Protein AF-A0A7J6RS71-F1 (afdb_monomer)

Secondary structure (DSSP, 8-state):
-----------------------------S--PPP-------TTHHHHHHHHHHHTT-HHHHHHHHHHHHHHHIIIIIIIS--HH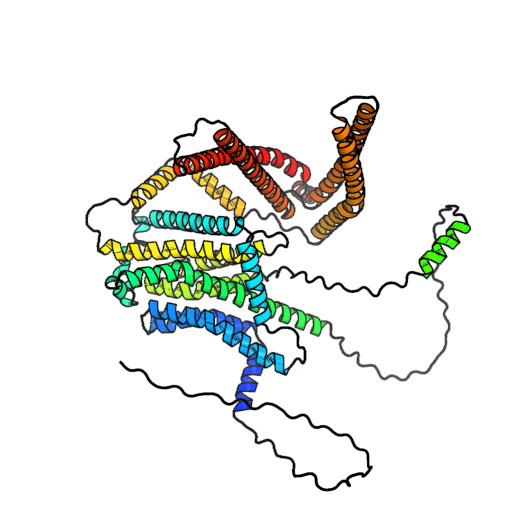HHHHHHHHHHHHHHHHHHHHHHHHHHTT-------HHHHHHHHHHHHHHHHHH-HHHHHHHHHHHHHHHHHHHHHHHHHSS-SGGGGGG-GGGGHHHHHHTT-GGGGGS-HHHHHHHHHIIIIIHHHHHHIIIIIIIHHHHHHHHHHHHHHHHHHHSSPP--------------------------------HHHHHHHHHHHTT-PPP----------------HHHHHHHHHHHHHHHHHHHHHHH--HHHHHHHHHHHHHHHHHHHHHHHHT-STT--S-HHHHHHHHHHHHHHHHHHHHHHHHHTTT--S----HHHHHHHHHHHHHHHTHHHHHHHHHHHHHHHH---BPPPHHHHHHHHHHHHHIIIIIHHHHHHHHHHHHHHHHHHHHTTT---HHHHHHHHHHHHHHHHHHHHHHHHHHHHHHHHHHH-TTBHHHHHHHHHHHHHHHHHHHHHHHHHHHHHHHHHHHTS--TT--HHHHHHHHHHHHHHHHHHHHHHHHHHHHHHHHHHHHHHTTTTHHHHHHHHH--

Foldseek 3Di:
DDDDDDDDDDDDDDDDDDDDDDDDDDDDDDDDDDPPPDPPPPVVVVVVVVVVVVPVVALLVVLLVLLLQLQVLCCVCQVPVLANPVSLVVSLVSLVVVLVVVQVVVCVVVVVVDPDPPDRPVRVVVVVVVVQVVLVVVFPPQVVLLQVLLVVLLVVLLLVLLVLDPPDPVSPLVHLLVLPVLCVSSNNVVVLVDDPVVLVVVLCCLLAVVLLSLLCRLQVRSLVSSQVSVVVVVVVVVCVVPPPPPPPPPPDDDDDDDDDDDDDDDDDDDDDDDDDDPVVVVVVVVVVVPCPPPPPPPPPVPPVDLSPGDPVSQLSSQLSQLSNQLSVQCSRSVDNVRSVVSSVVSSVLSSVLNVLCSVQPDPPRSYRSSSNSSSNSSSNSSSVSVSVVCSSCVVPPPDDDDDPSNVVSVVVVVCCVVPVVVVVVVVVVVVCLVVLLFDAFDVVLVVVLVVLLVCLCPPLVVVLVVLVVQLVVLVVQLVVCVVPCDPSNVVSVVSNVVSVVSNVVSVVVSLVSNLVSLLSQACRHSVVSVVLVVLLVVLLVQLLVQLVVVLVVVLVCVVVVPPCPPPDPVNSVVVSVVSSVVSSVVSNVRSVVSSVVCVVVSNPSNPPPDVCVVVVVVVVD

Radius of gyration: 36.3 Å; Cα contacts (8 Å, |Δi|>4): 430; chains: 1; bounding box: 78×105×109 Å

Sequence (621 aa):
MPSEEEGVVRSVTASLGTPAGLGVSSQPTQEDMPPAIVPIRSSGLSTYLCLGQLLSRRPTLELVLIGLTPALTVIAFGLLLRNMILAMFIMHAIMLLGPTVYLIGNTSIRAGLRNSSESTPFHWYRLYFSSEMANTSNGSGTVFLSLLSFLVTTLCGSLIYLMLQCSGRWWQILCIGSYESQLDIFGLGGLRHAPLLLDVLLALYFIIVNPLIEEFFWRIFLVKELSDSSQNSHMGRLQQEFSPVPTSEPQDKMAPTGGDAELDIEVGAARSDVFMDEETARSVSSMVASISPPSPAVSVSNSSRLVSYSETVNWVGSALYGSYHILVVWALLNSLPYAILAFILLVLVGRLLIFIIQSEQGPNATISGFCLATAVHSGLDTVVVFALAAALRIVEVKGDNTSVVSAAANAGFKFIKKHYIVSSMYIIGLIVAVFGTGFHVDPITAARYHKTLDHVDLVQGRQYRTVVQKLDRAERDYYNSWFSCNDECQANYRKVEDLRDQKAVVESKIYDLQLDARKTVGLWSSYAAQDMRKDFWDSWNAGKDMASHWTLWDTLFMAAGGDSRDQTLMSMILQTIFQYIMNLTVGLIAAIGAFLTTVPQVIASYGPGFIEGTLSRKSSR

pLDDT: mean 76.94, std 18.91, range [31.33, 98.0]

Structure (mmCIF, N/CA/C/O backbone):
data_AF-A0A7J6RS71-F1
#
_entry.id   AF-A0A7J6RS71-F1
#
loop_
_atom_site.group_PDB
_atom_site.id
_atom_site.type_symbol
_atom_site.label_atom_id
_atom_site.label_alt_id
_atom_site.label_comp_id
_atom_site.label_asym_id
_atom_site.label_entity_id
_atom_site.label_seq_id
_atom_site.pdbx_PDB_ins_code
_atom_site.Cartn_x
_atom_site.Cartn_y
_atom_site.Cartn_z
_atom_site.occupancy
_atom_site.B_iso_or_equiv
_atom_site.auth_seq_id
_atom_site.auth_comp_id
_atom_site.auth_asym_id
_atom_site.auth_atom_id
_atom_site.pdbx_PDB_model_num
ATOM 1 N N . MET A 1 1 ? 30.079 -37.381 49.852 1.00 32.06 1 MET A N 1
ATOM 2 C CA . MET A 1 1 ? 29.641 -38.670 50.424 1.00 32.06 1 MET A CA 1
ATOM 3 C C . MET A 1 1 ? 28.139 -38.781 50.243 1.00 32.06 1 MET A C 1
ATOM 5 O O . MET A 1 1 ? 27.473 -37.830 50.639 1.00 32.06 1 MET A O 1
ATOM 9 N N . PRO A 1 2 ? 27.627 -39.930 49.781 1.00 55.56 2 PRO A N 1
ATOM 10 C CA . PRO A 1 2 ? 27.685 -40.519 48.424 1.00 55.56 2 PRO A CA 1
ATOM 11 C C . PRO A 1 2 ? 26.369 -40.208 47.644 1.00 55.56 2 PRO A C 1
ATOM 13 O O . PRO A 1 2 ? 25.421 -39.747 48.270 1.00 55.56 2 PRO A O 1
ATOM 16 N N . SER A 1 3 ? 26.220 -40.205 46.308 1.00 45.12 3 SER A N 1
ATOM 17 C CA . SER A 1 3 ? 26.609 -41.086 45.175 1.00 45.12 3 SER A CA 1
ATOM 18 C C . SER A 1 3 ? 25.909 -42.454 45.122 1.00 45.12 3 SER A C 1
ATOM 20 O O . SER A 1 3 ? 25.683 -43.033 46.174 1.00 45.12 3 SER A O 1
ATOM 22 N N . GLU A 1 4 ? 25.677 -42.927 43.881 1.00 44.28 4 GLU A N 1
ATOM 23 C CA . GLU A 1 4 ? 25.091 -44.207 43.391 1.00 44.28 4 GLU A CA 1
ATOM 24 C C . GLU A 1 4 ? 23.634 -44.088 42.873 1.00 44.28 4 GLU A C 1
ATOM 26 O O . GLU A 1 4 ? 22.813 -43.419 43.487 1.00 44.28 4 GLU A O 1
ATOM 31 N N . GLU A 1 5 ? 23.233 -44.632 41.714 1.00 43.84 5 GLU A N 1
ATOM 32 C CA . GLU A 1 5 ? 23.854 -45.662 40.865 1.00 43.84 5 GLU A CA 1
ATOM 33 C C . GLU A 1 5 ? 23.314 -45.639 39.413 1.00 43.84 5 GLU A C 1
ATOM 35 O O . GLU A 1 5 ? 22.245 -45.100 39.121 1.00 43.84 5 GLU A O 1
ATOM 40 N N . GLU A 1 6 ? 24.105 -46.230 38.518 1.00 41.94 6 GLU A N 1
ATOM 41 C CA . GLU A 1 6 ? 23.957 -46.359 37.066 1.00 41.94 6 GLU A CA 1
ATOM 42 C C . GLU A 1 6 ? 22.969 -47.463 36.630 1.00 41.94 6 GLU A C 1
ATOM 44 O O . GLU A 1 6 ? 22.662 -48.391 37.373 1.00 41.94 6 GLU A O 1
ATOM 49 N N . GLY A 1 7 ? 22.542 -47.425 35.361 1.00 34.88 7 GLY A N 1
ATOM 50 C CA . GLY A 1 7 ? 21.816 -48.518 34.706 1.00 34.88 7 GLY A CA 1
ATOM 51 C C . GLY A 1 7 ? 21.999 -48.509 33.186 1.00 34.88 7 GLY A C 1
ATOM 52 O O . GLY A 1 7 ? 21.451 -47.668 32.481 1.00 34.88 7 GLY A O 1
ATOM 53 N N . VAL A 1 8 ? 22.804 -49.455 32.708 1.00 38.31 8 VAL A N 1
ATOM 54 C CA . VAL A 1 8 ? 23.451 -49.577 31.391 1.00 38.31 8 VAL A CA 1
ATOM 55 C C . VAL A 1 8 ? 22.618 -50.359 30.348 1.00 38.31 8 VAL A C 1
ATOM 57 O O . VAL A 1 8 ? 22.051 -51.401 30.648 1.00 38.31 8 VAL A O 1
ATOM 60 N N . VAL A 1 9 ? 22.615 -49.836 29.110 1.00 39.47 9 VAL A N 1
ATOM 61 C CA . VAL A 1 9 ? 22.721 -50.453 27.755 1.00 39.47 9 VAL A CA 1
ATOM 62 C C . VAL A 1 9 ? 22.172 -51.872 27.487 1.00 39.47 9 VAL A C 1
ATOM 64 O O . VAL A 1 9 ? 22.633 -52.851 28.066 1.00 39.47 9 VAL A O 1
ATOM 67 N N . ARG A 1 10 ? 21.397 -52.013 26.390 1.00 35.56 10 ARG A N 1
ATOM 68 C CA . ARG A 1 10 ? 21.596 -53.097 25.396 1.00 35.56 10 ARG A CA 1
ATOM 69 C C . ARG A 1 10 ? 21.062 -52.752 24.000 1.00 35.56 10 ARG A C 1
ATOM 71 O O . ARG A 1 10 ? 19.875 -52.514 23.809 1.00 35.56 10 ARG A O 1
ATOM 78 N N . SER A 1 11 ? 21.978 -52.764 23.034 1.00 37.00 11 SER A N 1
ATOM 79 C CA . SER A 1 11 ? 21.751 -52.816 21.591 1.00 37.00 11 SER A CA 1
ATOM 80 C C . SER A 1 11 ? 21.598 -54.270 21.129 1.00 37.00 11 SER A C 1
ATOM 82 O O . SER A 1 11 ? 22.235 -55.164 21.686 1.00 37.00 11 SER A O 1
ATOM 84 N N . VAL A 1 12 ? 20.808 -54.503 20.076 1.00 37.50 12 VAL A N 1
ATOM 85 C CA . VAL A 1 12 ? 20.911 -55.706 19.234 1.00 37.50 12 VAL A CA 1
ATOM 86 C C . VAL A 1 12 ? 20.735 -55.297 17.775 1.00 37.50 12 VAL A C 1
ATOM 88 O O . VAL A 1 12 ? 19.737 -54.694 17.388 1.00 37.50 12 VAL A O 1
ATOM 91 N N . THR A 1 13 ? 21.749 -55.622 16.984 1.00 37.91 13 THR A N 1
ATOM 92 C CA . THR A 1 13 ? 21.841 -55.505 15.531 1.00 37.91 13 THR A CA 1
ATOM 93 C C . THR A 1 13 ? 21.531 -56.841 14.849 1.00 37.91 13 THR A C 1
ATOM 95 O O . THR A 1 13 ? 21.898 -57.895 15.355 1.00 37.91 13 THR A O 1
ATOM 98 N N . ALA A 1 14 ? 20.982 -56.720 13.634 1.00 36.28 14 ALA A N 1
ATOM 99 C CA . ALA A 1 14 ? 21.147 -57.585 12.456 1.00 36.28 14 ALA A CA 1
ATOM 100 C C . ALA A 1 14 ? 20.532 -59.003 12.433 1.00 36.28 14 ALA A C 1
ATOM 102 O O . ALA A 1 14 ? 20.885 -59.864 13.224 1.00 36.28 14 ALA A O 1
ATOM 103 N N . SER A 1 15 ? 19.792 -59.305 11.354 1.00 31.33 15 SER A N 1
ATOM 104 C CA . SER A 1 15 ? 20.325 -60.196 10.306 1.00 31.33 15 SER A CA 1
ATOM 105 C C . SER A 1 15 ? 19.527 -60.125 8.996 1.00 31.33 15 SER A C 1
ATOM 107 O O . SER A 1 15 ? 18.303 -60.239 8.987 1.00 31.33 15 SER A O 1
ATOM 109 N N . LEU A 1 16 ? 20.272 -59.993 7.897 1.00 40.72 16 LEU A N 1
ATOM 110 C CA . LEU A 1 16 ? 19.902 -60.302 6.514 1.00 40.72 16 LEU A CA 1
ATOM 111 C C . LEU A 1 16 ? 19.439 -61.760 6.348 1.00 40.72 16 LEU A C 1
ATOM 113 O O . LEU A 1 16 ? 19.956 -62.647 7.023 1.00 40.72 16 LEU A O 1
ATOM 117 N N . GLY A 1 17 ? 18.608 -62.017 5.333 1.00 33.38 17 GLY A N 1
ATOM 118 C CA . GLY A 1 17 ? 18.419 -63.367 4.800 1.00 33.38 17 GLY A CA 1
ATOM 119 C C . GLY A 1 17 ? 17.378 -63.472 3.684 1.00 33.38 17 GLY A C 1
ATOM 120 O O . GLY A 1 17 ? 16.238 -63.833 3.940 1.00 33.38 17 GLY A O 1
ATOM 121 N N . THR A 1 18 ? 17.779 -63.204 2.441 1.00 39.78 18 THR A N 1
ATOM 122 C CA . THR A 1 18 ? 17.177 -63.805 1.231 1.00 39.78 18 THR A CA 1
ATOM 123 C C . THR A 1 18 ? 17.703 -65.231 1.047 1.00 39.78 18 THR A C 1
ATOM 125 O O . THR A 1 18 ? 18.867 -65.485 1.367 1.00 39.78 18 THR A O 1
ATOM 128 N N . PRO A 1 19 ? 16.914 -66.138 0.444 1.00 54.28 19 PRO A N 1
ATOM 129 C CA . PRO A 1 19 ? 17.299 -66.592 -0.894 1.00 54.28 19 PRO A CA 1
ATOM 130 C C . PRO A 1 19 ? 16.130 -66.834 -1.865 1.00 54.28 19 PRO A C 1
ATOM 132 O O . PRO A 1 19 ? 14.964 -66.947 -1.499 1.00 54.28 19 PRO A O 1
ATOM 135 N N . ALA A 1 20 ? 16.519 -66.897 -3.137 1.00 41.91 20 ALA A N 1
ATOM 136 C CA . ALA A 1 20 ? 15.733 -67.189 -4.327 1.00 41.91 20 ALA A CA 1
ATOM 137 C C . ALA A 1 20 ? 15.247 -68.650 -4.418 1.00 41.91 20 ALA A C 1
ATOM 139 O O . ALA A 1 20 ? 15.852 -69.541 -3.826 1.00 41.91 20 ALA A O 1
ATOM 140 N N . GLY A 1 21 ? 14.247 -68.909 -5.275 1.00 33.56 21 GLY A N 1
ATOM 141 C CA . GLY A 1 21 ? 13.987 -70.261 -5.786 1.00 33.56 21 GLY A CA 1
ATOM 142 C C . GLY A 1 21 ? 12.610 -70.502 -6.412 1.00 33.56 21 GLY A C 1
ATOM 143 O O . GLY A 1 21 ? 11.684 -70.875 -5.712 1.00 33.56 21 GLY A O 1
ATOM 144 N N . LEU A 1 22 ? 12.533 -70.313 -7.735 1.00 35.66 22 LEU A N 1
ATOM 145 C CA . LEU A 1 22 ? 11.817 -71.117 -8.747 1.00 35.66 22 LEU A CA 1
ATOM 146 C C . LEU A 1 22 ? 10.441 -71.750 -8.426 1.00 35.66 22 LEU A C 1
ATOM 148 O O . LEU A 1 22 ? 10.356 -72.752 -7.733 1.00 35.66 22 LEU A O 1
ATOM 152 N N . GLY A 1 23 ? 9.424 -71.251 -9.143 1.00 37.12 23 GLY A N 1
ATOM 153 C CA . GLY A 1 23 ? 8.555 -72.022 -10.049 1.00 37.12 23 GLY A CA 1
ATOM 154 C C . GLY A 1 23 ? 7.621 -73.092 -9.471 1.00 37.12 23 GLY A C 1
ATOM 155 O O . GLY A 1 23 ? 8.077 -74.085 -8.932 1.00 37.12 23 GLY A O 1
ATOM 156 N N . VAL A 1 24 ? 6.317 -72.955 -9.740 1.00 38.31 24 VAL A N 1
ATOM 157 C CA . VAL A 1 24 ? 5.481 -73.971 -10.414 1.00 38.31 24 VAL A CA 1
ATOM 158 C C . VAL A 1 24 ? 4.059 -73.424 -10.593 1.00 38.31 24 VAL A C 1
ATOM 160 O O . VAL A 1 24 ? 3.445 -72.865 -9.690 1.00 38.31 24 VAL A O 1
ATOM 163 N N . SER A 1 25 ? 3.579 -73.593 -11.821 1.00 46.34 25 SER A N 1
ATOM 164 C CA . SER A 1 25 ? 2.208 -73.423 -12.289 1.00 46.34 25 SER A CA 1
ATOM 165 C C . SER A 1 25 ? 1.212 -74.252 -11.472 1.00 46.34 25 SER A C 1
ATOM 167 O O . SER A 1 25 ? 1.369 -75.465 -11.361 1.00 46.34 25 SER A O 1
ATOM 169 N N . SER A 1 26 ? 0.157 -73.620 -10.959 1.00 38.28 26 SER A N 1
ATOM 170 C CA . SER A 1 26 ? -1.140 -74.274 -10.753 1.00 38.28 26 SER A CA 1
ATOM 171 C C . SER A 1 26 ? -2.247 -73.218 -10.672 1.00 38.28 26 SER A C 1
ATOM 173 O O . SER A 1 26 ? -2.182 -72.279 -9.882 1.00 38.28 26 SER A O 1
ATOM 175 N N . GLN A 1 27 ? -3.242 -73.347 -11.551 1.00 44.88 27 GLN A N 1
ATOM 176 C CA . GLN A 1 27 ? -4.521 -72.648 -11.444 1.00 44.88 27 GLN A CA 1
ATOM 177 C C . GLN A 1 27 ? -5.208 -73.055 -10.133 1.00 44.88 27 GLN A C 1
ATOM 179 O O . GLN A 1 27 ? -5.339 -74.257 -9.895 1.00 44.88 27 GLN A O 1
ATOM 184 N N . PRO A 1 28 ? -5.732 -72.115 -9.331 1.00 42.34 28 PRO A N 1
ATOM 185 C CA . PRO A 1 28 ? -6.777 -72.432 -8.385 1.00 42.34 28 PRO A CA 1
ATOM 186 C C . PRO A 1 28 ? -8.132 -72.306 -9.080 1.00 42.34 28 PRO A C 1
ATOM 188 O O . PRO A 1 28 ? -8.512 -71.270 -9.628 1.00 42.34 28 PRO A O 1
ATOM 191 N N . THR A 1 29 ? -8.819 -73.435 -9.060 1.00 39.44 29 THR A N 1
ATOM 192 C CA . THR A 1 29 ? -10.237 -73.636 -9.304 1.00 39.44 29 THR A CA 1
ATOM 193 C C . THR A 1 29 ? -11.107 -72.569 -8.645 1.00 39.44 29 THR A C 1
ATOM 195 O O . THR A 1 29 ? -10.935 -72.198 -7.487 1.00 39.44 29 THR A O 1
ATOM 198 N N . GLN A 1 30 ? -12.062 -72.116 -9.445 1.00 45.03 30 GLN A N 1
ATOM 199 C CA . GLN A 1 30 ? -13.208 -71.294 -9.114 1.00 45.03 30 GLN A CA 1
ATOM 200 C C . GLN A 1 30 ? -14.154 -72.075 -8.197 1.00 45.03 30 GLN A C 1
ATOM 202 O O . GLN A 1 30 ? -14.960 -72.844 -8.695 1.00 45.03 30 GLN A O 1
ATOM 207 N N . GLU A 1 31 ? -14.059 -71.883 -6.885 1.00 47.41 31 GLU A N 1
ATOM 208 C CA . GLU A 1 31 ? -15.124 -72.195 -5.926 1.00 47.41 31 GLU A CA 1
ATOM 209 C C . GLU A 1 31 ? -14.844 -71.443 -4.611 1.00 47.41 31 GLU A C 1
ATOM 211 O O . GLU A 1 31 ? -13.693 -71.267 -4.222 1.00 47.41 31 GLU A O 1
ATOM 216 N N . ASP A 1 32 ? -15.913 -70.946 -3.987 1.00 44.97 32 ASP A N 1
ATOM 217 C CA . ASP A 1 32 ? -15.974 -70.229 -2.702 1.00 44.97 32 ASP A CA 1
ATOM 218 C C . ASP A 1 32 ? -15.604 -68.730 -2.673 1.00 44.97 32 ASP A C 1
ATOM 220 O O . ASP A 1 32 ? -14.629 -68.283 -2.065 1.00 44.97 32 ASP A O 1
ATOM 224 N N . MET A 1 33 ? -16.499 -67.903 -3.237 1.00 42.06 33 MET A N 1
ATOM 225 C CA . MET A 1 33 ? -16.668 -66.517 -2.776 1.00 42.06 33 MET A CA 1
ATOM 226 C C . MET A 1 33 ? -17.396 -66.501 -1.416 1.00 42.06 33 MET A C 1
ATOM 228 O O . MET A 1 33 ? -18.515 -67.015 -1.332 1.00 42.06 33 MET A O 1
ATOM 232 N N . PRO A 1 34 ? -16.841 -65.871 -0.362 1.00 50.81 34 PRO A N 1
ATOM 233 C CA . PRO A 1 34 ? -17.582 -65.617 0.869 1.00 50.81 34 PRO A CA 1
ATOM 234 C C . PRO A 1 34 ? -18.727 -64.618 0.614 1.00 50.81 34 PRO A C 1
ATOM 236 O O . PRO A 1 34 ? -18.614 -63.758 -0.266 1.00 50.81 34 PRO A O 1
ATOM 239 N N . PRO A 1 35 ? -19.837 -64.703 1.373 1.00 49.75 35 PRO A N 1
ATOM 240 C CA . PRO A 1 35 ? -20.985 -63.828 1.186 1.00 49.75 35 PRO A CA 1
ATOM 241 C C . PRO A 1 35 ? -20.565 -62.366 1.333 1.00 49.75 35 PRO A C 1
ATOM 243 O O . PRO A 1 35 ? -19.886 -61.990 2.290 1.00 49.75 35 PRO A O 1
ATOM 246 N N . ALA A 1 36 ? -20.990 -61.557 0.361 1.00 42.19 36 ALA A N 1
ATOM 247 C CA . ALA A 1 36 ? -20.820 -60.117 0.348 1.00 42.19 36 ALA A CA 1
ATOM 248 C C . ALA A 1 36 ? -21.135 -59.537 1.733 1.00 42.19 36 ALA A C 1
ATOM 250 O O . ALA A 1 36 ? -22.260 -59.644 2.228 1.00 42.19 36 ALA A O 1
ATOM 251 N N . ILE A 1 37 ? -20.126 -58.922 2.353 1.00 42.19 37 ILE A N 1
ATOM 252 C CA . ILE A 1 37 ? -20.303 -58.112 3.552 1.00 42.19 37 ILE A CA 1
ATOM 253 C C . ILE A 1 37 ? -21.236 -56.973 3.149 1.00 42.19 37 ILE A C 1
ATOM 255 O O . ILE A 1 37 ? -20.840 -56.037 2.455 1.00 42.19 37 ILE A O 1
ATOM 259 N N . VAL A 1 38 ? -22.501 -57.094 3.546 1.00 43.88 38 VAL A N 1
ATOM 260 C CA . VAL A 1 38 ? -23.498 -56.036 3.430 1.00 43.88 38 VAL A CA 1
ATOM 261 C C . VAL A 1 38 ? -22.930 -54.827 4.176 1.00 43.88 38 VAL A C 1
ATOM 263 O O . VAL A 1 38 ? -22.699 -54.933 5.385 1.00 43.88 38 VAL A O 1
ATOM 266 N N . PRO A 1 39 ? -22.662 -53.692 3.504 1.00 47.53 39 PRO A N 1
ATOM 267 C CA . PRO A 1 39 ? -22.167 -52.516 4.192 1.00 47.53 39 PRO A CA 1
ATOM 268 C C . PRO A 1 39 ? -23.231 -52.093 5.200 1.00 47.53 39 PRO A C 1
ATOM 270 O O . PRO A 1 39 ? -24.357 -51.741 4.837 1.00 47.53 39 PRO A O 1
ATOM 273 N N . ILE A 1 40 ? -22.874 -52.170 6.483 1.00 44.66 40 ILE A N 1
ATOM 274 C CA . ILE A 1 40 ? -23.690 -51.669 7.583 1.00 44.66 40 ILE A CA 1
ATOM 275 C C . ILE A 1 40 ? -23.927 -50.189 7.295 1.00 44.66 40 ILE A C 1
ATOM 277 O O . ILE A 1 40 ? -23.020 -49.359 7.350 1.00 44.66 40 ILE A O 1
ATOM 281 N N . ARG A 1 41 ? -25.165 -49.883 6.910 1.00 45.47 41 ARG A N 1
ATOM 282 C CA . ARG A 1 41 ? -25.645 -48.554 6.553 1.00 45.47 41 ARG A CA 1
ATOM 283 C C . ARG A 1 41 ? -25.588 -47.684 7.808 1.00 45.47 41 ARG A C 1
ATOM 285 O O . ARG A 1 41 ? -26.525 -47.680 8.601 1.00 45.47 41 ARG A O 1
ATOM 292 N N . SER A 1 42 ? -24.485 -46.964 8.007 1.00 52.94 42 SER A N 1
ATOM 293 C CA . SER A 1 42 ? -24.356 -45.945 9.050 1.00 52.94 42 SER A CA 1
ATOM 294 C C . SER A 1 42 ? -25.219 -44.735 8.671 1.00 52.94 42 SER A C 1
ATOM 296 O O . SER A 1 42 ? -24.773 -43.736 8.110 1.00 52.94 42 SER A O 1
ATOM 298 N N . SER A 1 43 ? -26.515 -44.839 8.959 1.00 52.12 43 SER A N 1
ATOM 299 C CA . SER A 1 43 ? -27.542 -43.831 8.663 1.00 52.12 43 SER A CA 1
ATOM 300 C C . SER A 1 43 ? -27.288 -42.464 9.317 1.00 52.12 43 SER A C 1
ATOM 302 O O . SER A 1 43 ? -27.900 -41.482 8.909 1.00 52.12 43 SER A O 1
ATOM 304 N N . GLY A 1 44 ? -26.349 -42.365 10.265 1.00 52.09 44 GLY A N 1
ATOM 305 C CA . GLY A 1 44 ? -25.905 -41.092 10.837 1.00 52.09 44 GLY A CA 1
ATOM 306 C C . GLY A 1 44 ? -24.913 -40.313 9.964 1.00 52.09 44 GLY A C 1
ATOM 307 O O . GLY A 1 44 ? -24.983 -39.089 9.920 1.00 52.09 44 GLY A O 1
ATOM 308 N N . LEU A 1 45 ? -24.015 -40.984 9.227 1.00 53.28 45 LEU A N 1
ATOM 309 C CA . LEU A 1 45 ? -22.945 -40.299 8.480 1.00 53.28 45 LEU A CA 1
ATOM 310 C C . LEU A 1 45 ? -23.455 -39.666 7.173 1.00 53.28 45 LEU A C 1
ATOM 312 O O . LEU A 1 45 ? -22.949 -38.637 6.728 1.00 53.28 45 LEU A O 1
ATOM 316 N N . SER A 1 46 ? -24.500 -40.252 6.580 1.00 51.56 46 SER A N 1
ATOM 317 C CA . SER A 1 46 ? -25.072 -39.795 5.307 1.00 51.56 46 SER A CA 1
ATOM 318 C C . SER A 1 46 ? -25.734 -38.417 5.404 1.00 51.56 46 SER A C 1
ATOM 320 O O . SER A 1 46 ? -25.740 -37.682 4.419 1.00 51.56 46 SER A O 1
ATOM 322 N N . THR A 1 47 ? -26.275 -38.039 6.566 1.00 55.19 47 THR A N 1
ATOM 323 C CA . THR A 1 47 ? -26.945 -36.741 6.747 1.00 55.19 47 THR A CA 1
ATOM 324 C C . THR A 1 47 ? -25.931 -35.602 6.878 1.00 55.19 47 THR A C 1
ATOM 326 O O . THR A 1 47 ? -26.122 -34.548 6.275 1.00 55.19 47 THR A O 1
ATOM 329 N N . TYR A 1 48 ? -24.807 -35.832 7.569 1.00 54.84 48 TYR A N 1
ATOM 330 C CA . TYR A 1 48 ? -23.697 -34.871 7.634 1.00 54.84 48 TYR A CA 1
ATOM 331 C C . TYR A 1 48 ? -22.973 -34.734 6.292 1.00 54.84 48 TYR A C 1
ATOM 333 O O . TYR A 1 48 ? -22.614 -33.623 5.908 1.00 54.84 48 TYR A O 1
ATOM 341 N N . LEU A 1 49 ? -22.829 -35.827 5.534 1.00 55.31 49 LEU A N 1
ATOM 342 C CA . LEU A 1 49 ? -22.294 -35.777 4.171 1.00 55.31 49 LEU A CA 1
ATOM 343 C C . LEU A 1 49 ? -23.234 -35.038 3.207 1.00 55.31 49 LEU A C 1
ATOM 345 O O . LEU A 1 49 ? -22.759 -34.285 2.364 1.00 55.31 49 LEU A O 1
ATOM 349 N N . CYS A 1 50 ? -24.554 -35.182 3.356 1.00 49.12 50 CYS A N 1
ATOM 350 C CA . CYS A 1 50 ? -25.529 -34.471 2.524 1.00 49.12 50 CYS A CA 1
ATOM 351 C C . CYS A 1 50 ? -25.581 -32.967 2.849 1.00 49.12 50 CYS A C 1
ATOM 353 O O . CYS A 1 50 ? -25.594 -32.140 1.938 1.00 49.12 50 CYS A O 1
ATOM 355 N N . LEU A 1 51 ? -25.517 -32.592 4.135 1.00 50.84 51 LEU A N 1
ATOM 356 C CA . LEU A 1 51 ? -25.399 -31.188 4.544 1.00 50.84 51 LEU A CA 1
ATOM 357 C C . LEU A 1 51 ? -24.057 -30.589 4.091 1.00 50.84 51 LEU A C 1
ATOM 359 O O . LEU A 1 51 ? -24.034 -29.477 3.571 1.00 50.84 51 LEU A O 1
ATOM 363 N N . GLY A 1 52 ? -22.965 -31.355 4.189 1.00 57.09 52 GLY A N 1
ATOM 364 C CA . GLY A 1 52 ? -21.654 -30.982 3.655 1.00 57.09 52 GLY A CA 1
ATOM 365 C C . GLY A 1 52 ? -21.658 -30.792 2.135 1.00 57.09 52 GLY A C 1
ATOM 366 O O . GLY A 1 52 ? -21.072 -29.837 1.642 1.00 57.09 52 GLY A O 1
ATOM 367 N N . GLN A 1 53 ? -22.378 -31.625 1.377 1.00 55.44 53 GLN A N 1
ATOM 368 C CA . GLN A 1 53 ? -22.520 -31.478 -0.080 1.00 55.44 53 GLN A CA 1
ATOM 369 C C . GLN A 1 53 ? -23.427 -30.304 -0.490 1.00 55.44 53 GLN A C 1
ATOM 371 O O . GLN A 1 53 ? -23.178 -29.667 -1.516 1.00 55.44 53 GLN A O 1
ATOM 376 N N . LEU A 1 54 ? -24.461 -29.989 0.297 1.00 53.53 54 LEU A N 1
ATOM 377 C CA . LEU A 1 54 ? -25.328 -28.825 0.073 1.00 53.53 54 LEU A CA 1
ATOM 378 C C . LEU A 1 54 ? -24.618 -27.504 0.396 1.00 53.53 54 LEU A C 1
ATOM 380 O O . LEU A 1 54 ? -24.755 -26.548 -0.368 1.00 53.53 54 LEU A O 1
ATOM 384 N N . LEU A 1 55 ? -23.828 -27.463 1.472 1.00 51.00 55 LEU A N 1
ATOM 385 C CA . LEU A 1 55 ? -22.993 -26.310 1.830 1.00 51.00 55 LEU A CA 1
ATOM 386 C C . LEU A 1 55 ? -21.812 -26.144 0.852 1.00 51.00 55 LEU A C 1
ATOM 388 O O . LEU A 1 55 ? -21.583 -25.041 0.349 1.00 51.00 55 LEU A O 1
ATOM 392 N N . SER A 1 56 ? -21.219 -27.257 0.398 1.00 57.53 56 SER A N 1
ATOM 393 C CA . SER A 1 56 ? -20.158 -27.284 -0.621 1.00 57.53 56 SER A CA 1
ATOM 394 C C . SER A 1 56 ? -20.554 -26.660 -1.965 1.00 57.53 56 SER A C 1
ATOM 396 O O . SER A 1 56 ? -19.670 -26.330 -2.757 1.00 57.53 56 SER A O 1
ATOM 398 N N . ARG A 1 57 ? -21.849 -26.473 -2.264 1.00 63.91 57 ARG A N 1
ATOM 399 C CA . ARG A 1 57 ? -22.279 -25.798 -3.502 1.00 63.91 57 ARG A CA 1
ATOM 400 C C . ARG A 1 57 ? -22.075 -24.281 -3.475 1.00 63.91 57 ARG A C 1
ATOM 402 O O . ARG A 1 57 ? -22.226 -23.656 -4.524 1.00 63.91 57 ARG A O 1
ATOM 409 N N . ARG A 1 58 ? -21.769 -23.664 -2.325 1.00 77.06 58 ARG A N 1
ATOM 410 C CA . ARG A 1 58 ? -21.595 -22.203 -2.206 1.00 77.06 58 ARG A CA 1
ATOM 411 C C . ARG A 1 58 ? -20.426 -21.829 -1.281 1.00 77.06 58 ARG A C 1
ATOM 413 O O . ARG A 1 58 ? -20.667 -21.238 -0.229 1.00 77.06 58 ARG A O 1
ATOM 420 N N . PRO A 1 59 ? -19.167 -22.067 -1.696 1.00 81.44 59 PRO A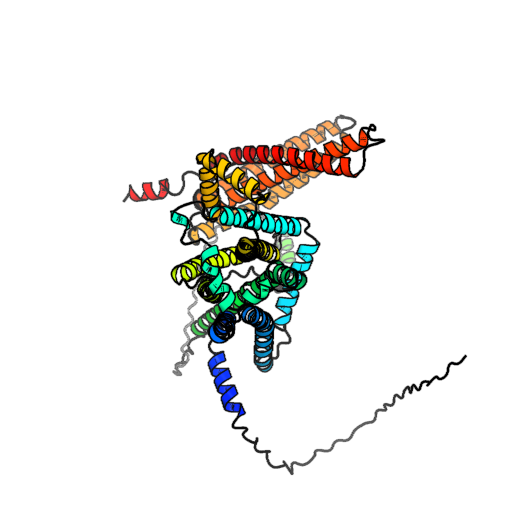 N 1
ATOM 421 C CA . PRO A 1 59 ? -17.977 -21.725 -0.902 1.00 81.44 59 PRO A CA 1
ATOM 422 C C . PRO A 1 59 ? -17.932 -20.248 -0.471 1.00 81.44 59 PRO A C 1
ATOM 424 O O . PRO A 1 59 ? -17.393 -19.909 0.576 1.00 81.44 59 PRO A O 1
ATOM 427 N N . THR A 1 60 ? -18.544 -19.342 -1.239 1.00 88.19 60 THR A N 1
ATOM 428 C CA . THR A 1 60 ? -18.658 -17.922 -0.872 1.00 88.19 60 THR A CA 1
ATOM 429 C C . THR A 1 60 ? -19.493 -17.696 0.393 1.00 88.19 60 THR A C 1
ATOM 431 O O . THR A 1 60 ? -19.143 -16.841 1.198 1.00 88.19 60 THR A O 1
ATOM 434 N N . LEU A 1 61 ? -20.583 -18.448 0.593 1.00 90.25 61 LEU A N 1
ATOM 435 C CA . LEU A 1 61 ? -21.444 -18.286 1.770 1.00 90.25 61 LEU A CA 1
ATOM 436 C C . LEU A 1 61 ? -20.716 -18.740 3.039 1.00 90.25 61 LEU A C 1
ATOM 438 O O . LEU A 1 61 ? -20.778 -18.050 4.049 1.00 90.25 61 LEU A O 1
ATOM 442 N N . GLU A 1 62 ? -20.005 -19.867 2.971 1.00 91.06 62 GLU A N 1
ATOM 443 C CA . GLU A 1 62 ? -19.204 -20.381 4.088 1.00 91.06 62 GLU A CA 1
ATOM 444 C C . GLU A 1 62 ? -18.149 -19.364 4.529 1.00 91.06 62 GLU A C 1
ATOM 446 O O . GLU A 1 62 ? -18.040 -19.062 5.714 1.00 91.06 62 GLU A O 1
ATOM 451 N N . LEU A 1 63 ? -17.433 -18.765 3.575 1.00 93.81 63 LEU A N 1
ATOM 452 C CA . LEU A 1 63 ? -16.439 -17.732 3.860 1.00 93.81 63 LEU A CA 1
ATOM 453 C C . LEU A 1 63 ? -17.064 -16.461 4.442 1.00 93.81 63 LEU A C 1
ATOM 455 O O . LEU A 1 63 ? -16.521 -15.901 5.389 1.00 93.81 63 LEU A O 1
ATOM 459 N N . VAL A 1 64 ? -18.226 -16.025 3.945 1.00 94.25 64 VAL A N 1
ATOM 460 C CA . VAL A 1 64 ? -18.959 -14.895 4.543 1.00 94.25 64 VAL A CA 1
ATOM 461 C C . VAL A 1 64 ? -19.372 -15.214 5.981 1.00 94.25 64 VAL A C 1
ATOM 463 O O . VAL A 1 64 ? -19.225 -14.363 6.853 1.00 94.25 64 VAL A O 1
ATOM 466 N N . LEU A 1 65 ? -19.830 -16.438 6.261 1.00 94.12 65 LEU A N 1
ATOM 467 C CA . LEU A 1 65 ? -20.160 -16.867 7.621 1.00 94.12 65 LEU A CA 1
ATOM 468 C C . LEU A 1 65 ? -18.920 -16.889 8.520 1.00 94.12 65 LEU A C 1
ATOM 470 O O . LEU A 1 65 ? -18.992 -16.383 9.637 1.00 94.12 65 LEU A O 1
ATOM 474 N N . ILE A 1 66 ? -17.781 -17.391 8.027 1.00 95.06 66 ILE A N 1
ATOM 475 C CA . ILE A 1 66 ? -16.493 -17.332 8.735 1.00 95.06 66 ILE A CA 1
ATOM 476 C C . ILE A 1 66 ? -16.121 -15.877 9.041 1.00 95.06 66 ILE A C 1
ATOM 478 O O . ILE A 1 66 ? -15.784 -15.561 10.179 1.00 95.06 66 ILE A O 1
ATOM 482 N N . GLY A 1 67 ? -16.259 -14.975 8.069 1.00 94.88 67 GLY A N 1
ATOM 483 C CA . GLY A 1 67 ? -16.040 -13.541 8.246 1.00 94.88 67 GLY A CA 1
ATOM 484 C C . GLY A 1 67 ? -17.028 -12.864 9.204 1.00 94.88 67 GLY A C 1
ATOM 485 O O . GLY A 1 67 ? -16.700 -11.831 9.764 1.00 94.88 67 GLY A O 1
ATOM 486 N N . LEU A 1 68 ? -18.211 -13.432 9.453 1.00 96.50 68 LEU A N 1
ATOM 487 C CA . LEU A 1 68 ? -19.152 -12.929 10.465 1.00 96.50 68 LEU A CA 1
ATOM 488 C C . LEU A 1 68 ? -18.869 -13.466 11.878 1.00 96.50 68 LEU A C 1
ATOM 490 O O . LEU A 1 68 ? -19.409 -12.931 12.849 1.00 96.50 68 LEU A O 1
ATOM 494 N N . THR A 1 69 ? -18.023 -14.493 12.030 1.00 96.19 69 THR A N 1
ATOM 495 C CA . THR A 1 69 ? -17.724 -15.082 13.348 1.00 96.19 69 THR A CA 1
ATOM 496 C C . THR A 1 69 ? -17.174 -14.083 14.372 1.00 96.19 69 THR A C 1
ATOM 498 O O . THR A 1 69 ? -17.599 -14.180 15.530 1.00 96.19 69 THR A O 1
ATOM 501 N N . PRO A 1 70 ? -16.341 -13.078 14.019 1.00 96.56 70 PRO A N 1
ATOM 502 C CA . PRO A 1 70 ? -15.894 -12.089 14.993 1.00 96.56 70 PRO A CA 1
ATOM 503 C C . PRO A 1 70 ? -17.052 -11.266 15.565 1.00 96.56 70 PRO A C 1
ATOM 505 O O . PRO A 1 70 ? -17.173 -11.123 16.781 1.00 96.56 70 PRO A O 1
ATOM 508 N N . ALA A 1 71 ? -17.979 -10.821 14.711 1.00 96.50 71 ALA A N 1
ATOM 509 C CA . ALA A 1 71 ? -19.159 -10.072 15.136 1.00 96.50 71 ALA A CA 1
ATOM 510 C C . ALA A 1 71 ? -20.067 -10.917 16.037 1.00 96.50 71 ALA A C 1
ATOM 512 O O . ALA A 1 71 ? -20.472 -10.462 17.105 1.00 96.50 71 ALA A O 1
ATOM 513 N N . LEU A 1 72 ? -20.326 -12.175 15.664 1.00 95.88 72 LEU A N 1
ATOM 514 C CA . LEU A 1 72 ? -21.109 -13.100 16.491 1.00 95.88 72 LEU A CA 1
ATOM 515 C C . LEU A 1 72 ? -20.456 -13.349 17.858 1.00 95.88 72 LEU A C 1
ATOM 517 O O . LEU A 1 72 ? -21.155 -13.434 18.867 1.00 95.88 72 LEU A O 1
ATOM 521 N N . THR A 1 73 ? -19.125 -13.408 17.907 1.00 95.75 73 THR A N 1
ATOM 522 C CA . THR A 1 73 ? -18.366 -13.560 19.156 1.00 95.75 73 THR A CA 1
ATOM 523 C C . THR A 1 73 ? -18.507 -12.321 20.040 1.00 95.75 73 THR A C 1
ATOM 525 O O . THR A 1 73 ? -18.763 -12.446 21.237 1.00 95.75 73 THR A O 1
ATOM 528 N N . VAL A 1 74 ? -18.431 -11.118 19.464 1.00 95.81 74 VAL A N 1
ATOM 529 C CA . VAL A 1 74 ? -18.672 -9.868 20.201 1.00 95.81 74 VAL A CA 1
ATOM 530 C C . VAL A 1 74 ? -20.111 -9.791 20.721 1.00 95.81 74 VAL A C 1
ATOM 532 O O . VAL A 1 74 ? -20.316 -9.380 21.861 1.00 95.81 74 VAL A O 1
ATOM 535 N N . ILE A 1 75 ? -21.110 -10.251 19.959 1.00 94.88 75 ILE A N 1
ATOM 536 C CA . ILE A 1 75 ? -22.490 -10.357 20.465 1.00 94.88 75 ILE A CA 1
ATOM 537 C C . ILE A 1 75 ? -22.538 -11.312 21.663 1.00 94.88 75 ILE A C 1
ATOM 539 O O . ILE A 1 75 ? -23.024 -10.941 22.729 1.00 94.88 75 ILE A O 1
ATOM 543 N N . ALA A 1 76 ? -22.007 -12.526 21.510 1.00 94.50 76 ALA A N 1
ATOM 544 C CA . ALA A 1 76 ? -22.110 -13.567 22.526 1.00 94.50 76 ALA A CA 1
ATOM 545 C C . ALA A 1 76 ? -21.380 -13.206 23.831 1.00 94.50 76 ALA A C 1
ATOM 547 O O . ALA A 1 76 ? -21.953 -13.309 24.909 1.00 94.50 76 ALA A O 1
ATOM 548 N N . PHE A 1 77 ? -20.130 -12.758 23.758 1.00 94.38 77 PHE A N 1
ATOM 549 C CA . PHE A 1 77 ? -19.307 -12.521 24.949 1.00 94.38 77 PHE A CA 1
ATOM 550 C C . PHE A 1 77 ? -19.313 -11.049 25.380 1.00 94.38 77 PHE A C 1
ATOM 552 O O . PHE A 1 77 ? -19.337 -10.744 26.572 1.00 94.38 77 PHE A O 1
ATOM 559 N N . GLY A 1 78 ? -19.342 -10.123 24.423 1.00 91.44 78 GLY A N 1
ATOM 560 C CA . GLY A 1 78 ? -19.325 -8.690 24.702 1.00 91.44 78 GLY A CA 1
ATOM 561 C C . GLY A 1 78 ? -20.684 -8.189 25.176 1.00 91.44 78 GLY A C 1
ATOM 562 O O . GLY A 1 78 ? -20.757 -7.516 26.199 1.00 91.44 78 GLY A O 1
ATOM 563 N N . LEU A 1 79 ? -21.768 -8.547 24.479 1.00 91.75 79 LEU A N 1
ATOM 564 C CA . LEU A 1 79 ? -23.109 -8.049 24.807 1.00 91.75 79 LEU A CA 1
ATOM 565 C C . LEU A 1 79 ? -23.848 -8.935 25.816 1.00 91.75 79 LEU A C 1
ATOM 567 O O . LEU A 1 79 ? -24.429 -8.402 26.762 1.00 91.75 79 LEU A O 1
ATOM 571 N N . LEU A 1 80 ? -23.830 -10.268 25.653 1.00 92.38 80 LEU A N 1
ATOM 572 C CA . LEU A 1 80 ? -24.572 -11.153 26.568 1.00 92.38 80 LEU A CA 1
ATOM 573 C C . LEU A 1 80 ? -23.838 -11.361 27.897 1.00 92.38 80 LEU A C 1
ATOM 575 O O . LEU A 1 80 ? -24.460 -11.251 28.951 1.00 92.38 80 LEU A O 1
ATOM 579 N N . LEU A 1 81 ? -22.526 -11.628 27.865 1.00 92.50 81 LEU A N 1
ATOM 580 C CA . LEU A 1 81 ? -21.727 -11.821 29.087 1.00 92.50 81 LEU A CA 1
ATOM 581 C C . LEU A 1 81 ? -21.142 -10.522 29.649 1.00 92.50 81 LEU A C 1
ATOM 583 O O . LEU A 1 81 ? -20.535 -10.550 30.718 1.00 92.50 81 LEU A O 1
ATOM 587 N N . ARG A 1 82 ? -21.333 -9.395 28.948 1.00 93.81 82 ARG A N 1
ATOM 588 C CA . ARG A 1 82 ? -20.861 -8.066 29.361 1.00 93.81 82 ARG A CA 1
ATOM 589 C C . ARG A 1 82 ? -19.364 -8.026 29.678 1.00 93.81 82 ARG A C 1
ATOM 591 O O . ARG A 1 82 ? -18.938 -7.335 30.597 1.00 93.81 82 ARG A O 1
ATOM 598 N N . ASN A 1 83 ? -18.562 -8.781 28.929 1.00 91.81 83 ASN A N 1
ATOM 599 C CA . ASN A 1 83 ? -17.117 -8.830 29.115 1.00 91.81 83 ASN A CA 1
ATOM 600 C C . ASN A 1 83 ? -16.410 -8.621 27.776 1.00 91.81 83 ASN A C 1
ATOM 602 O O . ASN A 1 83 ? -16.164 -9.567 27.023 1.00 91.81 83 ASN A O 1
ATOM 606 N N . MET A 1 84 ? -16.091 -7.359 27.479 1.00 91.81 84 MET A N 1
ATOM 607 C CA . MET A 1 84 ? -15.485 -6.989 26.202 1.00 91.81 84 MET A CA 1
ATOM 608 C C . MET A 1 84 ? -14.065 -7.549 26.052 1.00 91.81 84 MET A C 1
ATOM 610 O O . MET A 1 84 ? -13.706 -8.002 24.970 1.00 91.81 84 MET A O 1
ATOM 614 N N . ILE A 1 85 ? -13.276 -7.601 27.132 1.00 90.38 85 ILE A N 1
ATOM 615 C CA . ILE A 1 85 ? -11.907 -8.148 27.102 1.00 90.38 85 ILE A CA 1
ATOM 616 C C . ILE A 1 85 ? -11.939 -9.632 26.719 1.00 90.38 85 ILE A C 1
ATOM 618 O O . ILE A 1 85 ? -11.216 -10.063 25.820 1.00 90.38 85 ILE A O 1
ATOM 622 N N . LEU A 1 86 ? -12.818 -10.409 27.362 1.00 90.62 86 LEU A N 1
ATOM 623 C CA . LEU A 1 86 ? -13.005 -11.824 27.047 1.00 90.62 86 LEU A CA 1
ATOM 624 C C . LEU A 1 86 ? -13.495 -12.013 25.609 1.00 90.62 86 LEU A C 1
ATOM 626 O O . LEU A 1 86 ? -12.992 -12.887 24.903 1.00 90.62 86 LEU A O 1
ATOM 630 N N . ALA A 1 87 ? -14.444 -11.183 25.166 1.00 93.75 87 ALA A N 1
ATOM 631 C CA . ALA A 1 87 ? -14.946 -11.215 23.799 1.00 93.75 87 ALA A CA 1
ATOM 632 C C . ALA A 1 87 ? -13.823 -11.010 22.780 1.00 93.75 87 ALA A C 1
ATOM 634 O O . ALA A 1 87 ? -13.714 -11.790 21.838 1.00 93.75 87 ALA A O 1
ATOM 635 N N . MET A 1 88 ? -12.954 -10.021 23.002 1.00 91.94 88 MET A N 1
ATOM 636 C CA . MET A 1 88 ? -11.816 -9.751 22.127 1.00 91.94 88 MET A CA 1
ATOM 637 C C . MET A 1 88 ? -10.794 -10.888 22.129 1.00 91.94 88 MET A C 1
ATOM 639 O O . MET A 1 88 ? -10.304 -11.260 21.065 1.00 91.94 88 MET A O 1
ATOM 643 N N . PHE A 1 89 ? -10.492 -11.482 23.284 1.00 91.50 89 PHE A N 1
ATOM 644 C CA . PHE A 1 89 ? -9.572 -12.619 23.355 1.00 91.50 89 PHE A CA 1
ATOM 645 C C . PHE A 1 89 ? -10.103 -13.840 22.585 1.00 91.50 89 PHE A C 1
ATOM 647 O O . PHE A 1 89 ? -9.398 -14.409 21.749 1.00 91.50 89 PHE A O 1
ATOM 654 N N . ILE A 1 90 ? -11.365 -14.220 22.818 1.00 93.88 90 ILE A N 1
ATOM 655 C CA . ILE A 1 90 ? -11.994 -15.369 22.147 1.00 93.88 90 ILE A CA 1
ATOM 656 C C . ILE A 1 90 ? -12.131 -15.113 20.646 1.00 93.88 90 ILE A C 1
ATOM 658 O O . ILE A 1 90 ? -11.869 -16.008 19.844 1.00 93.88 90 ILE A O 1
ATOM 662 N N . MET A 1 91 ? -12.494 -13.892 20.256 1.00 95.69 91 MET A N 1
ATOM 663 C CA . MET A 1 91 ? -12.600 -13.489 18.858 1.00 95.69 91 MET A CA 1
ATOM 664 C C . MET A 1 91 ? -11.277 -13.707 18.116 1.00 95.69 91 MET A C 1
ATOM 666 O O . MET A 1 91 ? -11.269 -14.360 17.077 1.00 95.69 91 MET A O 1
ATOM 670 N N . HIS A 1 92 ? -10.152 -13.248 18.666 1.00 94.94 92 HIS A N 1
ATOM 671 C CA . HIS A 1 92 ? -8.843 -13.448 18.039 1.00 94.94 92 HIS A CA 1
ATOM 672 C C . HIS A 1 92 ? -8.405 -14.908 18.003 1.00 94.94 92 HIS A C 1
ATOM 674 O O . HIS A 1 92 ? -7.841 -15.356 17.004 1.00 94.94 92 HIS A O 1
ATOM 680 N N . ALA A 1 93 ? -8.711 -15.679 19.049 1.00 92.44 93 ALA A N 1
ATOM 681 C CA . ALA A 1 93 ? -8.485 -17.118 19.030 1.00 92.44 93 ALA A CA 1
ATOM 682 C C . ALA A 1 93 ? -9.269 -17.785 17.884 1.00 92.44 93 ALA A C 1
ATOM 684 O O . ALA A 1 93 ? -8.712 -18.602 17.153 1.00 92.44 93 ALA A O 1
ATOM 685 N N . ILE A 1 94 ? -10.529 -17.391 17.665 1.00 93.88 94 ILE A N 1
ATOM 686 C CA . ILE A 1 94 ? -11.347 -17.862 16.537 1.00 93.88 94 ILE A CA 1
ATOM 687 C C . ILE A 1 94 ? -10.773 -17.386 15.197 1.00 93.88 94 ILE A C 1
ATOM 689 O O . ILE A 1 94 ? -10.736 -18.169 14.253 1.00 93.88 94 ILE A O 1
ATOM 693 N N . MET A 1 95 ? -10.271 -16.156 15.096 1.00 94.00 95 MET A N 1
ATOM 694 C CA . MET A 1 95 ? -9.645 -15.643 13.870 1.00 94.00 95 MET A CA 1
ATOM 695 C C . MET A 1 95 ? -8.340 -16.369 13.514 1.00 94.00 95 MET A C 1
ATOM 697 O O . MET A 1 95 ? -7.995 -16.455 12.341 1.00 94.00 95 MET A O 1
ATOM 701 N N . LEU A 1 96 ? -7.629 -16.943 14.485 1.00 89.25 96 LEU A N 1
ATOM 702 C CA . LEU A 1 96 ? -6.444 -17.771 14.228 1.00 89.25 96 LEU A CA 1
ATOM 703 C C . LEU A 1 96 ? -6.801 -19.238 13.938 1.00 89.25 96 LEU A C 1
ATOM 705 O O . LEU A 1 96 ? -6.273 -19.855 13.007 1.00 89.25 96 LEU A O 1
ATOM 709 N N . LEU A 1 97 ? -7.713 -19.812 14.724 1.00 89.88 97 LEU A N 1
ATOM 710 C CA . LEU A 1 97 ? -8.090 -21.223 14.617 1.00 89.88 97 LEU A CA 1
ATOM 711 C C . LEU A 1 97 ? -9.052 -21.487 13.453 1.00 89.88 97 LEU A C 1
ATOM 713 O O . LEU A 1 97 ? -8.941 -22.517 12.792 1.00 89.88 97 LEU A O 1
ATOM 717 N N . GLY A 1 98 ? -9.965 -20.560 13.169 1.00 91.62 98 GLY A N 1
ATOM 718 C CA . GLY A 1 98 ? -10.987 -20.659 12.127 1.00 91.62 98 GLY A CA 1
ATOM 719 C C . GLY A 1 98 ? -10.409 -20.919 10.734 1.00 91.62 98 GLY A C 1
ATOM 720 O O . GLY A 1 98 ? -10.778 -21.926 10.128 1.00 91.62 98 GLY A O 1
ATOM 721 N N . PRO A 1 99 ? -9.459 -20.100 10.241 1.00 90.44 99 PRO A N 1
ATOM 722 C CA . PRO A 1 99 ? -8.749 -20.362 8.991 1.00 90.44 99 PRO A CA 1
ATOM 723 C C . PRO A 1 99 ? -8.091 -21.739 8.962 1.00 90.44 99 PRO A C 1
ATOM 725 O O . PRO A 1 99 ? -8.217 -22.465 7.982 1.00 90.44 99 PRO A O 1
ATOM 728 N N . THR A 1 100 ? -7.441 -22.136 10.057 1.00 85.06 100 THR A N 1
ATOM 729 C CA . THR A 1 100 ? -6.758 -23.432 10.156 1.00 85.06 100 THR A CA 1
ATOM 730 C C . THR A 1 100 ? -7.748 -24.591 10.014 1.00 85.06 100 THR A C 1
ATOM 732 O O . THR A 1 100 ? -7.528 -25.496 9.210 1.00 85.06 100 THR A O 1
ATOM 735 N N . VAL A 1 101 ? -8.871 -24.539 10.736 1.00 89.75 101 VAL A N 1
ATOM 736 C CA . VAL A 1 101 ? -9.942 -25.544 10.656 1.00 89.75 101 VAL A CA 1
ATOM 737 C C . VAL A 1 101 ? -10.571 -25.569 9.261 1.00 89.75 101 VAL A C 1
ATOM 739 O O . VAL A 1 101 ? -10.755 -26.650 8.702 1.00 89.75 101 VAL A O 1
ATOM 742 N N . TYR A 1 102 ? -10.848 -24.402 8.668 1.00 91.69 102 TYR A N 1
ATOM 743 C CA . TYR A 1 102 ? -11.387 -24.295 7.310 1.00 91.69 102 TYR A CA 1
ATOM 744 C C . TYR A 1 102 ? -10.443 -24.917 6.273 1.00 91.69 102 TYR A C 1
ATOM 746 O O . TYR A 1 102 ? -10.874 -25.730 5.455 1.00 91.69 102 TYR A O 1
ATOM 754 N N . LEU A 1 103 ? -9.145 -24.601 6.332 1.00 88.06 103 LEU A N 1
ATOM 755 C CA . LEU A 1 103 ? -8.151 -25.137 5.403 1.00 88.06 103 LEU A CA 1
ATOM 756 C C . LEU A 1 103 ? -8.002 -26.656 5.557 1.00 88.06 103 LEU A C 1
ATOM 758 O O . LEU A 1 103 ? -8.004 -27.360 4.549 1.00 88.06 103 LEU A O 1
ATOM 762 N N . ILE A 1 104 ? -7.954 -27.184 6.787 1.00 84.56 104 ILE A N 1
ATOM 763 C CA . ILE A 1 104 ? -7.900 -28.637 7.040 1.00 84.56 104 ILE A CA 1
ATOM 764 C C . ILE A 1 104 ? -9.165 -29.332 6.513 1.00 84.56 104 ILE A C 1
ATOM 766 O O . ILE A 1 104 ? -9.073 -30.345 5.809 1.00 84.56 104 ILE A O 1
ATOM 770 N N . GLY A 1 105 ? -10.346 -28.779 6.794 1.00 87.38 105 GLY A N 1
ATOM 771 C CA . GLY A 1 105 ? -11.617 -29.322 6.312 1.00 87.38 105 GLY A CA 1
ATOM 772 C C . GLY A 1 105 ? -11.681 -29.361 4.785 1.00 87.38 105 GLY A C 1
ATOM 773 O O . GLY A 1 105 ? -11.938 -30.412 4.195 1.00 87.38 105 GLY A O 1
ATOM 774 N N . ASN A 1 106 ? -11.342 -28.247 4.133 1.00 83.62 106 ASN A N 1
ATOM 775 C CA . ASN A 1 106 ? -11.346 -28.132 2.676 1.00 83.62 106 ASN A CA 1
ATOM 776 C C . ASN A 1 106 ? -10.291 -29.049 2.023 1.00 83.62 106 ASN A C 1
ATOM 778 O O . ASN A 1 106 ? -10.567 -29.667 0.994 1.00 83.62 106 ASN A O 1
ATOM 782 N N . THR A 1 107 ? -9.108 -29.225 2.636 1.00 80.31 107 THR A N 1
ATOM 783 C CA . THR A 1 107 ? -8.121 -30.208 2.147 1.00 80.31 107 THR A CA 1
ATOM 784 C C . THR A 1 107 ? -8.616 -31.631 2.201 1.00 80.31 107 THR A C 1
ATOM 786 O O . THR A 1 107 ? -8.440 -32.356 1.230 1.00 80.31 107 THR A O 1
ATOM 789 N N . SER A 1 108 ? -9.231 -32.028 3.312 1.00 80.00 108 SER A N 1
ATOM 790 C CA . SER A 1 108 ? -9.655 -33.411 3.519 1.00 80.00 108 SER A CA 1
ATOM 791 C C . SER A 1 108 ? -10.717 -33.807 2.492 1.00 80.00 108 SER A C 1
ATOM 793 O O . SER A 1 108 ? -10.675 -34.904 1.941 1.00 80.00 108 SER A O 1
ATOM 795 N N . ILE A 1 109 ? -11.616 -32.875 2.162 1.00 78.19 109 ILE A N 1
ATOM 796 C CA . ILE A 1 109 ? -12.653 -33.073 1.144 1.00 78.19 109 ILE A CA 1
ATOM 797 C C . ILE A 1 109 ? -12.044 -33.118 -0.266 1.00 78.19 109 ILE A C 1
ATOM 799 O O . ILE A 1 109 ? -12.385 -33.997 -1.057 1.00 78.19 109 ILE A O 1
ATOM 803 N N . ARG A 1 110 ? -11.122 -32.202 -0.599 1.00 71.62 110 ARG A N 1
ATOM 804 C CA . ARG A 1 110 ? -10.513 -32.139 -1.942 1.00 71.62 110 ARG A CA 1
ATOM 805 C C . ARG A 1 110 ? -9.522 -33.268 -2.215 1.00 71.62 110 ARG A C 1
ATOM 807 O O . ARG A 1 110 ? -9.483 -33.762 -3.339 1.00 71.62 110 ARG A O 1
ATOM 814 N N . ALA A 1 111 ? -8.757 -33.695 -1.213 1.00 69.12 111 ALA A N 1
ATOM 815 C CA . ALA A 1 111 ? -7.802 -34.794 -1.334 1.00 69.12 111 ALA A CA 1
ATOM 816 C C . ALA A 1 111 ? -8.497 -36.122 -1.672 1.00 69.12 111 ALA A C 1
ATOM 818 O O . ALA A 1 111 ? -7.946 -36.925 -2.414 1.00 69.12 111 ALA A O 1
ATOM 819 N N . GLY A 1 112 ? -9.738 -36.323 -1.211 1.00 70.19 112 GLY A N 1
ATOM 820 C CA . GLY A 1 112 ? -10.545 -37.484 -1.599 1.00 70.19 112 GLY A CA 1
ATOM 821 C C . GLY A 1 112 ? -11.017 -37.472 -3.060 1.00 70.19 112 GLY A C 1
ATOM 822 O O . GLY A 1 112 ? -11.404 -38.515 -3.577 1.00 70.19 112 GLY A O 1
ATOM 823 N N . LEU A 1 113 ? -10.992 -36.316 -3.736 1.00 67.81 113 LEU A N 1
ATOM 824 C CA . LEU A 1 113 ? -11.517 -36.140 -5.098 1.00 67.81 113 LEU A CA 1
ATOM 825 C C . LEU A 1 113 ? -10.429 -35.990 -6.170 1.00 67.81 113 LEU A C 1
ATOM 827 O O . LEU A 1 113 ? -10.720 -36.144 -7.355 1.00 67.81 113 LEU A O 1
ATOM 831 N N . ARG A 1 114 ? -9.186 -35.677 -5.792 1.00 61.25 114 ARG A N 1
ATOM 832 C CA . ARG A 1 114 ? -8.095 -35.415 -6.740 1.00 61.25 114 ARG A CA 1
ATOM 833 C C . ARG A 1 114 ? -6.849 -36.202 -6.343 1.00 61.25 114 ARG A C 1
ATOM 835 O O . ARG A 1 114 ? -6.165 -35.833 -5.398 1.00 61.25 114 ARG A O 1
ATOM 842 N N . ASN A 1 115 ? -6.489 -37.213 -7.137 1.00 65.25 115 ASN A N 1
ATOM 843 C CA . ASN A 1 115 ? -5.213 -37.948 -7.046 1.00 65.25 115 ASN A CA 1
ATOM 844 C C . ASN A 1 115 ? -3.968 -37.086 -7.377 1.00 65.25 115 ASN A C 1
ATOM 846 O O . ASN A 1 115 ? -2.897 -37.619 -7.659 1.00 65.25 115 ASN A O 1
ATOM 850 N N . SER A 1 116 ? -4.080 -35.755 -7.391 1.00 55.44 116 SER A N 1
ATOM 851 C CA . SER A 1 116 ? -2.963 -34.864 -7.692 1.00 55.44 116 SER A CA 1
ATOM 852 C C . SER A 1 116 ? -2.230 -34.487 -6.406 1.00 55.44 116 SER A C 1
ATOM 854 O O . SER A 1 116 ? -2.756 -33.740 -5.585 1.00 55.44 116 SER A O 1
ATOM 856 N N . SER A 1 117 ? -0.986 -34.950 -6.292 1.00 57.81 117 SER A N 1
ATOM 857 C CA . SER A 1 117 ? 0.022 -34.616 -5.270 1.00 57.81 117 SER A CA 1
ATOM 858 C C . SER A 1 117 ? 0.389 -33.116 -5.181 1.00 57.81 117 SER A C 1
ATOM 860 O O . SER A 1 117 ? 1.329 -32.744 -4.474 1.00 57.81 117 SER A O 1
ATOM 862 N N . GLU A 1 118 ? -0.291 -32.233 -5.906 1.00 54.59 118 GLU A N 1
ATOM 863 C CA . GLU A 1 118 ? 0.104 -30.835 -6.027 1.00 54.59 118 GLU A CA 1
ATOM 864 C C . GLU A 1 118 ? -0.528 -29.962 -4.941 1.00 54.59 118 GLU A C 1
ATOM 866 O O . GLU A 1 118 ? -1.684 -29.553 -5.010 1.00 54.59 118 GLU A O 1
ATOM 871 N N . SER A 1 119 ? 0.319 -29.630 -3.965 1.00 59.66 119 SER A N 1
ATOM 872 C CA . SER A 1 119 ? 0.218 -28.528 -3.003 1.00 59.66 119 SER A CA 1
ATOM 873 C C . SER A 1 119 ? -0.983 -28.541 -2.050 1.00 59.66 119 SER A C 1
ATOM 875 O O . SER A 1 119 ? -2.122 -28.231 -2.394 1.00 59.66 119 SER A O 1
ATOM 877 N N . THR A 1 120 ? -0.701 -28.804 -0.774 1.00 73.75 120 THR A N 1
ATOM 878 C CA . THR A 1 120 ? -1.636 -28.481 0.304 1.00 73.75 120 THR A CA 1
ATOM 879 C C . THR A 1 120 ? -1.877 -26.956 0.321 1.00 73.75 120 THR A C 1
ATOM 881 O O . THR A 1 120 ? -0.934 -26.196 0.131 1.00 73.75 120 THR A O 1
ATOM 884 N N . PRO A 1 121 ? -3.095 -26.454 0.582 1.00 75.88 121 PRO A N 1
ATOM 885 C CA . PRO A 1 121 ? -3.415 -25.030 0.740 1.00 75.88 121 PRO A CA 1
ATOM 886 C C . PRO A 1 121 ? -2.478 -24.302 1.711 1.00 75.88 121 PRO A C 1
ATOM 888 O O . PRO A 1 121 ? -2.103 -23.157 1.475 1.00 75.88 121 PRO A O 1
ATOM 891 N N . PHE A 1 122 ? -2.011 -24.995 2.755 1.00 82.12 122 PHE A N 1
ATOM 892 C CA . PHE A 1 122 ? -0.993 -24.499 3.686 1.00 82.12 122 PHE A CA 1
ATOM 893 C C . PHE A 1 122 ? 0.329 -24.121 3.012 1.00 82.12 122 PHE A C 1
ATOM 895 O O . PHE A 1 122 ? 1.022 -23.220 3.481 1.00 82.12 122 PHE A O 1
ATOM 902 N N . HIS A 1 123 ? 0.680 -24.781 1.908 1.00 82.81 123 HIS A N 1
ATOM 903 C CA . HIS A 1 123 ? 1.886 -24.491 1.148 1.00 82.81 123 HIS A CA 1
ATOM 904 C C . HIS A 1 123 ? 1.881 -23.058 0.612 1.00 82.81 123 HIS A C 1
ATOM 906 O O . HIS A 1 123 ? 2.897 -22.377 0.712 1.00 82.81 123 HIS A O 1
ATOM 912 N N . TRP A 1 124 ? 0.736 -22.567 0.119 1.00 86.56 124 TRP A N 1
ATOM 913 C CA . TRP A 1 124 ? 0.633 -21.193 -0.374 1.00 86.56 124 TRP A CA 1
ATOM 914 C C . TRP A 1 124 ? 0.888 -20.178 0.744 1.00 86.56 124 TRP A C 1
ATOM 916 O O . TRP A 1 124 ? 1.739 -19.310 0.583 1.00 86.56 124 TRP A O 1
ATOM 926 N N . TYR A 1 125 ? 0.231 -20.324 1.902 1.00 86.38 125 TYR A N 1
ATOM 927 C CA . TYR A 1 125 ? 0.423 -19.405 3.033 1.00 86.38 125 TYR A CA 1
ATOM 928 C C . TYR A 1 125 ? 1.855 -19.452 3.571 1.00 86.38 125 TYR A C 1
ATOM 930 O O . TYR A 1 125 ? 2.436 -18.414 3.872 1.00 86.38 125 TYR A O 1
ATOM 938 N N . ARG A 1 126 ? 2.458 -20.646 3.640 1.00 85.31 126 ARG A N 1
ATOM 939 C CA . ARG A 1 126 ? 3.859 -20.805 4.044 1.00 85.31 126 ARG A CA 1
ATOM 940 C C . ARG A 1 126 ? 4.809 -20.093 3.082 1.00 85.31 126 ARG A C 1
ATOM 942 O O . ARG A 1 126 ? 5.712 -19.402 3.543 1.00 85.31 126 ARG A O 1
ATOM 949 N N . LEU A 1 127 ? 4.621 -20.260 1.771 1.00 83.69 127 LEU A N 1
ATOM 950 C CA . LEU A 1 127 ? 5.429 -19.570 0.765 1.00 83.69 127 LEU A CA 1
ATOM 951 C C . LEU A 1 127 ? 5.219 -18.057 0.814 1.00 83.69 127 LEU A C 1
ATOM 953 O O . LEU A 1 127 ? 6.198 -17.323 0.759 1.00 83.69 127 LEU A O 1
ATOM 957 N N . TYR A 1 128 ? 3.973 -17.606 0.975 1.00 85.00 128 TYR A N 1
ATOM 958 C CA . TYR A 1 128 ? 3.635 -16.193 1.120 1.00 85.00 128 TYR A CA 1
ATOM 959 C C . TYR A 1 128 ? 4.387 -15.568 2.301 1.00 85.00 128 TYR A C 1
ATOM 961 O O . TYR A 1 128 ? 5.167 -14.639 2.112 1.00 85.00 128 TYR A O 1
ATOM 969 N N . PHE A 1 129 ? 4.266 -16.144 3.501 1.00 83.75 129 PHE A N 1
ATOM 970 C CA . PHE A 1 129 ? 4.983 -15.648 4.677 1.00 83.75 129 PHE A CA 1
ATOM 971 C C . PHE A 1 129 ? 6.501 -15.750 4.544 1.00 83.75 129 PHE A C 1
ATOM 973 O O . PHE A 1 129 ? 7.212 -14.839 4.955 1.00 83.75 129 PHE A O 1
ATOM 980 N N . SER A 1 130 ? 7.016 -16.835 3.961 1.00 83.94 130 SER A N 1
ATOM 981 C CA . SER A 1 130 ? 8.455 -16.974 3.737 1.00 83.94 130 SER A CA 1
ATOM 982 C C . SER A 1 130 ? 8.983 -15.903 2.783 1.00 83.94 130 SER A C 1
ATOM 984 O O . SER A 1 130 ? 10.071 -15.380 3.011 1.00 83.94 130 SER A O 1
ATOM 986 N N . SER A 1 131 ? 8.223 -15.576 1.735 1.00 83.31 131 SER A N 1
ATOM 987 C CA . SER A 1 131 ? 8.562 -14.515 0.788 1.00 83.31 131 SER A CA 1
ATOM 988 C C . SER A 1 131 ? 8.529 -13.148 1.464 1.00 83.31 131 SER A C 1
ATOM 990 O O . SER A 1 131 ? 9.461 -12.367 1.297 1.00 83.31 131 SER A O 1
ATOM 992 N N . GLU A 1 132 ? 7.504 -12.865 2.270 1.00 82.75 132 GLU A N 1
ATOM 993 C CA . GLU A 1 132 ? 7.398 -11.575 2.957 1.00 82.75 132 GLU A CA 1
ATOM 994 C C . GLU A 1 132 ? 8.482 -11.375 4.017 1.00 82.75 132 GLU A C 1
ATOM 996 O O . GLU A 1 132 ? 9.070 -10.296 4.117 1.00 82.75 132 GLU A O 1
ATOM 1001 N N . MET A 1 133 ? 8.823 -12.426 4.765 1.00 79.00 133 MET A N 1
ATOM 1002 C CA . MET A 1 133 ? 9.918 -12.370 5.735 1.00 79.00 133 MET A CA 1
ATOM 1003 C C . MET A 1 133 ? 11.274 -12.179 5.046 1.00 79.00 133 MET A C 1
ATOM 1005 O O . MET A 1 133 ? 12.091 -11.402 5.538 1.00 79.00 133 MET A O 1
ATOM 1009 N N . ALA A 1 134 ? 11.500 -12.820 3.894 1.00 81.25 134 ALA A N 1
ATOM 1010 C CA . ALA A 1 134 ? 12.723 -12.643 3.109 1.00 81.25 134 ALA A CA 1
ATOM 1011 C C . ALA A 1 134 ? 12.836 -11.230 2.504 1.00 81.25 134 ALA A C 1
ATOM 1013 O O . ALA A 1 134 ? 13.910 -10.627 2.523 1.00 81.25 134 ALA A O 1
ATOM 1014 N N . ASN A 1 135 ? 11.728 -10.666 2.013 1.00 78.56 135 ASN A N 1
ATOM 1015 C CA . ASN A 1 135 ? 11.694 -9.287 1.516 1.00 78.56 135 ASN A CA 1
ATOM 1016 C C . ASN A 1 135 ? 11.940 -8.276 2.643 1.00 78.56 135 ASN A C 1
ATOM 1018 O O . ASN A 1 135 ? 12.665 -7.297 2.465 1.00 78.56 135 ASN A O 1
ATOM 1022 N N . THR A 1 136 ? 11.392 -8.537 3.830 1.00 78.19 136 THR A N 1
ATOM 1023 C CA . THR A 1 136 ? 11.570 -7.671 5.001 1.00 78.19 136 THR A CA 1
ATOM 1024 C C . THR A 1 136 ? 13.003 -7.711 5.529 1.00 78.19 136 THR A C 1
ATOM 1026 O O . THR A 1 136 ? 13.550 -6.664 5.866 1.00 78.19 136 THR A O 1
ATOM 1029 N N . SER A 1 137 ? 13.647 -8.885 5.568 1.00 74.44 137 SER A N 1
ATOM 1030 C CA . SER A 1 137 ? 15.028 -9.005 6.059 1.00 74.44 137 SER A CA 1
ATOM 1031 C C . SER A 1 137 ? 16.050 -8.320 5.154 1.00 74.44 137 SER A C 1
ATOM 1033 O O . SER A 1 137 ? 17.079 -7.853 5.637 1.00 74.44 137 SER A O 1
ATOM 1035 N N . ASN A 1 138 ? 15.772 -8.254 3.850 1.00 72.00 138 ASN A N 1
ATOM 1036 C CA . ASN A 1 138 ? 16.698 -7.701 2.862 1.00 72.00 138 ASN A CA 1
ATOM 1037 C C . ASN A 1 138 ? 16.475 -6.199 2.609 1.00 72.00 138 ASN A C 1
ATOM 1039 O O . ASN A 1 138 ? 17.380 -5.518 2.129 1.00 72.00 138 ASN A O 1
ATOM 1043 N N . GLY A 1 139 ? 15.294 -5.669 2.940 1.00 70.94 139 GLY A N 1
ATOM 1044 C CA . GLY A 1 139 ? 14.930 -4.273 2.718 1.00 70.94 139 GLY A CA 1
ATOM 1045 C C . GLY A 1 139 ? 14.949 -3.444 4.000 1.00 70.94 139 GLY A C 1
ATOM 1046 O O . GLY A 1 139 ? 13.918 -3.298 4.655 1.00 70.94 139 GLY A O 1
ATOM 1047 N N . SER A 1 140 ? 16.073 -2.787 4.309 1.00 76.75 140 SER A N 1
ATOM 1048 C CA . SER A 1 140 ? 16.103 -1.719 5.330 1.00 76.75 140 SER A CA 1
ATOM 1049 C C . SER A 1 140 ? 15.043 -0.636 5.058 1.00 76.75 140 SER A C 1
ATOM 1051 O O . SER A 1 140 ? 14.470 -0.073 5.992 1.00 76.75 140 SER A O 1
ATOM 1053 N N . GLY A 1 141 ? 14.708 -0.412 3.780 1.00 80.44 141 GLY A N 1
ATOM 1054 C CA . GLY A 1 141 ? 13.622 0.465 3.339 1.00 80.44 141 GLY A CA 1
ATOM 1055 C C . GLY A 1 141 ? 12.228 0.030 3.807 1.00 80.44 141 GLY A C 1
ATOM 1056 O O . GLY A 1 141 ? 11.453 0.881 4.235 1.00 80.44 141 GLY A O 1
ATOM 1057 N N . THR A 1 142 ? 11.912 -1.268 3.802 1.00 78.50 142 THR A N 1
ATOM 1058 C CA . THR A 1 142 ? 10.602 -1.801 4.232 1.00 78.50 142 THR A CA 1
ATOM 1059 C C . THR A 1 142 ? 10.360 -1.556 5.712 1.00 78.50 142 THR A C 1
ATOM 1061 O O . THR A 1 142 ? 9.293 -1.080 6.106 1.00 78.50 142 THR A O 1
ATOM 1064 N N . VAL A 1 143 ? 11.372 -1.843 6.535 1.00 81.62 143 VAL A N 1
ATOM 1065 C CA . VAL A 1 143 ? 11.319 -1.600 7.981 1.00 81.62 143 VAL A CA 1
ATOM 1066 C C . VAL A 1 143 ? 11.181 -0.104 8.251 1.00 81.62 143 VAL A C 1
ATOM 1068 O O . VAL A 1 143 ? 10.311 0.301 9.019 1.00 81.62 143 VAL A O 1
ATOM 1071 N N . PHE A 1 144 ? 11.979 0.727 7.573 1.00 81.38 144 PHE A N 1
ATOM 1072 C CA . PHE A 1 144 ? 11.912 2.180 7.717 1.00 81.38 144 PHE A CA 1
ATOM 1073 C C . PHE A 1 144 ? 10.538 2.746 7.336 1.00 81.38 144 PHE A C 1
ATOM 1075 O O . PHE A 1 144 ? 9.974 3.531 8.093 1.00 81.38 144 PHE A O 1
ATOM 1082 N N . LEU A 1 145 ? 9.969 2.333 6.201 1.00 83.69 145 LEU A N 1
ATOM 1083 C CA . LEU A 1 145 ? 8.663 2.817 5.746 1.00 83.69 145 LEU A CA 1
ATOM 1084 C C . LEU A 1 145 ? 7.519 2.323 6.628 1.00 83.69 145 LEU A C 1
ATOM 1086 O O . LEU A 1 145 ? 6.606 3.094 6.910 1.00 83.69 145 LEU A O 1
ATOM 1090 N N . SER A 1 146 ? 7.591 1.087 7.126 1.00 85.81 146 SER A N 1
ATOM 1091 C CA . SER A 1 146 ? 6.623 0.572 8.100 1.00 85.81 146 SER A CA 1
ATOM 1092 C C . SER A 1 146 ? 6.676 1.392 9.395 1.00 85.81 146 SER A C 1
ATOM 1094 O O . SER A 1 146 ? 5.647 1.877 9.859 1.00 85.81 146 SER A O 1
ATOM 1096 N N . LEU A 1 147 ? 7.873 1.653 9.934 1.00 83.94 147 LEU A N 1
ATOM 1097 C CA . LEU A 1 147 ? 8.049 2.509 11.114 1.00 83.94 147 LEU A CA 1
ATOM 1098 C C . LEU A 1 147 ? 7.561 3.942 10.873 1.00 83.94 147 LEU A C 1
ATOM 1100 O O . LEU A 1 147 ? 6.858 4.501 11.713 1.00 83.94 147 LEU A O 1
ATOM 1104 N N . LEU A 1 148 ? 7.891 4.534 9.724 1.00 85.44 148 LEU A N 1
ATOM 1105 C CA . LEU A 1 148 ? 7.426 5.868 9.350 1.00 85.44 148 LEU A CA 1
ATOM 1106 C C . LEU A 1 148 ? 5.898 5.912 9.263 1.00 85.44 148 LEU A C 1
ATOM 1108 O O . LEU A 1 148 ? 5.282 6.840 9.777 1.00 85.44 148 LEU A O 1
ATOM 1112 N N . SER A 1 149 ? 5.285 4.896 8.661 1.00 86.00 149 SER A N 1
ATOM 1113 C CA . SER A 1 149 ? 3.836 4.786 8.528 1.00 86.00 149 SER A CA 1
ATOM 1114 C C . SER A 1 149 ? 3.135 4.641 9.882 1.00 86.00 149 SER A C 1
ATOM 1116 O O . SER A 1 149 ? 2.153 5.338 10.152 1.00 86.00 149 SER A O 1
ATOM 1118 N N . PHE A 1 150 ? 3.691 3.820 10.781 1.00 90.69 150 PHE A N 1
ATOM 1119 C CA . PHE A 1 150 ? 3.243 3.718 12.170 1.00 90.69 150 PHE A CA 1
ATOM 1120 C C . PHE A 1 150 ? 3.306 5.076 12.882 1.00 90.69 150 PHE A C 1
ATOM 1122 O O . PHE A 1 150 ? 2.323 5.506 13.492 1.00 90.69 150 PHE A O 1
ATOM 1129 N N . LEU A 1 151 ? 4.435 5.787 12.767 1.00 86.19 151 LEU A N 1
ATOM 1130 C CA . LEU A 1 151 ? 4.630 7.099 13.389 1.00 86.19 151 LEU A CA 1
ATOM 1131 C C . LEU A 1 151 ? 3.660 8.142 12.833 1.00 86.19 151 LEU A C 1
ATOM 1133 O O . LEU A 1 151 ? 3.011 8.836 13.610 1.00 86.19 151 LEU A O 1
ATOM 1137 N N . VAL A 1 152 ? 3.526 8.239 11.508 1.00 85.31 152 VAL A N 1
ATOM 1138 C CA . VAL A 1 152 ? 2.604 9.176 10.848 1.00 85.31 152 VAL A CA 1
ATOM 1139 C C . VAL A 1 152 ? 1.171 8.897 11.278 1.00 85.31 152 VAL A C 1
ATOM 1141 O O . VAL A 1 152 ? 0.471 9.819 11.687 1.00 85.31 152 VAL A O 1
ATOM 1144 N N . THR A 1 153 ? 0.743 7.636 11.258 1.00 85.00 153 THR A N 1
ATOM 1145 C CA . THR A 1 153 ? -0.630 7.269 11.619 1.00 85.00 153 THR A CA 1
ATOM 1146 C C . THR A 1 153 ? -0.913 7.548 13.095 1.00 85.00 153 THR A C 1
ATOM 1148 O O . THR A 1 153 ? -1.941 8.144 13.424 1.00 85.00 153 THR A O 1
ATOM 1151 N N . THR A 1 154 ? 0.040 7.232 13.978 1.00 86.19 154 THR A N 1
ATOM 1152 C CA . THR A 1 154 ? -0.049 7.547 15.411 1.00 86.19 154 THR A CA 1
ATOM 1153 C C . THR A 1 154 ? -0.107 9.055 15.650 1.00 86.19 154 THR A C 1
ATOM 1155 O O . THR A 1 154 ? -0.936 9.524 16.430 1.00 86.19 154 THR A O 1
ATOM 1158 N N . LEU A 1 155 ? 0.739 9.841 14.975 1.00 80.69 155 LEU A N 1
ATOM 1159 C CA . LEU A 1 155 ? 0.765 11.300 15.091 1.00 80.69 155 LEU A CA 1
ATOM 1160 C C . LEU A 1 155 ? -0.532 11.923 14.572 1.00 80.69 155 LEU A C 1
ATOM 1162 O O . LEU A 1 155 ? -1.135 12.733 15.272 1.00 80.69 155 LEU A O 1
ATOM 1166 N N . CYS A 1 156 ? -0.995 11.528 13.385 1.00 81.12 156 CYS A N 1
ATOM 1167 C CA . CYS A 1 156 ? -2.246 12.008 12.805 1.00 81.12 156 CYS A CA 1
ATOM 1168 C C . CYS A 1 156 ? -3.443 11.669 13.694 1.00 81.12 156 CYS A C 1
ATOM 1170 O O . CYS A 1 156 ? -4.238 12.555 14.001 1.00 81.12 156 CYS A O 1
ATOM 1172 N N . GLY A 1 157 ? -3.561 10.423 14.155 1.00 82.62 157 GLY A N 1
ATOM 1173 C CA . GLY A 1 157 ? -4.657 10.037 15.036 1.00 82.62 157 GLY A CA 1
ATOM 1174 C C . GLY A 1 157 ? -4.567 10.703 16.410 1.00 82.62 157 GLY A C 1
ATOM 1175 O O . GLY A 1 157 ? -5.591 11.127 16.936 1.00 82.62 157 GLY A O 1
ATOM 1176 N N . SER A 1 158 ? -3.365 10.908 16.957 1.00 80.38 158 SER A N 1
ATOM 1177 C CA . SER A 1 158 ? -3.176 11.661 18.205 1.00 80.38 158 SER A CA 1
ATOM 1178 C C . SER A 1 158 ? -3.580 13.123 18.038 1.00 80.38 158 SER A C 1
ATOM 1180 O O . SER A 1 158 ? -4.259 13.670 18.902 1.00 80.38 158 SER A O 1
ATOM 1182 N N . LEU A 1 159 ? -3.218 13.758 16.917 1.00 77.12 159 LEU A N 1
ATOM 1183 C CA . LEU A 1 159 ? -3.663 15.111 16.584 1.00 77.12 159 LEU A CA 1
ATOM 1184 C C . LEU A 1 159 ? -5.186 15.165 16.464 1.00 77.12 159 LEU A C 1
ATOM 1186 O O . LEU A 1 159 ? -5.787 16.043 17.068 1.00 77.12 159 LEU A O 1
ATOM 1190 N N . ILE A 1 160 ? -5.818 14.214 15.768 1.00 78.25 160 ILE A N 1
ATOM 1191 C CA . ILE A 1 160 ? -7.283 14.116 15.691 1.00 78.25 160 ILE A CA 1
ATOM 1192 C C . ILE A 1 160 ? -7.875 13.964 17.093 1.00 78.25 160 ILE A C 1
ATOM 1194 O O . ILE A 1 160 ? -8.747 14.739 17.460 1.00 78.25 160 ILE A O 1
ATOM 1198 N N . TYR A 1 161 ? -7.379 13.038 17.913 1.00 80.44 161 TYR A N 1
ATOM 1199 C CA . TYR A 1 161 ? -7.839 12.847 19.289 1.00 80.44 161 TYR A CA 1
ATOM 1200 C C . TYR A 1 161 ? -7.737 14.136 20.117 1.00 80.44 161 TYR A C 1
ATOM 1202 O O . TYR A 1 161 ? -8.690 14.529 20.787 1.00 80.44 161 TYR A O 1
ATOM 1210 N N . LEU A 1 162 ? -6.613 14.847 20.018 1.00 75.62 162 LEU A N 1
ATOM 1211 C CA . LEU A 1 162 ? -6.423 16.148 20.654 1.00 75.62 162 LEU A CA 1
ATOM 1212 C C . LEU A 1 162 ? -7.377 17.205 20.090 1.00 75.62 162 LEU A C 1
ATOM 1214 O O . LEU A 1 162 ? -7.836 18.067 20.837 1.00 75.62 162 LEU A O 1
ATOM 1218 N N . MET A 1 163 ? -7.718 17.121 18.800 1.00 69.44 163 MET A N 1
ATOM 1219 C CA . MET A 1 163 ? -8.735 17.973 18.194 1.00 69.44 163 MET A CA 1
ATOM 1220 C C . MET A 1 163 ? -10.139 17.715 18.728 1.00 69.44 163 MET A C 1
ATOM 1222 O O . MET A 1 163 ? -10.931 18.650 18.859 1.00 69.44 163 MET A O 1
ATOM 1226 N N . LEU A 1 164 ? -10.414 16.458 19.063 1.00 68.69 164 LEU A N 1
ATOM 1227 C CA . LEU A 1 164 ? -11.671 15.993 19.629 1.00 68.69 164 LEU A CA 1
ATOM 1228 C C . LEU A 1 164 ? -11.771 16.232 21.143 1.00 68.69 164 LEU A C 1
ATOM 1230 O O . LEU A 1 164 ? -12.878 16.192 21.682 1.00 68.69 164 LEU A O 1
ATOM 1234 N N . GLN A 1 165 ? -10.662 16.517 21.840 1.00 69.12 165 GLN A N 1
ATOM 1235 C CA . GLN A 1 165 ? -10.720 16.883 23.256 1.00 69.12 165 GLN A CA 1
ATOM 1236 C C . GLN A 1 165 ? -11.554 18.158 23.452 1.00 69.12 165 GLN A C 1
ATOM 1238 O O . GLN A 1 165 ? -11.368 19.162 22.764 1.00 69.12 165 GLN A O 1
ATOM 1243 N N . CYS A 1 166 ? -12.488 18.075 24.408 1.00 61.00 166 CYS A N 1
ATOM 1244 C CA . CYS A 1 166 ? -13.714 18.863 24.591 1.00 61.00 166 CYS A CA 1
ATOM 1245 C C . CYS A 1 166 ? -13.536 20.388 24.778 1.00 61.00 166 CYS A C 1
ATOM 1247 O O . CYS A 1 166 ? -14.004 20.959 25.760 1.00 61.00 166 CYS A O 1
ATOM 1249 N N . SER A 1 167 ? -12.894 21.083 23.840 1.00 56.34 167 SER A N 1
ATOM 1250 C CA . SER A 1 167 ? -12.653 22.531 23.918 1.00 56.34 167 SER A CA 1
ATOM 1251 C C . SER A 1 167 ? -13.737 23.380 23.237 1.00 56.34 167 SER A C 1
ATOM 1253 O O . SER A 1 167 ? -13.677 24.608 23.282 1.00 56.34 167 SER A O 1
ATOM 1255 N N . GLY A 1 168 ? -14.765 22.764 22.635 1.00 61.09 168 GLY A N 1
ATOM 1256 C CA . GLY A 1 168 ? -15.847 23.475 21.946 1.00 61.09 168 GLY A CA 1
ATOM 1257 C C . GLY A 1 168 ? -17.251 22.999 22.321 1.00 61.09 168 GLY A C 1
ATOM 1258 O O . GLY A 1 168 ? -17.480 21.811 22.526 1.00 61.09 168 GLY A O 1
ATOM 1259 N N . ARG A 1 169 ? -18.219 23.930 22.329 1.00 61.06 169 ARG A N 1
ATOM 1260 C CA . ARG A 1 169 ? -19.659 23.672 22.572 1.00 61.06 169 ARG A CA 1
ATOM 1261 C C . ARG A 1 169 ? -20.242 22.569 21.675 1.00 61.06 169 ARG A C 1
ATOM 1263 O O . ARG A 1 169 ? -21.110 21.830 22.114 1.00 61.06 169 ARG A O 1
ATOM 1270 N N . TRP A 1 170 ? -19.732 22.437 20.450 1.00 58.03 170 TRP A N 1
ATOM 1271 C CA . TRP A 1 170 ? -20.150 21.420 19.477 1.00 58.03 170 TRP A CA 1
ATOM 1272 C C . TRP A 1 170 ? -19.564 20.022 19.744 1.00 58.03 170 TRP A C 1
ATOM 1274 O O . TRP A 1 170 ? -20.104 19.034 19.262 1.00 58.03 170 TRP A O 1
ATOM 1284 N N . TRP A 1 171 ? -18.496 19.925 20.543 1.00 59.72 171 TRP A N 1
ATOM 1285 C CA . TRP A 1 171 ? -17.783 18.674 20.831 1.00 59.72 171 TRP A CA 1
ATOM 1286 C C . TRP A 1 171 ? -18.201 18.021 22.154 1.00 59.72 171 TRP A C 1
ATOM 1288 O O . TRP A 1 171 ? -17.690 16.961 22.499 1.00 59.72 171 TRP A O 1
ATOM 1298 N N . GLN A 1 172 ? -19.162 18.602 22.884 1.00 63.25 172 GLN A N 1
ATOM 1299 C CA . GLN A 1 172 ? -19.669 18.024 24.138 1.00 63.25 172 GLN A CA 1
ATOM 1300 C C . GLN A 1 172 ? -20.258 16.617 23.948 1.00 63.25 172 GLN A C 1
ATOM 1302 O O . GLN A 1 172 ? -20.171 15.795 24.852 1.00 63.25 172 GLN A O 1
ATOM 1307 N N . ILE A 1 173 ? -20.785 16.314 22.759 1.00 59.34 173 ILE A N 1
ATOM 1308 C CA . ILE A 1 173 ? -21.375 15.005 22.436 1.00 59.34 173 ILE A CA 1
ATOM 1309 C C . ILE A 1 173 ? -20.292 13.911 22.302 1.00 59.34 173 ILE A C 1
ATOM 1311 O O . ILE A 1 173 ? -20.521 12.750 22.633 1.00 59.34 173 ILE A O 1
ATOM 1315 N N . LEU A 1 174 ? -19.075 14.290 21.896 1.00 60.22 174 LEU A N 1
ATOM 1316 C CA . LEU A 1 174 ? -17.915 13.395 21.783 1.00 60.22 174 LEU A CA 1
ATOM 1317 C C . LEU A 1 174 ? -17.059 13.372 23.054 1.00 60.22 174 LEU A C 1
ATOM 1319 O O . LEU A 1 174 ? -15.956 12.824 23.056 1.00 60.22 174 LEU A O 1
ATOM 1323 N N . CYS A 1 175 ? -17.553 13.960 24.146 1.00 68.12 175 CYS A N 1
ATOM 1324 C CA . CYS A 1 175 ? -16.783 14.041 25.369 1.00 68.12 175 CYS A CA 1
ATOM 1325 C C . CYS A 1 175 ? -16.743 12.681 26.069 1.00 68.12 175 CYS A C 1
ATOM 1327 O O . CYS A 1 175 ? -17.681 12.265 26.748 1.00 68.12 175 CYS A O 1
ATOM 1329 N N . ILE A 1 176 ? -15.609 12.006 25.892 1.00 62.75 176 ILE A N 1
ATOM 1330 C CA . ILE A 1 176 ? -15.309 10.666 26.398 1.00 62.75 176 ILE A CA 1
ATOM 1331 C C . ILE A 1 176 ? -15.592 10.505 27.905 1.00 62.75 176 ILE A C 1
ATOM 1333 O O . ILE A 1 176 ? -16.022 9.441 28.341 1.00 62.75 176 ILE A O 1
ATOM 1337 N N . GLY A 1 177 ? -15.434 11.571 28.698 1.00 64.88 177 GLY A N 1
ATOM 1338 C CA . GLY A 1 177 ? -15.695 11.543 30.142 1.00 64.88 177 GLY A CA 1
ATOM 1339 C C . GLY A 1 177 ? -17.145 11.216 30.528 1.00 64.88 177 GLY A C 1
ATOM 1340 O O . GLY A 1 177 ? -17.387 10.797 31.652 1.00 64.88 177 GLY A O 1
ATOM 1341 N N . SER A 1 178 ? -18.115 11.349 29.614 1.00 69.00 178 SER A N 1
ATOM 1342 C CA . SER A 1 178 ? -19.516 10.991 29.886 1.00 69.00 178 SER A CA 1
ATOM 1343 C C . SER A 1 178 ? -19.786 9.478 29.862 1.00 69.00 178 SER A C 1
ATOM 1345 O O . SER A 1 178 ? -20.882 9.059 30.239 1.00 69.00 178 SER A O 1
ATOM 1347 N N . TYR A 1 179 ? -18.831 8.660 29.407 1.00 73.94 179 TYR A N 1
ATOM 1348 C CA . TYR A 1 179 ? -19.045 7.231 29.139 1.00 73.94 179 TYR A CA 1
ATOM 1349 C C . TYR A 1 179 ? -18.419 6.302 30.192 1.00 73.94 179 TYR A C 1
ATOM 1351 O O . TYR A 1 179 ? -18.415 5.088 30.007 1.00 73.94 179 TYR A O 1
ATOM 1359 N N . GLU A 1 180 ? -17.943 6.843 31.320 1.00 75.38 180 GLU A N 1
ATOM 1360 C CA . GLU A 1 180 ? -17.322 6.069 32.411 1.00 75.38 180 GLU A CA 1
ATOM 1361 C C . GLU A 1 180 ? -18.209 4.904 32.875 1.00 75.38 180 GLU A C 1
ATOM 1363 O O . GLU A 1 180 ? -17.768 3.759 32.916 1.00 75.38 180 GLU A O 1
ATOM 1368 N N . SER A 1 181 ? -19.497 5.175 33.111 1.00 83.38 181 SER A N 1
ATOM 1369 C CA . SER A 1 181 ? -20.452 4.147 33.549 1.00 83.38 181 SER A CA 1
ATOM 1370 C C . SER A 1 181 ? -20.607 2.987 32.558 1.00 83.38 181 SER A C 1
ATOM 1372 O O . SER A 1 181 ? -20.880 1.865 32.975 1.00 83.38 181 SER A O 1
ATOM 1374 N N . GLN A 1 182 ? -20.421 3.224 31.256 1.00 85.75 182 GLN A N 1
ATOM 1375 C CA . GLN A 1 182 ? -20.534 2.174 30.240 1.00 85.75 182 GLN A CA 1
ATOM 1376 C C . GLN A 1 182 ? -19.299 1.267 30.237 1.00 85.75 182 GLN A C 1
ATOM 1378 O O . GLN A 1 182 ? -19.438 0.052 30.117 1.00 85.75 182 GLN A O 1
ATOM 1383 N N . LEU A 1 183 ? -18.100 1.822 30.439 1.00 84.69 183 LEU A N 1
ATOM 1384 C CA . LEU A 1 183 ? -16.864 1.033 30.512 1.00 84.69 183 LEU A CA 1
ATOM 1385 C C . LEU A 1 183 ? -16.907 0.022 31.668 1.00 84.69 183 LEU A C 1
ATOM 1387 O O . LEU A 1 183 ? -16.522 -1.138 31.493 1.00 84.69 183 LEU A O 1
ATOM 1391 N N . ASP A 1 184 ? -17.457 0.420 32.815 1.00 86.00 184 ASP A N 1
ATOM 1392 C CA . ASP A 1 184 ? -17.659 -0.481 33.953 1.00 86.00 184 ASP A CA 1
ATOM 1393 C C . ASP A 1 184 ? -18.667 -1.593 33.633 1.00 86.00 184 ASP A C 1
ATOM 1395 O O . ASP A 1 184 ? -18.412 -2.764 33.925 1.00 86.00 184 ASP A O 1
ATOM 1399 N N . ILE A 1 185 ? -19.781 -1.253 32.971 1.00 89.50 185 ILE A N 1
ATOM 1400 C CA . ILE A 1 185 ? -20.835 -2.213 32.607 1.00 89.50 185 ILE A CA 1
ATOM 1401 C C . ILE A 1 185 ? -20.309 -3.323 31.691 1.00 89.50 185 ILE A C 1
ATOM 1403 O O . ILE A 1 185 ? -20.758 -4.459 31.825 1.00 89.50 185 ILE A O 1
ATOM 1407 N N . PHE A 1 186 ? -19.375 -3.020 30.786 1.00 88.88 186 PHE A N 1
ATOM 1408 C CA . PHE A 1 186 ? -18.829 -3.979 29.814 1.00 88.88 186 PHE A CA 1
ATOM 1409 C C . PHE A 1 186 ? -17.522 -4.656 30.261 1.00 88.88 186 PHE A C 1
ATOM 1411 O O . PHE A 1 186 ? -16.796 -5.232 29.440 1.00 88.88 186 PHE A O 1
ATOM 1418 N N . GLY A 1 187 ? -17.223 -4.613 31.563 1.00 83.94 187 GLY A N 1
ATOM 1419 C CA . GLY A 1 187 ? -16.115 -5.354 32.164 1.00 83.94 187 GLY A CA 1
ATOM 1420 C C . GLY A 1 187 ? -14.739 -4.710 31.980 1.00 83.94 187 GLY A C 1
ATOM 1421 O O . GLY A 1 187 ? -13.737 -5.337 32.315 1.00 83.94 187 GLY A O 1
ATOM 1422 N N . LEU A 1 188 ? -14.668 -3.468 31.485 1.00 86.25 188 LEU A N 1
ATOM 1423 C CA . LEU A 1 188 ? -13.417 -2.700 31.415 1.00 86.25 188 LEU A CA 1
ATOM 1424 C C . LEU A 1 188 ? -13.107 -1.983 32.734 1.00 86.25 188 LEU A C 1
ATOM 1426 O O . LEU A 1 188 ? -11.947 -1.673 32.986 1.00 86.25 188 LEU A O 1
ATOM 1430 N N . GLY A 1 189 ? -14.097 -1.792 33.611 1.00 83.06 189 GLY A N 1
ATOM 1431 C CA . GLY A 1 189 ? -13.900 -1.190 34.937 1.00 83.06 189 GLY A CA 1
ATOM 1432 C C . GLY A 1 189 ? -12.878 -1.915 35.814 1.00 83.06 189 GLY A C 1
ATOM 1433 O O . GLY A 1 189 ? -12.143 -1.290 36.575 1.00 83.06 189 GLY A O 1
ATOM 1434 N N . GLY A 1 190 ? -12.748 -3.236 35.643 1.00 82.38 190 GLY A N 1
ATOM 1435 C CA . GLY A 1 190 ? -11.729 -4.035 36.329 1.00 82.38 190 GLY A CA 1
ATOM 1436 C C . GLY A 1 190 ? -10.290 -3.615 36.003 1.00 82.38 190 GLY A C 1
ATOM 1437 O O . GLY A 1 190 ? -9.407 -3.817 36.836 1.00 82.38 190 GLY A O 1
ATOM 1438 N N . LEU A 1 191 ? -10.052 -2.975 34.848 1.00 84.12 191 LEU A N 1
ATOM 1439 C CA . LEU A 1 191 ? -8.729 -2.466 34.466 1.00 84.12 191 LEU A CA 1
ATOM 1440 C C . LEU A 1 191 ? -8.268 -1.310 35.355 1.00 84.12 191 LEU A C 1
ATOM 1442 O O . LEU A 1 191 ? -7.074 -1.137 35.545 1.00 84.12 191 LEU A O 1
ATOM 1446 N N . ARG A 1 192 ? -9.183 -0.564 35.991 1.00 83.12 192 ARG A N 1
ATOM 1447 C CA . ARG A 1 192 ? -8.802 0.505 36.932 1.00 83.12 192 ARG A CA 1
ATOM 1448 C C . ARG A 1 192 ? -7.985 -0.024 38.116 1.00 83.12 192 ARG A C 1
ATOM 1450 O O . ARG A 1 192 ? -7.176 0.703 38.681 1.00 83.12 192 ARG A O 1
ATOM 1457 N N . HIS A 1 193 ? -8.208 -1.280 38.496 1.00 86.38 193 HIS A N 1
ATOM 1458 C CA . HIS A 1 193 ? -7.501 -1.944 39.591 1.00 86.38 193 HIS A CA 1
ATOM 1459 C C . HIS A 1 193 ? -6.566 -3.051 39.102 1.00 86.38 193 HIS A C 1
ATOM 1461 O O . HIS A 1 193 ? -6.031 -3.809 39.914 1.00 86.38 193 HIS A O 1
ATOM 1467 N N . ALA A 1 194 ? -6.377 -3.169 37.786 1.00 85.00 194 ALA A N 1
ATOM 1468 C CA . ALA A 1 194 ? -5.442 -4.125 37.239 1.00 85.00 194 ALA A CA 1
ATOM 1469 C C . ALA A 1 194 ? -4.008 -3.747 37.643 1.00 85.00 194 ALA A C 1
ATOM 1471 O O . ALA A 1 194 ? -3.664 -2.568 37.755 1.00 85.00 194 ALA A O 1
ATOM 1472 N N . PRO A 1 195 ? -3.132 -4.738 37.872 1.00 89.25 195 PRO A N 1
ATOM 1473 C CA . PRO A 1 195 ? -1.718 -4.454 38.035 1.00 89.25 195 PRO A CA 1
ATOM 1474 C C . PRO A 1 195 ? -1.183 -3.815 36.748 1.00 89.25 195 PRO A C 1
ATOM 1476 O O . PRO A 1 195 ? -1.504 -4.278 35.657 1.00 89.25 195 PRO A O 1
ATOM 1479 N N . LEU A 1 196 ? -0.297 -2.820 36.875 1.00 84.56 196 LEU A N 1
ATOM 1480 C CA . LEU A 1 196 ? 0.332 -2.106 35.749 1.00 84.56 196 LEU A CA 1
ATOM 1481 C C . LEU A 1 196 ? 0.858 -3.047 34.651 1.00 84.56 196 LEU A C 1
ATOM 1483 O O . LEU A 1 196 ? 0.798 -2.728 33.468 1.00 84.56 196 LEU A O 1
ATOM 1487 N N . LEU A 1 197 ? 1.366 -4.220 35.042 1.00 84.75 197 LEU A N 1
ATOM 1488 C CA . LEU A 1 197 ? 1.833 -5.238 34.105 1.00 84.75 197 LEU A CA 1
ATOM 1489 C C . LEU A 1 197 ? 0.722 -5.715 33.158 1.00 84.75 197 LEU A C 1
ATOM 1491 O O . LEU A 1 197 ? 0.976 -5.858 31.967 1.00 84.75 197 LEU A O 1
ATOM 1495 N N . LEU A 1 198 ? -0.492 -5.949 33.661 1.00 86.81 198 LEU A N 1
ATOM 1496 C CA . LEU A 1 198 ? -1.622 -6.384 32.841 1.00 86.81 198 LEU A CA 1
ATOM 1497 C C . LEU A 1 198 ? -2.039 -5.289 31.853 1.00 86.81 198 LEU A C 1
ATOM 1499 O O . LEU A 1 198 ? -2.264 -5.599 30.688 1.00 86.81 198 LEU A O 1
ATOM 1503 N N . ASP A 1 199 ? -2.057 -4.024 32.280 1.00 84.25 199 ASP A N 1
ATOM 1504 C CA . ASP A 1 199 ? -2.355 -2.887 31.398 1.00 84.25 199 ASP A CA 1
ATOM 1505 C C . ASP A 1 199 ? -1.325 -2.752 30.274 1.00 84.25 199 ASP A C 1
ATOM 1507 O O . ASP A 1 199 ? -1.687 -2.565 29.113 1.00 84.25 199 ASP A O 1
ATOM 1511 N N . VAL A 1 200 ? -0.035 -2.884 30.601 1.00 83.50 200 VAL A N 1
ATOM 1512 C CA . VAL A 1 200 ? 1.048 -2.848 29.609 1.00 83.50 200 VAL A CA 1
ATOM 1513 C C . VAL A 1 200 ? 0.932 -4.023 28.642 1.00 83.50 200 VAL A C 1
ATOM 1515 O O . VAL A 1 200 ? 1.063 -3.827 27.437 1.00 83.50 200 VAL A O 1
ATOM 1518 N N . LEU A 1 201 ? 0.653 -5.232 29.135 1.00 86.12 201 LEU A N 1
ATOM 1519 C CA . LEU A 1 201 ? 0.461 -6.406 28.281 1.00 86.12 201 LEU A CA 1
ATOM 1520 C C . LEU A 1 201 ? -0.755 -6.251 27.366 1.00 86.12 201 LEU A C 1
ATOM 1522 O O . LEU A 1 201 ? -0.671 -6.596 26.190 1.00 86.12 201 LEU A O 1
ATOM 1526 N N . LEU A 1 202 ? -1.857 -5.698 27.875 1.00 88.38 202 LEU A N 1
ATOM 1527 C CA . LEU A 1 202 ? -3.053 -5.435 27.086 1.00 88.38 202 LEU A CA 1
ATOM 1528 C C . LEU A 1 202 ? -2.776 -4.365 26.021 1.00 88.38 202 LEU A C 1
ATOM 1530 O O . LEU A 1 202 ? -3.114 -4.560 24.858 1.00 88.38 202 LEU A O 1
ATOM 1534 N N . ALA A 1 203 ? -2.087 -3.279 26.377 1.00 88.75 203 ALA A N 1
ATOM 1535 C CA . ALA A 1 203 ? -1.678 -2.252 25.423 1.00 88.75 203 ALA A CA 1
ATOM 1536 C C . ALA A 1 203 ? -0.757 -2.816 24.329 1.00 88.75 203 ALA A C 1
ATOM 1538 O O . ALA A 1 203 ? -0.987 -2.573 23.148 1.00 88.75 203 ALA A O 1
ATOM 1539 N N . LEU A 1 204 ? 0.250 -3.617 24.694 1.00 87.31 204 LEU A N 1
ATOM 1540 C CA . LEU A 1 204 ? 1.137 -4.275 23.729 1.00 87.31 204 LEU A CA 1
ATOM 1541 C C . LEU A 1 204 ? 0.378 -5.252 22.829 1.00 87.31 204 LEU A C 1
ATOM 1543 O O . LEU A 1 204 ? 0.637 -5.305 21.627 1.00 87.31 204 LEU A O 1
ATOM 1547 N N . TYR A 1 205 ? -0.575 -5.996 23.391 1.00 92.88 205 TYR A N 1
ATOM 1548 C CA . TYR A 1 205 ? -1.449 -6.871 22.623 1.00 92.88 205 TYR A CA 1
ATOM 1549 C C . TYR A 1 205 ? -2.211 -6.079 21.556 1.00 92.88 205 TYR A C 1
ATOM 1551 O O . TYR A 1 205 ? -2.130 -6.422 20.381 1.00 92.88 205 TYR A O 1
ATOM 1559 N N . PHE A 1 206 ? -2.880 -4.991 21.942 1.00 91.75 206 PHE A N 1
ATOM 1560 C CA . PHE A 1 206 ? -3.647 -4.156 21.017 1.00 91.75 206 PHE A CA 1
ATOM 1561 C C . PHE A 1 206 ? -2.786 -3.441 19.976 1.00 91.75 206 PHE A C 1
ATOM 1563 O O . PHE A 1 206 ? -3.219 -3.262 18.852 1.00 91.75 206 PHE A O 1
ATOM 1570 N N . ILE A 1 207 ? -1.563 -3.041 20.317 1.00 91.56 207 ILE A N 1
ATOM 1571 C CA . ILE A 1 207 ? -0.710 -2.294 19.384 1.00 91.56 207 ILE A CA 1
ATOM 1572 C C . ILE A 1 207 ? 0.006 -3.227 18.402 1.00 91.56 207 ILE A C 1
ATOM 1574 O O . ILE A 1 207 ? 0.241 -2.849 17.255 1.00 91.56 207 ILE A O 1
ATOM 1578 N N . ILE A 1 208 ? 0.383 -4.431 18.834 1.00 90.44 208 ILE A N 1
ATOM 1579 C CA . ILE A 1 208 ? 1.273 -5.310 18.062 1.00 90.44 208 ILE A CA 1
ATOM 1580 C C . ILE A 1 208 ? 0.537 -6.558 17.581 1.00 90.44 208 ILE A C 1
ATOM 1582 O O . ILE A 1 208 ? 0.529 -6.863 16.390 1.00 90.44 208 ILE A O 1
ATOM 1586 N N . VAL A 1 209 ? -0.060 -7.305 18.508 1.00 92.56 209 VAL A N 1
ATOM 1587 C CA . VAL A 1 209 ? -0.617 -8.634 18.221 1.00 92.56 209 VAL A CA 1
ATOM 1588 C C . VAL A 1 209 ? -1.949 -8.523 17.482 1.00 92.56 209 VAL A C 1
ATOM 1590 O O . VAL A 1 209 ? -2.166 -9.251 16.517 1.00 92.56 209 VAL A O 1
ATOM 1593 N N . ASN A 1 210 ? -2.810 -7.593 17.898 1.00 94.25 210 ASN A N 1
ATOM 1594 C CA . ASN A 1 210 ? -4.135 -7.359 17.328 1.00 94.25 210 ASN A CA 1
ATOM 1595 C C . ASN A 1 210 ? -4.058 -7.034 15.821 1.00 94.25 210 ASN A C 1
ATOM 1597 O O . ASN A 1 210 ? -4.523 -7.863 15.037 1.00 94.25 210 ASN A O 1
ATOM 1601 N N . PRO A 1 211 ? -3.346 -5.977 15.375 1.00 95.06 211 PRO A N 1
ATOM 1602 C CA . PRO A 1 211 ? -3.140 -5.695 13.955 1.00 95.06 211 PRO A CA 1
ATOM 1603 C C . PRO A 1 211 ? -2.604 -6.880 13.157 1.00 95.06 211 PRO A C 1
ATOM 1605 O O . PRO A 1 211 ? -3.060 -7.133 12.048 1.00 95.06 211 PRO A O 1
ATOM 1608 N N . LEU A 1 212 ? -1.656 -7.646 13.704 1.00 92.81 212 LEU A N 1
ATOM 1609 C CA . LEU A 1 212 ? -1.077 -8.785 12.994 1.00 92.81 212 LEU A CA 1
ATOM 1610 C C . LEU A 1 212 ? -2.117 -9.887 12.741 1.00 92.81 212 LEU A C 1
ATOM 1612 O O . LEU A 1 212 ? -2.201 -10.409 11.627 1.00 92.81 212 LEU A O 1
ATOM 1616 N N . ILE A 1 213 ? -2.917 -10.228 13.757 1.00 94.38 213 ILE A N 1
ATOM 1617 C CA . ILE A 1 213 ? -3.989 -11.227 13.635 1.00 94.38 213 ILE A CA 1
ATOM 1618 C C . ILE A 1 213 ? -5.076 -10.723 12.684 1.00 94.38 213 ILE A C 1
ATOM 1620 O O . ILE A 1 213 ? -5.529 -11.471 11.814 1.00 94.38 213 ILE A O 1
ATOM 1624 N N . GLU A 1 214 ? -5.488 -9.466 12.835 1.00 95.56 214 GLU A N 1
ATOM 1625 C CA . GLU A 1 214 ? -6.548 -8.871 12.031 1.00 95.56 214 GLU A CA 1
ATOM 1626 C C . GLU A 1 214 ? -6.139 -8.745 10.555 1.00 95.56 214 GLU A C 1
ATOM 1628 O O . GLU A 1 214 ? -6.892 -9.172 9.674 1.00 95.56 214 GLU A O 1
ATOM 1633 N N . GLU A 1 215 ? -4.932 -8.258 10.252 1.00 94.62 215 GLU A N 1
ATOM 1634 C CA . GLU A 1 215 ? -4.448 -8.177 8.871 1.00 94.62 215 GLU A CA 1
ATOM 1635 C C . GLU A 1 215 ? -4.331 -9.570 8.232 1.00 94.62 215 GLU A C 1
ATOM 1637 O O . GLU A 1 215 ? -4.745 -9.766 7.082 1.00 94.62 215 GLU A O 1
ATOM 1642 N N . PHE A 1 216 ? -3.840 -10.564 8.982 1.00 93.19 216 PHE A N 1
ATOM 1643 C CA . PHE A 1 216 ? -3.773 -11.941 8.502 1.00 93.19 216 PHE A CA 1
ATOM 1644 C C . PHE A 1 216 ? -5.159 -12.507 8.182 1.00 93.19 216 PHE A C 1
ATOM 1646 O O . PHE A 1 216 ? -5.398 -12.976 7.065 1.00 93.19 216 PHE A O 1
ATOM 1653 N N . PHE A 1 217 ? -6.088 -12.450 9.135 1.00 96.12 217 PHE A N 1
ATOM 1654 C CA . PHE A 1 217 ? -7.410 -13.040 8.967 1.00 96.12 217 PHE A CA 1
ATOM 1655 C C . PHE A 1 217 ? -8.200 -12.356 7.849 1.00 96.12 217 PHE A C 1
ATOM 1657 O O . PHE A 1 217 ? -8.721 -13.019 6.952 1.00 96.12 217 PHE A O 1
ATOM 1664 N N . TRP A 1 218 ? -8.286 -11.026 7.877 1.00 94.88 218 TRP A N 1
ATOM 1665 C CA . TRP A 1 218 ? -9.175 -10.299 6.979 1.00 94.88 218 TRP A CA 1
ATOM 1666 C C . TRP A 1 218 ? -8.608 -10.173 5.560 1.00 94.88 218 TRP A C 1
ATOM 1668 O O . TRP A 1 218 ? -9.372 -10.264 4.601 1.00 94.88 218 TRP A O 1
ATOM 1678 N N . ARG A 1 219 ? -7.294 -9.967 5.395 1.00 92.00 219 ARG A N 1
ATOM 1679 C CA . ARG A 1 219 ? -6.712 -9.551 4.103 1.00 92.00 219 ARG A CA 1
ATOM 1680 C C . ARG A 1 219 ? -5.900 -10.646 3.438 1.00 92.00 219 ARG A C 1
ATOM 1682 O O . ARG A 1 219 ? -5.990 -10.789 2.223 1.00 92.00 219 ARG A O 1
ATOM 1689 N N . ILE A 1 220 ? -5.172 -11.451 4.212 1.00 90.06 220 ILE A N 1
ATOM 1690 C CA . ILE A 1 220 ? -4.440 -12.598 3.659 1.00 90.06 220 ILE A CA 1
ATOM 1691 C C . ILE A 1 220 ? -5.373 -13.796 3.491 1.00 90.06 220 ILE A C 1
ATOM 1693 O O . ILE A 1 220 ? -5.370 -14.427 2.439 1.00 90.06 220 ILE A O 1
ATOM 1697 N N . PHE A 1 221 ? -6.168 -14.132 4.508 1.00 94.25 221 PHE A N 1
ATOM 1698 C CA . PHE A 1 221 ? -7.039 -15.303 4.456 1.00 94.25 221 PHE A CA 1
ATOM 1699 C C . PHE A 1 221 ? -8.375 -15.007 3.761 1.00 94.25 221 PHE A C 1
ATOM 1701 O O . PHE A 1 221 ? -8.645 -15.558 2.694 1.00 94.25 221 PHE A O 1
ATOM 1708 N N . LEU A 1 222 ? -9.208 -14.130 4.328 1.00 92.81 222 LEU A N 1
ATOM 1709 C CA . LEU A 1 222 ? -10.604 -14.003 3.906 1.00 92.81 222 LEU A CA 1
ATOM 1710 C C . LEU A 1 222 ? -10.754 -13.425 2.489 1.00 92.81 222 LEU A C 1
ATOM 1712 O O . LEU A 1 222 ? -11.460 -14.006 1.666 1.00 92.81 222 LEU A O 1
ATOM 1716 N N . VAL A 1 223 ? -10.083 -12.308 2.181 1.00 90.88 223 VAL A N 1
ATOM 1717 C CA . VAL A 1 223 ? -10.131 -11.681 0.842 1.00 90.88 223 VAL A CA 1
ATOM 1718 C C . VAL A 1 223 ? -9.590 -12.619 -0.239 1.00 90.88 223 VAL A C 1
ATOM 1720 O O . VAL A 1 223 ? -10.198 -12.734 -1.307 1.00 90.88 223 VAL A O 1
ATOM 1723 N N . LYS A 1 224 ? -8.501 -13.342 0.048 1.00 91.88 224 LYS A N 1
ATOM 1724 C CA . LYS A 1 224 ? -7.950 -14.352 -0.859 1.00 91.88 224 LYS A CA 1
ATOM 1725 C C . LYS A 1 224 ? -8.957 -15.446 -1.169 1.00 91.88 224 LYS A C 1
ATOM 1727 O O . LYS A 1 224 ? -9.280 -15.663 -2.333 1.00 91.88 224 LYS A O 1
ATOM 1732 N N . GLU A 1 225 ? -9.464 -16.115 -0.140 1.00 92.88 225 GLU A N 1
ATOM 1733 C CA . GLU A 1 225 ? -10.348 -17.262 -0.327 1.00 92.88 225 GLU A CA 1
ATOM 1734 C C . GLU A 1 225 ? -11.673 -16.847 -0.985 1.00 92.88 225 GLU A C 1
ATOM 1736 O O . GLU A 1 225 ? -12.195 -17.564 -1.842 1.00 92.88 225 GLU A O 1
ATOM 1741 N N . LEU A 1 226 ? -12.198 -15.657 -0.661 1.00 90.56 226 LEU A N 1
ATOM 1742 C CA . LEU A 1 226 ? -13.382 -15.106 -1.328 1.00 90.56 226 LEU A CA 1
ATOM 1743 C C . LEU A 1 226 ? -13.130 -14.846 -2.817 1.00 90.56 226 LEU A C 1
ATOM 1745 O O . LEU A 1 226 ? -14.003 -15.109 -3.647 1.00 90.56 226 LEU A O 1
ATOM 1749 N N . SER A 1 227 ? -11.942 -14.357 -3.166 1.00 90.00 227 SER A N 1
ATOM 1750 C CA . SER A 1 227 ? -11.558 -14.105 -4.553 1.00 90.00 227 SER A CA 1
ATOM 1751 C C . SER A 1 227 ? -11.348 -15.390 -5.340 1.00 90.00 227 SER A C 1
ATOM 1753 O O . SER A 1 227 ? -11.916 -15.532 -6.422 1.00 90.00 227 SER A O 1
ATOM 1755 N N . ASP A 1 228 ? -10.622 -16.356 -4.777 1.00 88.38 228 ASP A N 1
ATOM 1756 C CA . ASP A 1 228 ? -10.394 -17.661 -5.402 1.00 88.38 228 ASP A CA 1
ATOM 1757 C C . ASP A 1 228 ? -11.739 -18.389 -5.615 1.00 88.38 228 ASP A C 1
ATOM 1759 O O . ASP A 1 228 ? -12.000 -18.968 -6.672 1.00 88.38 228 ASP A O 1
ATOM 1763 N N . SER A 1 229 ? -12.655 -18.291 -4.647 1.00 87.81 229 SER A N 1
ATOM 1764 C CA . SER A 1 229 ? -14.030 -18.803 -4.740 1.00 87.81 229 SER A CA 1
ATOM 1765 C C . SER A 1 229 ? -14.850 -18.126 -5.851 1.00 87.81 229 SER A C 1
ATOM 1767 O O . SER A 1 229 ? -15.525 -18.800 -6.639 1.00 87.81 229 SER A O 1
ATOM 1769 N N . SER A 1 230 ? -14.756 -16.797 -5.965 1.00 87.38 230 SER A N 1
ATOM 1770 C CA . SER A 1 230 ? -15.429 -16.008 -7.005 1.00 87.38 230 SER A CA 1
ATOM 1771 C C . SER A 1 230 ? -14.919 -16.352 -8.412 1.00 87.38 230 SER A C 1
ATOM 1773 O O . SER A 1 230 ? -15.712 -16.632 -9.315 1.00 87.38 230 SER A O 1
ATOM 1775 N N . GLN A 1 231 ? -13.595 -16.428 -8.589 1.00 86.00 231 GLN A N 1
ATOM 1776 C CA . GLN A 1 231 ? -12.966 -16.756 -9.872 1.00 86.00 231 GLN A CA 1
ATOM 1777 C C . GLN A 1 231 ? -13.309 -18.176 -10.337 1.00 86.00 231 GLN A C 1
ATOM 1779 O O . GLN A 1 231 ? -13.683 -18.372 -11.495 1.00 86.00 231 GLN A O 1
ATOM 1784 N N . ASN A 1 232 ? -13.260 -19.159 -9.432 1.00 84.19 232 ASN A N 1
ATOM 1785 C CA . ASN A 1 232 ? -13.629 -20.540 -9.750 1.00 84.19 232 ASN A CA 1
ATOM 1786 C C . ASN A 1 232 ? -15.102 -20.661 -10.169 1.00 84.19 232 ASN A C 1
ATOM 1788 O O . ASN A 1 232 ? -15.424 -21.396 -11.102 1.00 84.19 232 ASN A O 1
ATOM 1792 N N . SER A 1 233 ? -15.992 -19.899 -9.526 1.00 83.19 233 SER A N 1
ATOM 1793 C CA . SER A 1 233 ? -17.417 -19.868 -9.874 1.00 83.19 233 SER A CA 1
ATOM 1794 C C . SER A 1 233 ? -17.656 -19.292 -11.274 1.00 83.19 233 SER A C 1
ATOM 1796 O O . SER A 1 233 ? -18.505 -19.792 -12.013 1.00 83.19 233 SER A O 1
ATOM 1798 N N . HIS A 1 234 ? -16.895 -18.263 -11.658 1.00 79.69 234 HIS A N 1
ATOM 1799 C CA . HIS A 1 234 ? -16.970 -17.674 -12.995 1.00 79.69 234 HIS A CA 1
ATOM 1800 C C . HIS A 1 234 ? -16.432 -18.631 -14.066 1.00 79.69 234 HIS A C 1
ATOM 1802 O O . HIS A 1 234 ? -17.075 -18.831 -15.095 1.00 79.69 234 HIS A O 1
ATOM 1808 N N . MET A 1 235 ? -15.284 -19.268 -13.813 1.00 76.75 235 MET A N 1
ATOM 1809 C CA . MET A 1 235 ? -14.680 -20.215 -14.755 1.00 76.75 235 MET A CA 1
ATOM 1810 C C . MET A 1 235 ? -15.568 -21.446 -14.977 1.00 76.75 235 MET A C 1
ATOM 1812 O O . MET A 1 235 ? -15.750 -21.872 -16.114 1.00 76.75 235 MET A O 1
ATOM 1816 N N . GLY A 1 236 ? -16.185 -21.971 -13.912 1.00 79.12 236 GLY A N 1
ATOM 1817 C CA . GLY A 1 236 ? -17.123 -23.090 -14.010 1.00 79.12 236 GLY A CA 1
ATOM 1818 C C . GLY A 1 236 ? -18.352 -22.772 -14.868 1.00 79.12 236 GLY A C 1
ATOM 1819 O O . GLY A 1 236 ? -18.785 -23.622 -15.642 1.00 79.12 236 GLY A O 1
ATOM 1820 N N . ARG A 1 237 ? -18.879 -21.539 -14.797 1.00 79.19 237 ARG A N 1
ATOM 1821 C CA . ARG A 1 237 ? -19.977 -21.100 -15.678 1.00 79.19 237 ARG A CA 1
ATOM 1822 C C . ARG A 1 237 ? -19.548 -21.008 -17.132 1.00 79.19 237 ARG A C 1
ATOM 1824 O O . ARG A 1 237 ? -20.254 -21.536 -17.980 1.00 79.19 237 ARG A O 1
ATOM 1831 N N . LEU A 1 238 ? -18.394 -20.399 -17.410 1.00 78.06 238 LEU A N 1
ATOM 1832 C CA . LEU A 1 238 ? -17.884 -20.318 -18.780 1.00 78.06 238 LEU A CA 1
ATOM 1833 C C . LEU A 1 238 ? -17.669 -21.717 -19.363 1.00 78.06 238 LEU A C 1
ATOM 1835 O O . LEU A 1 238 ? -18.083 -21.989 -20.480 1.00 78.06 238 LEU A O 1
ATOM 1839 N N . GLN A 1 239 ? -17.090 -22.644 -18.598 1.00 81.19 239 GLN A N 1
ATOM 1840 C CA . GLN A 1 239 ? -16.879 -24.012 -19.072 1.00 81.19 239 GLN A CA 1
ATOM 1841 C C . GLN A 1 239 ? -18.193 -24.778 -19.304 1.00 81.19 239 GLN A C 1
ATOM 1843 O O . GLN A 1 239 ? -18.255 -25.642 -20.180 1.00 81.19 239 GLN A O 1
ATOM 1848 N N . GLN A 1 240 ? -19.245 -24.463 -18.544 1.00 83.62 240 GLN A N 1
ATOM 1849 C CA . GLN A 1 240 ? -20.582 -25.008 -18.769 1.00 83.62 240 GLN A CA 1
ATOM 1850 C C . GLN A 1 240 ? -21.253 -24.395 -20.009 1.00 83.62 240 GLN A C 1
ATOM 1852 O O . GLN A 1 240 ? -21.943 -25.106 -20.730 1.00 83.62 240 GLN A O 1
ATOM 1857 N N . GLU A 1 241 ? -21.031 -23.107 -20.274 1.00 84.88 241 GLU A N 1
ATOM 1858 C CA . GLU A 1 241 ? -21.577 -22.388 -21.432 1.00 84.88 241 GLU A CA 1
ATOM 1859 C C . GLU A 1 241 ? -20.858 -22.759 -22.742 1.00 84.88 241 GLU A C 1
ATOM 1861 O O . GLU A 1 241 ? -21.490 -22.843 -23.791 1.00 84.88 241 GLU A O 1
ATOM 1866 N N . PHE A 1 242 ? -19.558 -23.065 -22.671 1.00 80.88 242 PHE A N 1
ATOM 1867 C CA . PHE A 1 242 ? -18.750 -23.551 -23.796 1.00 80.88 242 PHE A CA 1
ATOM 1868 C C . PHE A 1 242 ? -18.672 -25.076 -23.902 1.00 80.88 242 PHE A C 1
ATOM 1870 O O . PHE A 1 242 ? -18.033 -25.581 -24.826 1.00 80.88 242 PHE A O 1
ATOM 1877 N N . SER A 1 243 ? -19.294 -25.828 -22.986 1.00 75.44 243 SER A N 1
ATOM 1878 C CA . SER A 1 243 ? -19.433 -27.269 -23.192 1.00 75.44 243 SER A CA 1
ATOM 1879 C C . SER A 1 243 ? -20.326 -27.462 -24.413 1.00 75.44 243 SER A C 1
ATOM 1881 O O . SER A 1 243 ? -21.472 -27.007 -24.379 1.00 75.44 243 SER A O 1
ATOM 1883 N N . PRO A 1 244 ? -19.810 -28.069 -25.501 1.00 69.31 244 PRO A N 1
ATOM 1884 C CA . PRO A 1 244 ? -20.551 -28.204 -26.740 1.00 69.31 244 PRO A CA 1
ATOM 1885 C C . PRO A 1 244 ? -21.878 -28.869 -26.408 1.00 69.31 244 PRO A C 1
ATOM 1887 O O . PRO A 1 244 ? -21.901 -29.967 -25.845 1.00 69.31 244 PRO A O 1
ATOM 1890 N N . VAL A 1 245 ? -22.977 -28.167 -26.710 1.00 73.88 245 VAL A N 1
ATOM 1891 C CA . VAL A 1 245 ? -24.311 -28.766 -26.701 1.00 73.88 245 VAL A CA 1
ATOM 1892 C C . VAL A 1 245 ? -24.152 -30.060 -27.482 1.00 73.88 245 VAL A C 1
ATOM 1894 O O . VAL A 1 245 ? -23.662 -29.978 -28.611 1.00 73.88 245 VAL A O 1
ATOM 1897 N N . PRO A 1 246 ? -24.454 -31.233 -26.893 1.00 69.62 246 PRO A N 1
ATOM 1898 C CA . PRO A 1 246 ? -24.318 -32.484 -27.607 1.00 69.62 246 PRO A CA 1
ATOM 1899 C C . PRO A 1 246 ? -25.160 -32.333 -28.861 1.00 69.62 246 PRO A C 1
ATOM 1901 O O . PRO A 1 246 ? -26.388 -32.268 -28.791 1.00 69.62 246 PRO A O 1
ATOM 1904 N N . THR A 1 247 ? -24.484 -32.168 -29.997 1.00 59.22 247 THR A N 1
ATOM 1905 C CA . THR A 1 247 ? -25.111 -32.202 -31.301 1.00 59.22 247 THR A CA 1
ATOM 1906 C C . THR A 1 247 ? -25.699 -33.587 -31.361 1.00 59.22 247 THR A C 1
ATOM 1908 O O . THR A 1 247 ? -24.968 -34.568 -31.483 1.00 59.22 247 THR A O 1
ATOM 1911 N N . SER A 1 248 ? -27.008 -33.672 -31.152 1.00 60.81 248 SER A N 1
ATOM 1912 C CA . SER A 1 248 ? -27.766 -34.860 -31.477 1.00 60.81 248 SER A CA 1
ATOM 1913 C C . SER A 1 248 ? -27.475 -35.117 -32.947 1.00 60.81 248 SER A C 1
ATOM 1915 O O . SER A 1 248 ? -27.991 -34.391 -33.798 1.00 60.81 248 SER A O 1
ATOM 1917 N N . GLU A 1 249 ? -26.574 -36.059 -33.229 1.00 53.28 249 GLU A N 1
ATOM 1918 C CA . GLU A 1 249 ? -26.378 -36.586 -34.571 1.00 53.28 249 GLU A CA 1
ATOM 1919 C C . GLU A 1 249 ? -27.768 -36.945 -35.093 1.00 53.28 249 GLU A C 1
ATOM 1921 O O . GLU A 1 249 ? -28.437 -37.803 -34.502 1.00 53.28 249 GLU A O 1
ATOM 1926 N N . PRO A 1 250 ? -28.252 -36.294 -36.161 1.00 54.38 250 PRO A N 1
ATOM 1927 C CA . PRO A 1 250 ? -29.370 -36.840 -36.889 1.00 54.38 250 PRO A CA 1
ATOM 1928 C C . PRO A 1 250 ? -28.843 -38.138 -37.500 1.00 54.38 250 PRO A C 1
ATOM 1930 O O . PRO A 1 250 ? -28.012 -38.114 -38.407 1.00 54.38 250 PRO A O 1
ATOM 1933 N N . GLN A 1 251 ? -29.280 -39.280 -36.967 1.00 49.72 251 GLN A N 1
ATOM 1934 C CA . GLN A 1 251 ? -29.145 -40.564 -37.644 1.00 49.72 251 GLN A CA 1
ATOM 1935 C C . GLN A 1 251 ? -30.023 -40.548 -38.901 1.00 49.72 251 GLN A C 1
ATOM 1937 O O . GLN A 1 251 ? -31.070 -41.183 -38.929 1.00 49.72 251 GLN A O 1
ATOM 1942 N N . ASP A 1 252 ? -29.600 -39.839 -39.944 1.00 53.69 252 ASP A N 1
ATOM 1943 C CA . ASP A 1 252 ? -30.196 -39.968 -41.265 1.00 53.69 252 ASP A CA 1
ATOM 1944 C C . ASP A 1 252 ? -29.183 -40.562 -42.239 1.00 53.69 252 ASP A C 1
ATOM 1946 O O . ASP A 1 252 ? -28.200 -39.960 -42.666 1.00 53.69 252 ASP A O 1
ATOM 1950 N N . LYS A 1 253 ? -29.466 -41.823 -42.561 1.00 54.53 253 LYS A N 1
ATOM 1951 C CA . LYS A 1 253 ? -28.909 -42.589 -43.667 1.00 54.53 253 LYS A CA 1
ATOM 1952 C C . LYS A 1 253 ? -29.040 -41.783 -44.960 1.00 54.53 253 LYS A C 1
ATOM 1954 O O . LYS A 1 253 ? -30.153 -41.670 -45.461 1.00 54.53 253 LYS A O 1
ATOM 1959 N N . MET A 1 254 ? -27.942 -41.363 -45.584 1.00 47.72 254 MET A N 1
ATOM 1960 C CA . MET A 1 254 ? -27.934 -41.131 -47.032 1.00 47.72 254 MET A CA 1
ATOM 1961 C C . MET A 1 254 ? -26.615 -41.563 -47.678 1.00 47.72 254 MET A C 1
ATOM 1963 O O . MET A 1 254 ? -25.528 -41.402 -47.134 1.00 47.72 254 MET A O 1
ATOM 1967 N N . ALA A 1 255 ? -26.800 -42.214 -48.823 1.00 51.69 255 ALA A N 1
ATOM 1968 C CA . ALA A 1 255 ? -25.849 -42.932 -49.657 1.00 51.69 255 ALA A CA 1
ATOM 1969 C C . ALA A 1 255 ? -24.846 -42.001 -50.377 1.00 51.69 255 ALA A C 1
ATOM 1971 O O . ALA A 1 255 ? -25.085 -40.797 -50.460 1.00 51.69 255 ALA A O 1
ATOM 1972 N N . PRO A 1 256 ? -23.746 -42.541 -50.939 1.00 51.19 256 PRO A N 1
ATOM 1973 C CA . PRO A 1 256 ? -22.727 -41.736 -51.588 1.00 51.19 256 PRO A CA 1
ATOM 1974 C C . PRO A 1 256 ? -23.165 -41.382 -53.012 1.00 51.19 256 PRO A C 1
ATOM 1976 O O . PRO A 1 256 ? -23.341 -42.260 -53.856 1.00 51.19 256 PRO A O 1
ATOM 1979 N N . THR A 1 257 ? -23.287 -40.093 -53.304 1.00 42.91 257 THR A N 1
ATOM 1980 C CA . THR A 1 257 ? -23.218 -39.591 -54.679 1.00 42.91 257 THR A CA 1
ATOM 1981 C C . THR A 1 257 ? -21.969 -38.744 -54.804 1.00 42.91 257 THR A C 1
ATOM 1983 O O . THR A 1 257 ? -21.847 -37.710 -54.150 1.00 42.91 257 THR A O 1
ATOM 1986 N N . GLY A 1 258 ? -21.033 -39.247 -55.609 1.00 50.19 258 GLY A N 1
ATOM 1987 C CA . GLY A 1 258 ? -19.824 -38.546 -56.007 1.00 50.19 258 GLY A CA 1
ATOM 1988 C C . GLY A 1 258 ? -20.129 -37.291 -56.817 1.00 50.19 258 GLY A C 1
ATOM 1989 O O . GLY A 1 258 ? -21.181 -37.164 -57.445 1.00 50.19 258 GLY A O 1
ATOM 1990 N N . GLY A 1 259 ? -19.175 -36.374 -56.783 1.00 42.81 259 GLY A N 1
ATOM 1991 C CA . GLY A 1 259 ? -19.208 -35.120 -57.510 1.00 42.81 259 GLY A CA 1
ATOM 1992 C C . GLY A 1 259 ? -17.957 -34.334 -57.169 1.00 42.81 259 GLY A C 1
ATOM 1993 O O . GLY A 1 259 ? -17.944 -33.585 -56.197 1.00 42.81 259 GLY A O 1
ATOM 1994 N N . ASP A 1 260 ? -16.908 -34.574 -57.949 1.00 53.38 260 ASP A N 1
ATOM 1995 C CA . ASP A 1 260 ? -15.674 -33.802 -57.949 1.00 53.38 260 ASP A CA 1
ATOM 1996 C C . ASP A 1 260 ? -15.991 -32.346 -58.317 1.00 53.38 260 ASP A C 1
ATOM 1998 O O . ASP A 1 260 ? -16.571 -32.069 -59.368 1.00 53.38 260 ASP A O 1
ATOM 2002 N N . ALA A 1 261 ? -15.625 -31.414 -57.440 1.00 42.78 261 ALA A N 1
ATOM 2003 C CA . ALA A 1 261 ? -15.612 -29.988 -57.736 1.00 42.78 261 ALA A CA 1
ATOM 2004 C C . ALA A 1 261 ? -14.341 -29.379 -57.137 1.00 42.78 261 ALA A C 1
ATOM 2006 O O . ALA A 1 261 ? -14.274 -28.992 -55.971 1.00 42.78 261 ALA A O 1
ATOM 2007 N N . GLU A 1 262 ? -13.323 -29.382 -57.987 1.00 43.66 262 GLU A N 1
ATOM 2008 C CA . GLU A 1 262 ? -12.075 -28.637 -57.917 1.00 43.66 262 GLU A CA 1
ATOM 2009 C C . GLU A 1 262 ? -12.389 -27.136 -57.783 1.00 43.66 262 GLU A C 1
ATOM 2011 O O . GLU A 1 262 ? -13.101 -26.561 -58.607 1.00 43.66 262 GLU A O 1
ATOM 2016 N N . LEU A 1 263 ? -11.928 -26.518 -56.691 1.00 41.09 263 LEU A N 1
ATOM 2017 C CA . LEU A 1 263 ? -12.070 -25.087 -56.435 1.00 41.09 263 LEU A CA 1
ATOM 2018 C C . LEU A 1 263 ? -10.676 -24.455 -56.468 1.00 41.09 263 LEU A C 1
ATOM 2020 O O . LEU A 1 263 ? -9.943 -24.488 -55.478 1.00 41.09 263 LEU A O 1
ATOM 2024 N N . ASP A 1 264 ? -10.331 -23.890 -57.621 1.00 37.34 264 ASP A N 1
ATOM 2025 C CA . ASP A 1 264 ? -9.143 -23.067 -57.818 1.00 37.34 264 ASP A CA 1
ATOM 2026 C C . ASP A 1 264 ? -9.249 -21.772 -56.999 1.00 37.34 264 ASP A C 1
ATOM 2028 O O . ASP A 1 264 ? -10.137 -20.942 -57.212 1.00 37.34 264 ASP A O 1
ATOM 2032 N N . ILE A 1 265 ? -8.323 -21.589 -56.055 1.00 40.00 265 ILE A N 1
ATOM 2033 C CA . ILE A 1 265 ? -8.111 -20.321 -55.351 1.00 40.00 265 ILE A CA 1
ATOM 2034 C C . ILE A 1 265 ? -6.878 -19.651 -55.957 1.00 40.00 265 ILE A C 1
ATOM 2036 O O . ILE A 1 265 ? -5.736 -20.026 -55.691 1.00 40.00 265 ILE A O 1
ATOM 2040 N N . GLU A 1 266 ? -7.134 -18.629 -56.767 1.00 37.66 266 GLU A N 1
ATOM 2041 C CA . GLU A 1 266 ? -6.139 -17.748 -57.369 1.00 37.66 266 GLU A CA 1
ATOM 2042 C C . GLU A 1 266 ? -5.573 -16.792 -56.296 1.00 37.66 266 GLU A C 1
ATOM 2044 O O . GLU A 1 266 ? -6.242 -15.863 -55.839 1.00 37.66 266 GLU A O 1
ATOM 2049 N N . VAL A 1 267 ? -4.331 -17.022 -55.854 1.00 37.84 267 VAL A N 1
ATOM 2050 C CA . VAL A 1 267 ? -3.591 -16.096 -54.979 1.00 37.84 267 VAL A CA 1
ATOM 2051 C C . VAL A 1 267 ? -2.674 -15.234 -55.843 1.00 37.84 267 VAL A C 1
ATOM 2053 O O . VAL A 1 267 ? -1.643 -15.689 -56.335 1.00 37.84 267 VAL A O 1
ATOM 2056 N N . GLY A 1 268 ? -3.049 -13.965 -56.013 1.00 36.72 268 GLY A N 1
ATOM 2057 C CA . GLY A 1 268 ? -2.241 -12.956 -56.692 1.00 36.72 268 GLY A CA 1
ATOM 2058 C C . GLY A 1 268 ? -0.955 -12.638 -55.924 1.00 36.72 268 GLY A C 1
ATOM 2059 O O . GLY A 1 268 ? -0.978 -11.928 -54.919 1.00 36.72 268 GLY A O 1
ATOM 2060 N N . ALA A 1 269 ? 0.176 -13.139 -56.421 1.00 36.81 269 ALA A N 1
ATOM 2061 C CA . ALA A 1 269 ? 1.509 -12.783 -55.950 1.00 36.81 269 ALA A CA 1
ATOM 2062 C C . ALA A 1 269 ? 2.051 -11.581 -56.742 1.00 36.81 269 ALA A C 1
ATOM 2064 O O . ALA A 1 269 ? 2.351 -11.674 -57.934 1.00 36.81 269 ALA A O 1
ATOM 2065 N N . ALA A 1 270 ? 2.200 -10.443 -56.061 1.00 35.81 270 ALA A N 1
ATOM 2066 C CA . ALA A 1 270 ? 2.954 -9.303 -56.563 1.00 35.81 270 ALA A CA 1
ATOM 2067 C C . ALA A 1 270 ? 4.452 -9.651 -56.587 1.00 35.81 270 ALA A C 1
ATOM 2069 O O . ALA A 1 270 ? 5.072 -9.919 -55.559 1.00 35.81 270 ALA A O 1
ATOM 2070 N N . ARG A 1 271 ? 5.008 -9.668 -57.797 1.00 34.59 271 ARG A N 1
ATOM 2071 C CA . ARG A 1 271 ? 6.396 -9.986 -58.129 1.00 34.59 271 ARG A CA 1
ATOM 2072 C C . ARG A 1 271 ? 7.291 -8.775 -57.847 1.00 34.59 271 ARG A C 1
ATOM 2074 O O . ARG A 1 271 ? 7.241 -7.792 -58.579 1.00 34.59 271 ARG A O 1
ATOM 2081 N N . SER A 1 272 ? 8.103 -8.842 -56.794 1.00 37.12 272 SER A N 1
ATOM 2082 C CA . SER A 1 272 ? 9.281 -7.984 -56.629 1.00 37.12 272 SER A CA 1
ATOM 2083 C C . SER A 1 272 ? 10.520 -8.812 -56.962 1.00 37.12 272 SER A C 1
ATOM 2085 O O . SER A 1 272 ? 10.925 -9.668 -56.174 1.00 37.12 272 SER A O 1
ATOM 2087 N N . ASP A 1 273 ? 11.086 -8.584 -58.146 1.00 37.00 273 ASP A N 1
ATOM 2088 C CA . ASP A 1 273 ? 12.312 -9.232 -58.604 1.00 37.00 273 ASP A CA 1
ATOM 2089 C C . ASP A 1 273 ? 13.504 -8.730 -57.765 1.00 37.00 273 ASP A C 1
ATOM 2091 O O . ASP A 1 273 ? 14.062 -7.661 -58.007 1.00 37.00 273 ASP A O 1
ATOM 2095 N N . VAL A 1 274 ? 13.896 -9.511 -56.757 1.00 44.69 274 VAL A N 1
ATOM 2096 C CA . VAL A 1 274 ? 15.224 -9.439 -56.139 1.00 44.69 274 VAL A CA 1
ATOM 2097 C C . VAL A 1 274 ? 15.969 -10.688 -56.585 1.00 44.69 274 VAL A C 1
ATOM 2099 O O . VAL A 1 274 ? 15.636 -11.801 -56.184 1.00 44.69 274 VAL A O 1
ATOM 2102 N N . PHE A 1 275 ? 16.954 -10.494 -57.460 1.00 46.25 275 PHE A N 1
ATOM 2103 C CA . PHE A 1 275 ? 17.874 -11.531 -57.918 1.00 46.25 275 PHE A CA 1
ATOM 2104 C C . PHE A 1 275 ? 18.680 -12.039 -56.711 1.00 46.25 275 PHE A C 1
ATOM 2106 O O . PHE A 1 275 ? 19.614 -11.383 -56.253 1.00 46.25 275 PHE A O 1
ATOM 2113 N N . MET A 1 276 ? 18.284 -13.186 -56.160 1.00 50.75 276 MET A N 1
ATOM 2114 C CA . MET A 1 276 ? 19.105 -13.967 -55.238 1.00 50.75 276 MET A CA 1
ATOM 2115 C C . MET A 1 276 ? 19.782 -15.080 -56.033 1.00 50.75 276 MET A C 1
ATOM 2117 O O . MET A 1 276 ? 19.127 -15.803 -56.779 1.00 50.75 276 MET A O 1
ATOM 2121 N N . ASP A 1 277 ? 21.096 -15.188 -55.866 1.00 60.81 277 ASP A N 1
ATOM 2122 C CA . ASP A 1 277 ? 21.920 -16.259 -56.414 1.00 60.81 277 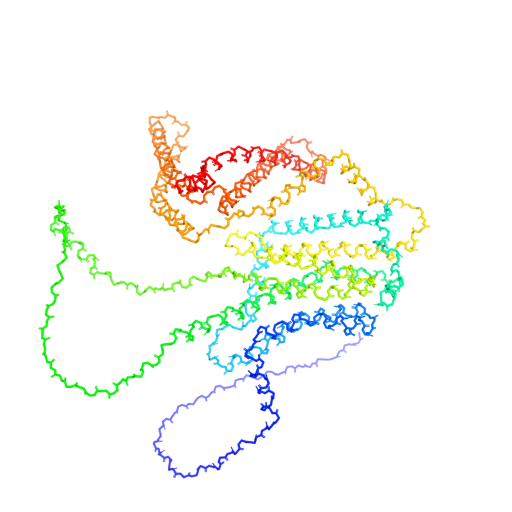ASP A CA 1
ATOM 2123 C C . ASP A 1 277 ? 21.420 -17.631 -55.918 1.00 60.81 277 ASP A C 1
ATOM 2125 O O . ASP A 1 277 ? 21.100 -17.814 -54.736 1.00 60.81 277 ASP A O 1
ATOM 2129 N N . GLU A 1 278 ? 21.350 -18.597 -56.832 1.00 62.12 278 GLU A N 1
ATOM 2130 C CA . GLU A 1 278 ? 20.880 -19.967 -56.618 1.00 62.12 278 GLU A CA 1
ATOM 2131 C C . GLU A 1 278 ? 21.706 -20.703 -55.544 1.00 62.12 278 GLU A C 1
ATOM 2133 O O . GLU A 1 278 ? 21.200 -21.587 -54.846 1.00 62.12 278 GLU A O 1
ATOM 2138 N N . GLU A 1 279 ? 22.953 -20.277 -55.325 1.00 61.97 279 GLU A N 1
ATOM 2139 C CA . GLU A 1 279 ? 23.808 -20.781 -54.247 1.00 61.97 279 GLU A CA 1
ATOM 2140 C C . GLU A 1 279 ? 23.341 -20.306 -52.854 1.00 61.97 279 GLU A C 1
ATOM 2142 O O . GLU A 1 279 ? 23.389 -21.060 -51.875 1.00 61.97 279 GLU A O 1
ATOM 2147 N N . THR A 1 280 ? 22.749 -19.109 -52.765 1.00 65.25 280 THR A N 1
ATOM 2148 C CA . THR A 1 280 ? 22.168 -18.584 -51.515 1.00 65.25 280 THR A CA 1
ATOM 2149 C C . THR A 1 280 ? 20.842 -19.279 -51.190 1.00 65.25 280 THR A C 1
ATOM 2151 O O . THR A 1 280 ? 20.578 -19.604 -50.031 1.00 65.25 280 THR A O 1
ATOM 2154 N N . ALA A 1 281 ? 20.036 -19.602 -52.208 1.00 61.72 281 ALA A N 1
ATOM 2155 C CA . ALA A 1 281 ? 18.779 -20.332 -52.031 1.00 61.72 281 ALA A CA 1
ATOM 2156 C C . ALA A 1 281 ? 18.996 -21.766 -51.506 1.00 61.72 281 ALA A C 1
ATOM 2158 O O . ALA A 1 281 ? 18.253 -22.228 -50.635 1.00 61.72 281 ALA A O 1
ATOM 2159 N N . ARG A 1 282 ? 20.053 -22.457 -51.962 1.00 64.62 282 ARG A N 1
ATOM 2160 C CA . ARG A 1 282 ? 20.409 -23.798 -51.455 1.00 64.62 282 ARG A CA 1
ATOM 2161 C C . ARG A 1 282 ? 20.974 -23.761 -50.033 1.00 64.62 282 ARG A C 1
ATOM 2163 O O . ARG A 1 282 ? 20.638 -24.634 -49.233 1.00 64.62 282 ARG A O 1
ATOM 2170 N N . SER A 1 283 ? 21.746 -22.727 -49.686 1.00 60.22 283 SER A N 1
ATOM 2171 C CA . SER A 1 283 ? 22.239 -22.521 -48.316 1.00 60.22 283 SER A CA 1
ATOM 2172 C C . SER A 1 283 ? 21.081 -22.317 -47.324 1.00 60.22 283 SER A C 1
ATOM 2174 O O . SER A 1 283 ? 20.998 -23.016 -46.309 1.00 60.22 283 SER A O 1
ATOM 2176 N N . VAL A 1 284 ? 20.100 -21.474 -47.677 1.00 56.88 284 VAL A N 1
ATOM 2177 C CA . VAL A 1 284 ? 18.910 -21.209 -46.846 1.00 56.88 284 VAL A CA 1
ATOM 2178 C C . VAL A 1 284 ? 17.999 -22.438 -46.735 1.00 56.88 284 VAL A C 1
ATOM 2180 O O . VAL A 1 284 ? 17.504 -22.731 -45.648 1.00 56.88 284 VAL A O 1
ATOM 2183 N N . SER A 1 285 ? 17.822 -23.216 -47.808 1.00 57.44 285 SER A N 1
ATOM 2184 C CA . SER A 1 285 ? 16.988 -24.427 -47.771 1.00 57.44 285 SER A CA 1
ATOM 2185 C C . SER A 1 285 ? 17.588 -25.535 -46.886 1.00 57.44 285 SER A C 1
ATOM 2187 O O . SER A 1 285 ? 16.854 -26.195 -46.148 1.00 57.44 285 SER A O 1
ATOM 2189 N N . SER A 1 286 ? 18.922 -25.677 -46.851 1.00 55.53 286 SER A N 1
ATOM 2190 C CA . SER A 1 286 ? 19.590 -26.622 -45.938 1.00 55.53 286 SER A CA 1
ATOM 2191 C C . SER A 1 286 ? 19.575 -26.173 -44.469 1.00 55.53 286 SER A C 1
ATOM 2193 O O . SER A 1 286 ? 19.493 -27.014 -43.574 1.00 55.53 286 SER A O 1
ATOM 2195 N N . MET A 1 287 ? 19.566 -24.859 -44.202 1.00 51.38 287 MET A N 1
ATOM 2196 C CA . MET A 1 287 ? 19.374 -24.328 -42.848 1.00 51.38 287 MET A CA 1
ATOM 2197 C C . MET A 1 287 ? 17.942 -24.550 -42.342 1.00 51.38 287 MET A C 1
ATOM 2199 O O . MET A 1 287 ? 17.763 -24.957 -41.194 1.00 51.38 287 MET A O 1
ATOM 2203 N N . VAL A 1 288 ? 16.925 -24.356 -43.191 1.00 51.62 288 VAL A N 1
ATOM 2204 C CA . VAL A 1 288 ? 15.506 -24.507 -42.813 1.00 51.62 288 VAL A CA 1
ATOM 2205 C C . VAL A 1 288 ? 15.114 -25.973 -42.581 1.00 51.62 288 VAL A C 1
ATOM 2207 O O . VAL A 1 288 ? 14.313 -26.251 -41.692 1.00 51.62 288 VAL A O 1
ATOM 2210 N N . ALA A 1 289 ? 15.731 -26.929 -43.283 1.00 48.12 289 ALA A N 1
ATOM 2211 C CA . ALA A 1 289 ? 15.447 -28.358 -43.113 1.00 48.12 289 ALA A CA 1
ATOM 2212 C C . ALA A 1 289 ? 15.960 -28.963 -41.784 1.00 48.12 289 ALA A C 1
ATOM 2214 O O . ALA A 1 289 ? 15.595 -30.087 -41.446 1.00 48.12 289 ALA A O 1
ATOM 2215 N N . SER A 1 290 ? 16.770 -28.230 -41.007 1.00 41.34 290 SER A N 1
ATOM 2216 C CA . SER A 1 290 ? 17.284 -28.683 -39.699 1.00 41.34 290 SER A CA 1
ATOM 2217 C C . SER A 1 290 ? 16.532 -28.112 -38.489 1.00 41.34 290 SER A C 1
ATOM 2219 O O . SER A 1 290 ? 16.798 -28.502 -37.352 1.00 41.34 290 SER A O 1
ATOM 2221 N N . ILE A 1 291 ? 15.551 -27.231 -38.711 1.00 42.03 291 ILE A N 1
ATOM 2222 C CA . ILE A 1 291 ? 14.753 -26.631 -37.640 1.00 42.03 291 ILE A CA 1
ATOM 2223 C C . ILE A 1 291 ? 13.474 -27.454 -37.484 1.00 42.03 291 ILE A C 1
ATOM 2225 O O . ILE A 1 291 ? 12.404 -27.094 -37.968 1.00 42.03 291 ILE A O 1
ATOM 2229 N N . SER A 1 292 ? 13.580 -28.584 -36.782 1.00 42.34 292 SER A N 1
ATOM 2230 C CA . SER A 1 292 ? 12.396 -29.121 -36.106 1.00 42.34 292 SER A CA 1
ATOM 2231 C C . SER A 1 292 ? 11.945 -28.051 -35.110 1.00 42.34 292 SER A C 1
ATOM 2233 O O . SER A 1 292 ? 12.775 -27.648 -34.288 1.00 42.34 292 SER A O 1
ATOM 2235 N N . PRO A 1 293 ? 10.702 -27.538 -35.167 1.00 40.97 293 PRO A N 1
ATOM 2236 C CA . PRO A 1 293 ? 10.244 -26.596 -34.161 1.00 40.97 293 PRO A CA 1
ATOM 2237 C C . PRO A 1 293 ? 10.352 -27.321 -32.817 1.00 40.97 293 PRO A C 1
ATOM 2239 O O . PRO A 1 293 ? 9.727 -28.375 -32.664 1.00 40.97 293 PRO A O 1
ATOM 2242 N N . PRO A 1 294 ? 11.166 -26.844 -31.855 1.00 44.56 294 PRO A N 1
ATOM 2243 C CA . PRO A 1 294 ? 11.086 -27.393 -30.517 1.00 44.56 294 PRO A CA 1
ATOM 2244 C C . PRO A 1 294 ? 9.632 -27.217 -30.099 1.00 44.56 294 PRO A C 1
ATOM 2246 O O . PRO A 1 294 ? 9.119 -26.095 -30.148 1.00 44.56 294 PRO A O 1
ATOM 2249 N N . SER A 1 295 ? 8.958 -28.326 -29.761 1.00 37.44 295 SER A N 1
ATOM 2250 C CA . SER A 1 295 ? 7.668 -28.292 -29.073 1.00 37.44 295 SER A CA 1
ATOM 2251 C C . SER A 1 295 ? 7.773 -27.165 -28.063 1.00 37.44 295 SER A C 1
ATOM 2253 O O . SER A 1 295 ? 8.724 -27.221 -27.275 1.00 37.44 295 SER A O 1
ATOM 2255 N N . PRO A 1 296 ? 6.940 -26.109 -28.140 1.00 41.25 296 PRO A N 1
ATOM 2256 C CA . PRO A 1 296 ? 7.101 -24.970 -27.267 1.00 41.25 296 PRO A CA 1
ATOM 2257 C C . PRO A 1 296 ? 7.042 -25.544 -25.865 1.00 41.25 296 PRO A C 1
ATOM 2259 O O . PRO A 1 296 ? 5.991 -26.000 -25.412 1.00 41.25 296 PRO A O 1
ATOM 2262 N N . ALA A 1 297 ? 8.202 -25.607 -25.211 1.00 36.81 297 ALA A N 1
ATOM 2263 C CA . ALA A 1 297 ? 8.261 -25.756 -23.787 1.00 36.81 297 ALA A CA 1
ATOM 2264 C C . ALA A 1 297 ? 7.532 -24.506 -23.339 1.00 36.81 297 ALA A C 1
ATOM 2266 O O . ALA A 1 297 ? 8.079 -23.404 -23.389 1.00 36.81 297 ALA A O 1
ATOM 2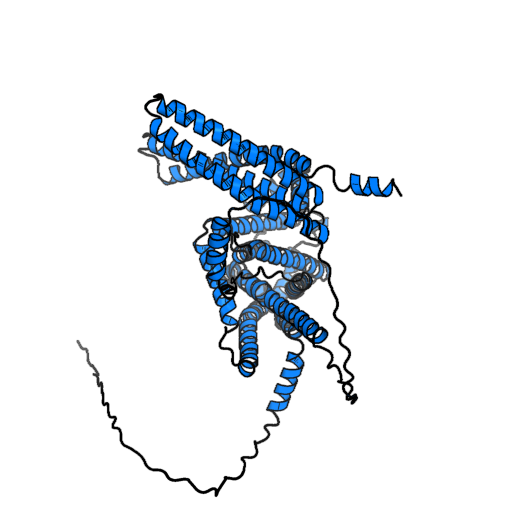267 N N . VAL A 1 298 ? 6.240 -24.668 -23.059 1.00 38.66 298 VAL A N 1
ATOM 2268 C CA . VAL A 1 298 ? 5.449 -23.690 -22.352 1.00 38.66 298 VAL A CA 1
ATOM 2269 C C . VAL A 1 298 ? 6.181 -23.614 -21.031 1.00 38.66 298 VAL A C 1
ATOM 2271 O O . VAL A 1 298 ? 5.934 -24.394 -20.115 1.00 38.66 298 VAL A O 1
ATOM 2274 N N . SER A 1 299 ? 7.181 -22.735 -20.971 1.00 33.66 299 SER A N 1
ATOM 2275 C CA . SER A 1 299 ? 7.671 -22.203 -19.731 1.00 33.66 299 SER A CA 1
ATOM 2276 C C . SER A 1 299 ? 6.432 -21.534 -19.180 1.00 33.66 299 SER A C 1
ATOM 2278 O O . SER A 1 299 ? 6.104 -20.402 -19.543 1.00 33.66 299 SER A O 1
ATOM 2280 N N . VAL A 1 300 ? 5.674 -22.299 -18.395 1.00 39.22 300 VAL A N 1
ATOM 2281 C CA . VAL A 1 300 ? 4.747 -21.778 -17.416 1.00 39.22 300 VAL A CA 1
ATOM 2282 C C . VAL A 1 300 ? 5.668 -20.970 -16.527 1.00 39.22 300 VAL A C 1
ATOM 2284 O O . VAL A 1 300 ? 6.246 -21.471 -15.565 1.00 39.22 300 VAL A O 1
ATOM 2287 N N . SER A 1 301 ? 5.951 -19.739 -16.954 1.00 38.09 301 SER A N 1
ATOM 2288 C CA . SER A 1 301 ? 6.547 -18.766 -16.087 1.00 38.09 301 SER A CA 1
ATOM 2289 C C . SER A 1 301 ? 5.554 -18.734 -14.947 1.00 38.09 301 SER A C 1
ATOM 2291 O O . SER A 1 301 ? 4.379 -18.399 -15.124 1.00 38.09 301 SER A O 1
ATOM 2293 N N . ASN A 1 302 ? 6.008 -19.191 -13.784 1.00 41.31 302 ASN A N 1
ATOM 2294 C CA . ASN A 1 302 ? 5.359 -18.951 -12.512 1.00 41.31 302 ASN A CA 1
ATOM 2295 C C . ASN A 1 302 ? 5.434 -17.440 -12.248 1.00 41.31 302 ASN A C 1
ATOM 2297 O O . ASN A 1 302 ? 6.003 -16.988 -11.263 1.00 41.31 302 ASN A O 1
ATOM 2301 N N . SER A 1 303 ? 4.881 -16.643 -13.165 1.00 41.62 303 SER A N 1
ATOM 2302 C CA . SER A 1 303 ? 4.261 -15.382 -12.858 1.00 41.62 303 SER A CA 1
ATOM 2303 C C . SER A 1 303 ? 3.203 -15.765 -11.843 1.00 41.62 303 SER A C 1
ATOM 2305 O O . SER A 1 303 ? 2.110 -16.222 -12.184 1.00 41.62 303 SER A O 1
ATOM 2307 N N . SER A 1 304 ? 3.595 -15.689 -10.576 1.00 47.09 304 SER A N 1
ATOM 2308 C CA . SER A 1 304 ? 2.714 -15.423 -9.459 1.00 47.09 304 SER A CA 1
ATOM 2309 C C . SER A 1 304 ? 1.876 -14.229 -9.887 1.00 47.09 304 SER A C 1
ATOM 2311 O O . SER A 1 304 ? 2.281 -13.079 -9.722 1.00 47.09 304 SER A O 1
ATOM 2313 N N . ARG A 1 305 ? 0.784 -14.520 -10.603 1.00 47.50 305 ARG A N 1
ATOM 2314 C CA . ARG A 1 305 ? -0.120 -13.522 -11.146 1.00 47.50 305 ARG A CA 1
ATOM 2315 C C . ARG A 1 305 ? -0.490 -12.650 -9.966 1.00 47.50 305 ARG A C 1
ATOM 2317 O O . ARG A 1 305 ? -1.008 -13.174 -8.981 1.00 47.50 305 ARG A O 1
ATOM 2324 N N . LEU A 1 306 ? -0.197 -11.356 -10.079 1.00 54.06 306 LEU A N 1
ATOM 2325 C CA . LEU A 1 306 ? -0.823 -10.330 -9.261 1.00 54.06 306 LEU A CA 1
ATOM 2326 C C . LEU A 1 306 ? -2.304 -10.680 -9.187 1.00 54.06 306 LEU A C 1
ATOM 2328 O O . LEU A 1 306 ? -3.000 -10.666 -10.208 1.00 54.06 306 LEU A O 1
ATOM 2332 N N . VAL A 1 307 ? -2.751 -11.113 -8.012 1.00 56.25 307 VAL A N 1
ATOM 2333 C CA . VAL A 1 307 ? -4.130 -11.542 -7.826 1.00 56.25 307 VAL A CA 1
ATOM 2334 C C . VAL A 1 307 ? -4.941 -10.258 -7.835 1.00 56.25 307 VAL A C 1
ATOM 2336 O O . VAL A 1 307 ? -5.054 -9.565 -6.831 1.00 56.25 307 VAL A O 1
ATOM 2339 N N . SER A 1 308 ? -5.448 -9.884 -9.008 1.00 67.12 308 SER A N 1
ATOM 2340 C CA . SER A 1 308 ? -6.394 -8.784 -9.121 1.00 67.12 308 SER A CA 1
ATOM 2341 C C . SER A 1 308 ? -7.707 -9.254 -8.506 1.00 67.12 308 SER A C 1
ATOM 2343 O O . SER A 1 308 ? -8.442 -10.069 -9.071 1.00 67.12 308 SER A O 1
ATOM 2345 N N . TYR A 1 309 ? -7.947 -8.798 -7.283 1.00 80.69 309 TYR A N 1
ATOM 2346 C CA . TYR A 1 309 ? -9.167 -9.071 -6.547 1.00 80.69 309 TYR A CA 1
ATOM 2347 C C . TYR A 1 309 ? -10.319 -8.285 -7.169 1.00 80.69 309 TYR A C 1
ATOM 2349 O O . TYR A 1 309 ? -10.181 -7.097 -7.459 1.00 80.69 309 TYR A O 1
ATOM 2357 N N . SER A 1 310 ? -11.482 -8.919 -7.331 1.00 88.19 310 SER A N 1
ATOM 2358 C CA . SER A 1 310 ? -12.678 -8.178 -7.741 1.00 88.19 310 SER A CA 1
ATOM 2359 C C . SER A 1 310 ? -12.994 -7.091 -6.709 1.00 88.19 310 SER A C 1
ATOM 2361 O O . SER A 1 310 ? -12.992 -7.373 -5.508 1.00 88.19 310 SER A O 1
ATOM 2363 N N . GLU A 1 311 ? -13.330 -5.881 -7.162 1.00 89.94 311 GLU A N 1
ATOM 2364 C CA . GLU A 1 311 ? -13.691 -4.766 -6.275 1.00 89.94 311 GLU A CA 1
ATOM 2365 C C . GLU A 1 311 ? -14.780 -5.153 -5.266 1.00 89.94 311 GLU A C 1
ATOM 2367 O O . GLU A 1 311 ? -14.686 -4.824 -4.086 1.00 89.94 311 GLU A O 1
ATOM 2372 N N . THR A 1 312 ? -15.774 -5.937 -5.691 1.00 90.31 312 THR A N 1
ATOM 2373 C CA . THR A 1 312 ? -16.849 -6.427 -4.819 1.00 90.31 312 THR A CA 1
ATOM 2374 C C . THR A 1 312 ? -16.320 -7.210 -3.616 1.00 90.31 312 THR A C 1
ATOM 2376 O O . THR A 1 312 ? -16.782 -6.986 -2.501 1.00 90.31 312 THR A O 1
ATOM 2379 N N . VAL A 1 313 ? -15.332 -8.091 -3.808 1.00 92.44 313 VAL A N 1
ATOM 2380 C CA . VAL A 1 313 ? -14.730 -8.870 -2.710 1.00 92.44 313 VAL A CA 1
ATOM 2381 C C . VAL A 1 313 ? -14.000 -7.956 -1.725 1.00 92.44 313 VAL A C 1
ATOM 2383 O O . VAL A 1 313 ? -14.132 -8.148 -0.519 1.00 92.44 313 VAL A O 1
ATOM 2386 N N . ASN A 1 314 ? -13.304 -6.923 -2.209 1.00 92.75 314 ASN A N 1
ATOM 2387 C CA . ASN A 1 314 ? -12.607 -5.965 -1.345 1.00 92.75 314 ASN A CA 1
ATOM 2388 C C . ASN A 1 314 ? -13.587 -5.179 -0.456 1.00 92.75 314 ASN A C 1
ATOM 2390 O O . ASN A 1 314 ? -13.341 -5.001 0.741 1.00 92.75 314 ASN A O 1
ATOM 2394 N N . TRP A 1 315 ? -14.717 -4.742 -1.022 1.00 94.31 315 TRP A N 1
ATOM 2395 C CA . TRP A 1 315 ? -15.783 -4.068 -0.274 1.00 94.31 315 TRP A CA 1
ATOM 2396 C C . TRP A 1 315 ? -16.461 -4.993 0.735 1.00 94.31 315 TRP A C 1
ATOM 2398 O O . TRP A 1 315 ? -16.664 -4.593 1.879 1.00 94.31 315 TRP A O 1
ATOM 2408 N N . VAL A 1 316 ? -16.765 -6.235 0.348 1.00 94.81 316 VAL A N 1
ATOM 2409 C CA . VAL A 1 316 ? -17.349 -7.232 1.259 1.00 94.81 316 VAL A CA 1
ATOM 2410 C C . VAL A 1 316 ? -16.393 -7.539 2.412 1.00 94.81 316 VAL A C 1
ATOM 2412 O O . VAL A 1 316 ? -16.814 -7.501 3.563 1.00 94.81 316 VAL A O 1
ATOM 2415 N N . GLY A 1 317 ? -15.105 -7.768 2.135 1.00 94.00 317 GLY A N 1
ATOM 2416 C CA . GLY A 1 317 ? -14.093 -7.998 3.170 1.00 94.00 317 GLY A CA 1
ATOM 2417 C C . GLY A 1 317 ? -13.990 -6.831 4.157 1.00 94.00 317 GLY A C 1
ATOM 2418 O O . GLY A 1 317 ? -13.947 -7.039 5.367 1.00 94.00 317 GLY A O 1
ATOM 2419 N N . SER A 1 318 ? -14.045 -5.598 3.647 1.00 95.69 318 SER A N 1
ATOM 2420 C CA . SER A 1 318 ? -13.993 -4.378 4.463 1.00 95.69 318 SER A CA 1
ATOM 2421 C C . SER A 1 318 ? -15.269 -4.159 5.289 1.00 95.69 318 SER A C 1
ATOM 2423 O O . SER A 1 318 ? -15.198 -3.720 6.434 1.00 95.69 318 SER A O 1
ATOM 2425 N N . ALA A 1 319 ? -16.440 -4.505 4.745 1.00 96.44 319 ALA A N 1
ATOM 2426 C CA . ALA A 1 319 ? -17.707 -4.473 5.472 1.00 96.44 319 ALA A CA 1
ATOM 2427 C C . ALA A 1 319 ? -17.751 -5.517 6.598 1.00 96.44 319 ALA A C 1
ATOM 2429 O O . ALA A 1 319 ? -18.205 -5.211 7.700 1.00 96.44 319 ALA A O 1
ATOM 2430 N N . LEU A 1 320 ? -17.243 -6.729 6.351 1.00 96.19 320 LEU A N 1
ATOM 2431 C CA . LEU A 1 320 ? -17.137 -7.769 7.377 1.00 96.19 320 LEU A CA 1
ATOM 2432 C C . LEU A 1 320 ? -16.178 -7.346 8.497 1.00 96.19 320 LEU A C 1
ATOM 2434 O O . LEU A 1 320 ? -16.534 -7.472 9.667 1.00 96.19 320 LEU A O 1
ATOM 2438 N N . TYR A 1 321 ? -15.042 -6.735 8.152 1.00 96.06 321 TYR A N 1
ATOM 2439 C CA . TYR A 1 321 ? -14.131 -6.120 9.119 1.00 96.06 321 TYR A CA 1
ATOM 2440 C C . TYR A 1 321 ? -14.832 -5.066 9.995 1.00 96.06 321 TYR A C 1
ATOM 2442 O O . TYR A 1 321 ? -14.816 -5.160 11.218 1.00 96.06 321 TYR A O 1
ATOM 2450 N N . GLY A 1 322 ? -15.546 -4.105 9.402 1.00 95.31 322 GLY A N 1
ATOM 2451 C CA . GLY A 1 322 ? -16.268 -3.089 10.180 1.00 95.31 322 GLY A CA 1
ATOM 2452 C C . GLY A 1 322 ? -17.390 -3.650 11.073 1.00 95.31 322 GLY A C 1
ATOM 2453 O O . GLY A 1 322 ? -17.775 -3.014 12.058 1.00 95.31 322 GLY A O 1
ATOM 2454 N N . SER A 1 323 ? -17.929 -4.831 10.753 1.00 96.06 323 SER A N 1
ATOM 2455 C CA . SER A 1 323 ? -19.165 -5.360 11.350 1.00 96.06 323 SER A CA 1
ATOM 2456 C C . SER A 1 323 ? -19.074 -5.761 12.827 1.00 96.06 323 SER A C 1
ATOM 2458 O O . SER A 1 323 ? -20.086 -5.708 13.524 1.00 96.06 323 SER A O 1
ATOM 2460 N N . TYR A 1 324 ? -17.903 -6.130 13.350 1.00 94.50 324 TYR A N 1
ATOM 2461 C CA . TYR A 1 324 ? -17.765 -6.364 14.795 1.00 94.50 324 TYR A CA 1
ATOM 2462 C C . TYR A 1 324 ? -17.444 -5.068 15.538 1.00 94.50 324 TYR A C 1
ATOM 2464 O O . TYR A 1 324 ? -17.946 -4.850 16.638 1.00 94.50 324 TYR A O 1
ATOM 2472 N N . HIS A 1 325 ? -16.689 -4.157 14.922 1.00 94.62 325 HIS A N 1
ATOM 2473 C CA . HIS A 1 325 ? -16.367 -2.876 15.539 1.00 94.62 325 HIS A CA 1
ATOM 2474 C C . HIS A 1 325 ? -17.589 -1.983 15.743 1.00 94.62 325 HIS A C 1
ATOM 2476 O O . HIS A 1 325 ? -17.647 -1.290 16.752 1.00 94.62 325 HIS A O 1
ATOM 2482 N N . ILE A 1 326 ? -18.592 -2.018 14.856 1.00 95.25 326 ILE A N 1
ATOM 2483 C CA . ILE A 1 326 ? -19.867 -1.325 15.111 1.00 95.25 326 ILE A CA 1
ATOM 2484 C C . ILE A 1 326 ? -20.494 -1.791 16.431 1.00 95.25 326 ILE A C 1
ATOM 2486 O O . ILE A 1 326 ? -21.002 -0.967 17.184 1.00 95.25 326 ILE A O 1
ATOM 2490 N N . LEU A 1 327 ? -20.398 -3.082 16.760 1.00 94.75 327 LEU A N 1
ATOM 2491 C CA . LEU A 1 327 ? -20.911 -3.629 18.017 1.00 94.75 327 LEU A CA 1
ATOM 2492 C C . LEU A 1 327 ? -20.061 -3.194 19.210 1.00 94.75 327 LEU A C 1
ATOM 2494 O O . LEU A 1 327 ? -20.618 -2.824 20.239 1.00 94.75 327 LEU A O 1
ATOM 2498 N N . VAL A 1 328 ? -18.731 -3.196 19.065 1.00 93.44 328 VAL A N 1
ATOM 2499 C CA . VAL A 1 328 ? -17.807 -2.719 20.106 1.00 93.44 328 VAL A CA 1
ATOM 2500 C C . VAL A 1 328 ? -18.049 -1.237 20.394 1.00 93.44 328 VAL A C 1
ATOM 2502 O O . VAL A 1 328 ? -18.255 -0.860 21.541 1.00 93.44 328 VAL A O 1
ATOM 2505 N N . VAL A 1 329 ? -18.103 -0.390 19.366 1.00 92.38 329 VAL A N 1
ATOM 2506 C CA . VAL A 1 329 ? -18.344 1.054 19.508 1.00 92.38 329 VAL A CA 1
ATOM 2507 C C . VAL A 1 329 ? -19.737 1.326 20.065 1.00 92.38 329 VAL A C 1
ATOM 2509 O O . VAL A 1 329 ? -19.886 2.177 20.940 1.00 92.38 329 VAL A O 1
ATOM 2512 N N . TRP A 1 330 ? -20.754 0.593 19.604 1.00 94.12 330 TRP A N 1
ATOM 2513 C CA . TRP A 1 330 ? -22.098 0.699 20.163 1.00 94.12 330 TRP A CA 1
ATOM 2514 C C . TRP A 1 330 ? -22.125 0.321 21.644 1.00 94.12 330 TRP A C 1
ATOM 2516 O O . TRP A 1 330 ? -22.716 1.057 22.423 1.00 94.12 330 TRP A O 1
ATOM 2526 N N . ALA A 1 331 ? -21.458 -0.764 22.045 1.00 90.50 331 ALA A N 1
ATOM 2527 C CA . ALA A 1 331 ? -21.369 -1.167 23.445 1.00 90.50 331 ALA A CA 1
ATOM 2528 C C . ALA A 1 331 ? -20.650 -0.106 24.293 1.00 90.50 331 ALA A C 1
ATOM 2530 O O . ALA A 1 331 ? -21.166 0.320 25.320 1.00 90.50 331 ALA A O 1
ATOM 2531 N N . LEU A 1 332 ? -19.492 0.382 23.842 1.00 87.88 332 LEU A N 1
ATOM 2532 C CA . LEU A 1 332 ? -18.680 1.332 24.608 1.00 87.88 332 LEU A CA 1
ATOM 2533 C C . LEU A 1 332 ? -19.326 2.718 24.727 1.00 87.88 332 LEU A C 1
ATOM 2535 O O . LEU A 1 332 ? -19.237 3.349 25.777 1.00 87.88 332 LEU A O 1
ATOM 2539 N N . LEU A 1 333 ? -19.967 3.204 23.660 1.00 87.75 333 LEU A N 1
ATOM 2540 C CA . LEU A 1 333 ? -20.538 4.555 23.616 1.00 87.75 333 LEU A CA 1
ATOM 2541 C C . LEU A 1 333 ? -22.048 4.587 23.870 1.00 87.75 333 LEU A C 1
ATOM 2543 O O . LEU A 1 333 ? -22.619 5.669 23.986 1.00 87.75 333 LEU A O 1
ATOM 2547 N N . ASN A 1 334 ? -22.712 3.429 23.898 1.00 91.00 334 ASN A N 1
ATOM 2548 C CA . ASN A 1 334 ? -24.170 3.291 23.963 1.00 91.00 334 ASN A CA 1
ATOM 2549 C C . ASN A 1 334 ? -24.910 4.226 22.980 1.00 91.00 334 ASN A C 1
ATOM 2551 O O . ASN A 1 334 ? -25.934 4.831 23.297 1.00 91.00 334 ASN A O 1
ATOM 2555 N N . SER A 1 335 ? -24.352 4.396 21.778 1.00 89.69 335 SER A N 1
ATOM 2556 C CA . SER A 1 335 ? -24.824 5.369 20.791 1.00 89.69 335 SER A CA 1
ATOM 2557 C C . SER A 1 335 ? -24.766 4.787 19.386 1.00 89.69 335 SER A C 1
ATOM 2559 O O . SER A 1 335 ? -23.699 4.607 18.794 1.00 89.69 335 SER A O 1
ATOM 2561 N N . LEU A 1 336 ? -25.946 4.494 18.838 1.00 89.94 336 LEU A N 1
ATOM 2562 C CA . LEU A 1 336 ? -26.088 3.925 17.500 1.00 89.94 336 LEU A CA 1
ATOM 2563 C C . LEU A 1 336 ? -25.535 4.842 16.386 1.00 89.94 336 LEU A C 1
ATOM 2565 O O . LEU A 1 336 ? -24.851 4.321 15.507 1.00 89.94 336 LEU A O 1
ATOM 2569 N N . PRO A 1 337 ? -25.743 6.177 16.398 1.00 89.06 337 PRO A N 1
ATOM 2570 C CA . PRO A 1 337 ? -25.160 7.052 15.379 1.00 89.06 337 PRO A CA 1
ATOM 2571 C C . PRO A 1 337 ? -23.631 6.974 15.317 1.00 89.06 337 PRO A C 1
ATOM 2573 O O . PRO A 1 337 ? -23.065 6.931 14.226 1.00 89.06 337 PRO A O 1
ATOM 2576 N N . TYR A 1 338 ? -22.958 6.901 16.472 1.00 88.25 338 TYR A N 1
ATOM 2577 C CA . TYR A 1 338 ? -21.500 6.759 16.513 1.00 88.25 338 TYR A CA 1
ATOM 2578 C C . TYR A 1 338 ? -21.040 5.393 16.030 1.00 88.25 338 TYR A C 1
ATOM 2580 O O . TYR A 1 338 ? -20.051 5.306 15.311 1.00 88.25 338 TYR A O 1
ATOM 2588 N N . ALA A 1 339 ? -21.785 4.344 16.362 1.00 93.00 339 ALA A N 1
ATOM 2589 C CA . ALA A 1 339 ? -21.521 3.005 15.869 1.00 93.00 339 ALA A CA 1
ATOM 2590 C C . ALA A 1 339 ? -21.621 2.934 14.332 1.00 93.00 339 ALA A C 1
ATOM 2592 O O . ALA A 1 339 ? -20.719 2.415 13.677 1.00 93.00 339 ALA A O 1
ATOM 2593 N N . ILE A 1 340 ? -22.673 3.516 13.740 1.00 91.31 340 ILE A N 1
ATOM 2594 C CA . ILE A 1 340 ? -22.853 3.583 12.279 1.00 91.31 340 ILE A CA 1
ATOM 2595 C C . ILE A 1 340 ? -21.737 4.406 11.627 1.00 91.31 340 ILE A C 1
ATOM 2597 O O . ILE A 1 340 ? -21.185 4.000 10.606 1.00 91.31 340 ILE A O 1
ATOM 2601 N N . LEU A 1 341 ? -21.376 5.551 12.212 1.00 89.88 341 LEU A N 1
ATOM 2602 C CA . LEU A 1 341 ? -20.277 6.367 11.702 1.00 89.88 341 LEU A CA 1
ATOM 2603 C C . LEU A 1 341 ? -18.947 5.600 11.748 1.00 89.88 341 LEU A C 1
ATOM 2605 O O . LEU A 1 341 ? -18.220 5.583 10.756 1.00 89.88 341 LEU A O 1
ATOM 2609 N N . ALA A 1 342 ? -18.654 4.931 12.866 1.00 90.81 342 ALA A N 1
ATOM 2610 C CA . ALA A 1 342 ? -17.464 4.104 13.016 1.00 90.81 342 ALA A CA 1
ATOM 2611 C C . ALA A 1 342 ? -17.439 2.964 11.995 1.00 90.81 342 ALA A C 1
ATOM 2613 O O . ALA A 1 342 ? -16.403 2.742 11.381 1.00 90.81 342 ALA A O 1
ATOM 2614 N N . PHE A 1 343 ? -18.575 2.304 11.743 1.00 95.94 343 PHE A N 1
ATOM 2615 C CA . PHE A 1 343 ? -18.693 1.294 10.692 1.00 95.94 343 PHE A CA 1
ATOM 2616 C C . PHE A 1 343 ? -18.258 1.845 9.335 1.00 95.94 343 PHE A C 1
ATOM 2618 O O . PHE A 1 343 ? -17.358 1.290 8.716 1.00 95.94 343 PHE A O 1
ATOM 2625 N N . ILE A 1 344 ? -18.848 2.961 8.894 1.00 93.50 344 ILE A N 1
ATOM 2626 C CA . ILE A 1 344 ? -18.540 3.568 7.590 1.00 93.50 344 ILE A CA 1
ATOM 2627 C C . ILE A 1 344 ? -17.049 3.907 7.493 1.00 93.50 344 ILE A C 1
ATOM 2629 O O . ILE A 1 344 ? -16.400 3.556 6.508 1.00 93.50 344 ILE A O 1
ATOM 2633 N N . LEU A 1 345 ? -16.493 4.550 8.524 1.00 92.56 345 LEU A N 1
ATOM 2634 C CA . LEU A 1 345 ? -15.076 4.910 8.557 1.00 92.56 345 LEU A CA 1
ATOM 2635 C C . LEU A 1 345 ? -14.174 3.672 8.529 1.00 92.56 345 LEU A C 1
ATOM 2637 O O . LEU A 1 345 ? -13.194 3.655 7.791 1.00 92.56 345 LEU A O 1
ATOM 2641 N N . LEU A 1 346 ? -14.520 2.616 9.265 1.00 94.38 346 LEU A N 1
ATOM 2642 C CA . LEU A 1 346 ? -13.747 1.376 9.302 1.00 94.38 346 LEU A CA 1
ATOM 2643 C C . LEU A 1 346 ? -13.845 0.574 8.006 1.00 94.38 346 LEU A C 1
ATOM 2645 O O . LEU A 1 346 ? -12.862 -0.056 7.628 1.00 94.38 346 LEU A O 1
ATOM 2649 N N . VAL A 1 347 ? -14.963 0.639 7.276 1.00 95.31 347 VAL A N 1
ATOM 2650 C CA . VAL A 1 347 ? -15.035 0.085 5.914 1.00 95.31 347 VAL A CA 1
ATOM 2651 C C . VAL A 1 347 ? -14.063 0.823 4.988 1.00 95.31 347 VAL A C 1
ATOM 2653 O O . VAL A 1 347 ? -13.351 0.184 4.215 1.00 95.31 347 VAL A O 1
ATOM 2656 N N . LEU A 1 348 ? -13.979 2.155 5.079 1.00 93.44 348 LEU A N 1
ATOM 2657 C CA . LEU A 1 348 ? -13.030 2.939 4.279 1.00 93.44 348 LEU A CA 1
ATOM 2658 C C . LEU A 1 348 ? -11.572 2.648 4.665 1.00 93.44 348 LEU A C 1
ATOM 2660 O O . LEU A 1 348 ? -10.732 2.479 3.782 1.00 93.44 348 LEU A O 1
ATOM 2664 N N . VAL A 1 349 ? -11.277 2.532 5.964 1.00 93.38 349 VAL A N 1
ATOM 2665 C CA . VAL A 1 349 ? -9.951 2.128 6.464 1.00 93.38 349 VAL A CA 1
ATOM 2666 C C . VAL A 1 349 ? -9.606 0.715 5.994 1.00 93.38 349 VAL A C 1
ATOM 2668 O O . VAL A 1 349 ? -8.519 0.502 5.467 1.00 93.38 349 VAL A O 1
ATOM 2671 N N . GLY A 1 350 ? -10.538 -0.236 6.094 1.00 93.62 350 GLY A N 1
ATOM 2672 C CA . GLY A 1 350 ? -10.368 -1.588 5.563 1.00 93.62 350 GLY A CA 1
ATOM 2673 C C . GLY A 1 350 ? -10.038 -1.573 4.071 1.00 93.62 350 GLY A C 1
ATOM 2674 O O . GLY A 1 350 ? -9.115 -2.263 3.634 1.00 93.62 350 GLY A O 1
ATOM 2675 N N . ARG A 1 351 ? -10.703 -0.709 3.290 1.00 94.12 351 ARG A N 1
ATOM 2676 C CA . ARG A 1 351 ? -10.418 -0.574 1.857 1.00 94.12 351 ARG A CA 1
ATOM 2677 C C . ARG A 1 351 ? -9.023 -0.015 1.591 1.00 94.12 351 ARG A C 1
ATOM 2679 O O . ARG A 1 351 ? -8.352 -0.524 0.691 1.00 94.12 351 ARG A O 1
ATOM 2686 N N . LEU A 1 352 ? -8.593 0.985 2.361 1.00 91.38 352 LEU A N 1
ATOM 2687 C CA . LEU A 1 352 ? -7.245 1.551 2.292 1.00 91.38 352 LEU A CA 1
ATOM 2688 C C . LEU A 1 352 ? -6.176 0.497 2.614 1.00 91.38 352 LEU A C 1
ATOM 2690 O O . LEU A 1 352 ? -5.204 0.376 1.877 1.00 91.38 352 LEU A O 1
ATOM 2694 N N . LEU A 1 353 ? -6.370 -0.298 3.667 1.00 93.31 353 LEU A N 1
ATOM 2695 C CA . LEU A 1 353 ? -5.422 -1.344 4.065 1.00 93.31 353 LEU A CA 1
ATOM 2696 C C . LEU A 1 353 ? -5.325 -2.457 3.011 1.00 93.31 353 LEU A C 1
ATOM 2698 O O . LEU A 1 353 ? -4.227 -2.876 2.653 1.00 93.31 353 LEU A O 1
ATOM 2702 N N . ILE A 1 354 ? -6.453 -2.866 2.418 1.00 92.25 354 ILE A N 1
ATOM 2703 C CA . ILE A 1 354 ? -6.451 -3.789 1.272 1.00 92.25 354 ILE A CA 1
ATOM 2704 C C . ILE A 1 354 ? -5.703 -3.181 0.077 1.00 92.25 354 ILE A C 1
ATOM 2706 O O . ILE A 1 354 ? -4.945 -3.883 -0.589 1.00 92.25 354 ILE A O 1
ATOM 2710 N N . PHE A 1 355 ? -5.900 -1.889 -0.202 1.00 90.88 355 PHE A N 1
ATOM 2711 C CA . PHE A 1 355 ? -5.195 -1.201 -1.284 1.00 90.88 355 PHE A CA 1
ATOM 2712 C C . PHE A 1 355 ? -3.677 -1.189 -1.060 1.00 90.88 355 PHE A C 1
ATOM 2714 O O . PHE A 1 355 ? -2.949 -1.504 -1.992 1.00 90.88 355 PHE A O 1
ATOM 2721 N N . ILE A 1 356 ? -3.212 -0.917 0.165 1.00 89.56 356 ILE A N 1
ATOM 2722 C CA . ILE A 1 356 ? -1.785 -0.955 0.534 1.00 89.56 356 ILE A CA 1
ATOM 2723 C C . ILE A 1 356 ? -1.178 -2.342 0.278 1.00 89.56 356 ILE A C 1
ATOM 2725 O O . ILE A 1 356 ? -0.085 -2.459 -0.272 1.00 89.56 356 ILE A O 1
ATOM 2729 N N . ILE A 1 357 ? -1.899 -3.410 0.630 1.00 89.31 357 ILE A N 1
ATOM 2730 C CA . ILE A 1 357 ? -1.441 -4.784 0.380 1.00 89.31 357 ILE A CA 1
ATOM 2731 C C . ILE A 1 357 ? -1.394 -5.084 -1.125 1.00 89.31 357 ILE A C 1
ATOM 2733 O O . ILE A 1 357 ? -0.499 -5.787 -1.586 1.00 89.31 357 ILE A O 1
ATOM 2737 N N . GLN A 1 358 ? -2.354 -4.570 -1.899 1.00 87.94 358 GLN A N 1
ATOM 2738 C CA . GLN A 1 358 ? -2.453 -4.804 -3.343 1.00 87.94 358 GLN A CA 1
ATOM 2739 C C . GLN A 1 358 ? -1.443 -3.988 -4.157 1.00 87.94 358 GLN A C 1
ATOM 2741 O O . GLN A 1 358 ? -0.942 -4.486 -5.165 1.00 87.94 358 GLN A O 1
ATOM 2746 N N . SER A 1 359 ? -1.133 -2.756 -3.742 1.00 82.06 359 SER A N 1
ATOM 2747 C CA . SER A 1 359 ? -0.211 -1.872 -4.463 1.00 82.06 359 SER A CA 1
ATOM 2748 C C . SER A 1 359 ? 1.214 -2.421 -4.517 1.00 82.06 359 SER A C 1
ATOM 2750 O O . SER A 1 359 ? 1.940 -2.136 -5.464 1.00 82.06 359 SER A O 1
ATOM 2752 N N . GLU A 1 360 ? 1.587 -3.252 -3.543 1.00 77.25 360 GLU A N 1
ATOM 2753 C CA . GLU A 1 360 ? 2.933 -3.810 -3.382 1.00 77.25 360 GLU A CA 1
ATOM 2754 C C . GLU A 1 360 ? 3.081 -5.244 -3.928 1.00 77.25 360 GLU A C 1
ATOM 2756 O O . GLU A 1 360 ? 4.058 -5.924 -3.649 1.00 77.25 360 GLU A O 1
ATOM 2761 N N . GLN A 1 361 ? 2.142 -5.752 -4.734 1.00 72.31 361 GLN A N 1
ATOM 2762 C CA . GLN A 1 361 ? 2.278 -7.094 -5.336 1.00 72.31 361 GLN A CA 1
ATOM 2763 C C . GLN A 1 361 ? 3.058 -7.104 -6.667 1.00 72.31 361 GLN A C 1
ATOM 2765 O O . GLN A 1 361 ? 3.099 -8.118 -7.364 1.00 72.31 361 GLN A O 1
ATOM 2770 N N . GLY A 1 362 ? 3.661 -5.978 -7.061 1.00 71.69 362 GLY A N 1
ATOM 2771 C CA . GLY A 1 362 ? 4.431 -5.860 -8.300 1.00 71.69 362 GLY A CA 1
ATOM 2772 C C . GLY A 1 362 ? 5.757 -6.639 -8.269 1.00 71.69 362 GLY A C 1
ATOM 2773 O O . GLY A 1 362 ? 6.368 -6.753 -7.212 1.00 71.69 362 GLY A O 1
ATOM 2774 N N . PRO A 1 363 ? 6.287 -7.104 -9.419 1.00 69.12 363 PRO A N 1
ATOM 2775 C CA . PRO A 1 363 ? 7.598 -7.772 -9.491 1.00 69.12 363 PRO A CA 1
ATOM 2776 C C . PRO A 1 363 ? 8.773 -6.884 -9.041 1.00 69.12 363 PRO A C 1
ATOM 2778 O O . PRO A 1 363 ? 9.852 -7.392 -8.761 1.00 69.12 363 PRO A O 1
ATOM 2781 N N . ASN A 1 364 ? 8.548 -5.569 -8.956 1.00 73.12 364 ASN A N 1
ATOM 2782 C CA . ASN A 1 364 ? 9.513 -4.572 -8.493 1.00 73.12 364 ASN A CA 1
ATOM 2783 C C . ASN A 1 364 ? 9.136 -3.977 -7.126 1.00 73.12 364 ASN A C 1
ATOM 2785 O O . ASN A 1 364 ? 9.689 -2.946 -6.745 1.00 73.12 364 ASN A O 1
ATOM 2789 N N . ALA A 1 365 ? 8.162 -4.558 -6.419 1.00 68.56 365 ALA A N 1
ATOM 2790 C CA . ALA A 1 365 ? 7.785 -4.076 -5.102 1.00 68.56 365 ALA A CA 1
ATOM 2791 C C . ALA A 1 365 ? 8.950 -4.296 -4.137 1.00 68.56 365 ALA A C 1
ATOM 2793 O O . ALA A 1 365 ? 9.405 -5.417 -3.913 1.00 68.56 365 ALA A O 1
ATOM 2794 N N . THR A 1 366 ? 9.476 -3.197 -3.608 1.00 65.62 366 THR A N 1
ATOM 2795 C CA . THR A 1 366 ? 10.589 -3.222 -2.655 1.00 65.62 366 THR A CA 1
ATOM 2796 C C . THR A 1 366 ? 10.098 -3.354 -1.217 1.00 65.62 366 THR A C 1
ATOM 2798 O O . THR A 1 366 ? 10.916 -3.571 -0.326 1.00 65.62 366 THR A O 1
ATOM 2801 N N . ILE A 1 367 ? 8.784 -3.238 -0.986 1.00 74.00 367 ILE A N 1
ATOM 2802 C CA . ILE A 1 367 ? 8.169 -3.120 0.335 1.00 74.00 367 ILE A CA 1
ATOM 2803 C C . ILE A 1 367 ? 7.168 -4.254 0.533 1.00 74.00 367 ILE A C 1
ATOM 2805 O O . ILE A 1 367 ? 6.345 -4.541 -0.329 1.00 74.00 367 ILE A O 1
ATOM 2809 N N . SER A 1 368 ? 7.199 -4.879 1.709 1.00 83.94 368 SER A N 1
ATOM 2810 C CA . SER A 1 368 ? 6.146 -5.808 2.117 1.00 83.94 368 SER A CA 1
ATOM 2811 C C . SER A 1 368 ? 4.850 -5.039 2.387 1.00 83.94 368 SER A C 1
ATOM 2813 O O . SER A 1 368 ? 4.729 -4.346 3.403 1.00 83.94 368 SER A O 1
ATOM 2815 N N . GLY A 1 369 ? 3.865 -5.168 1.493 1.00 87.81 369 GLY A N 1
ATOM 2816 C CA . GLY A 1 369 ? 2.545 -4.550 1.666 1.00 87.81 369 GLY A CA 1
ATOM 2817 C C . GLY A 1 369 ? 1.846 -4.997 2.955 1.00 87.81 369 GLY A C 1
ATOM 2818 O O . GLY A 1 369 ? 1.143 -4.205 3.581 1.00 87.81 369 GLY A O 1
ATOM 2819 N N . PHE A 1 370 ? 2.096 -6.235 3.402 1.00 90.69 370 PHE A N 1
ATOM 2820 C CA . PHE A 1 370 ? 1.590 -6.743 4.678 1.00 90.69 370 PHE A CA 1
ATOM 2821 C C . PHE A 1 370 ? 2.183 -5.987 5.871 1.00 90.69 370 PHE A C 1
ATOM 2823 O O . PHE A 1 370 ? 1.426 -5.449 6.674 1.00 90.69 370 PHE A O 1
ATOM 2830 N N . CYS A 1 371 ? 3.515 -5.869 5.962 1.00 90.44 371 CYS A N 1
ATOM 2831 C CA . CYS A 1 371 ? 4.156 -5.130 7.055 1.00 90.44 371 CYS A CA 1
ATOM 2832 C C . CYS A 1 371 ? 3.706 -3.667 7.102 1.00 90.44 371 CYS A C 1
ATOM 2834 O O . CYS A 1 371 ? 3.449 -3.138 8.184 1.00 90.44 371 CYS A O 1
ATOM 2836 N N . LEU A 1 372 ? 3.567 -3.029 5.935 1.00 91.06 372 LEU A N 1
ATOM 2837 C CA . LEU A 1 372 ? 3.108 -1.648 5.849 1.00 91.06 372 LEU A CA 1
ATOM 2838 C C . LEU A 1 372 ? 1.657 -1.499 6.330 1.00 91.06 372 LEU A C 1
ATOM 2840 O O . LEU A 1 372 ? 1.371 -0.596 7.116 1.00 91.06 372 LEU A O 1
ATOM 2844 N N . ALA A 1 373 ? 0.753 -2.389 5.910 1.00 93.19 373 ALA A N 1
ATOM 2845 C CA . ALA A 1 373 ? -0.638 -2.385 6.360 1.00 93.19 373 ALA A CA 1
ATOM 2846 C C . ALA A 1 373 ? -0.754 -2.650 7.870 1.00 93.19 373 ALA A C 1
ATOM 2848 O O . ALA A 1 373 ? -1.445 -1.904 8.564 1.00 93.19 373 ALA A O 1
ATOM 2849 N N . THR A 1 374 ? -0.015 -3.633 8.400 1.00 94.44 374 THR A N 1
ATOM 2850 C CA . THR A 1 374 ? 0.050 -3.892 9.846 1.00 94.44 374 THR A CA 1
ATOM 2851 C C . THR A 1 374 ? 0.565 -2.671 10.598 1.00 94.44 374 THR A C 1
ATOM 2853 O O . THR A 1 374 ? -0.006 -2.312 11.618 1.00 94.44 374 THR A O 1
ATOM 2856 N N . ALA A 1 375 ? 1.580 -1.972 10.085 1.00 93.06 375 ALA A N 1
ATOM 2857 C CA . ALA A 1 375 ? 2.117 -0.783 10.738 1.00 93.06 375 ALA A CA 1
ATOM 2858 C C . ALA A 1 375 ? 1.139 0.407 10.750 1.00 93.06 375 ALA A C 1
ATOM 2860 O O . ALA A 1 375 ? 1.023 1.087 11.773 1.00 93.06 375 ALA A O 1
ATOM 2861 N N . VAL A 1 376 ? 0.409 0.648 9.651 1.00 92.50 376 VAL A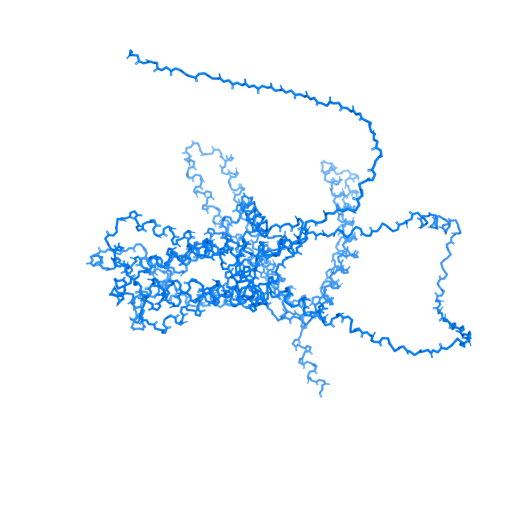 N 1
ATOM 2862 C CA . VAL A 1 376 ? -0.684 1.643 9.616 1.00 92.50 376 VAL A CA 1
ATOM 2863 C C . VAL A 1 376 ? -1.736 1.291 10.663 1.00 92.50 376 VAL A C 1
ATOM 2865 O O . VAL A 1 376 ? -2.118 2.138 11.469 1.00 92.50 376 VAL A O 1
ATOM 2868 N N . HIS A 1 377 ? -2.177 0.035 10.677 1.00 96.06 377 HIS A N 1
ATOM 2869 C CA . HIS A 1 377 ? -3.184 -0.446 11.612 1.00 96.06 377 HIS A CA 1
ATOM 2870 C C . HIS A 1 377 ? -2.717 -0.305 13.068 1.00 96.06 377 HIS A C 1
ATOM 2872 O O . HIS A 1 377 ? -3.400 0.334 13.863 1.00 96.06 377 HIS A O 1
ATOM 2878 N N . SER A 1 378 ? -1.503 -0.751 13.401 1.00 94.69 378 SER A N 1
ATOM 2879 C CA . SER A 1 378 ? -0.883 -0.544 14.715 1.00 94.69 378 SER A CA 1
ATOM 2880 C C . SER A 1 378 ? -0.873 0.922 15.143 1.00 94.69 378 SER A C 1
ATOM 2882 O O . SER A 1 378 ? -1.090 1.223 16.318 1.00 94.69 378 SER A O 1
ATOM 2884 N N . GLY A 1 379 ? -0.641 1.854 14.213 1.00 90.75 379 GLY A N 1
ATOM 2885 C CA . GLY A 1 379 ? -0.688 3.283 14.510 1.00 90.75 379 GLY A CA 1
ATOM 2886 C C . GLY A 1 379 ? -2.098 3.780 14.850 1.00 90.75 379 GLY A C 1
ATOM 2887 O O . GLY A 1 379 ? -2.254 4.593 15.761 1.00 90.75 379 GLY A O 1
ATOM 2888 N N . LEU A 1 380 ? -3.131 3.269 14.169 1.00 93.00 380 LEU A N 1
ATOM 2889 C CA . LEU A 1 380 ? -4.534 3.559 14.498 1.00 93.00 380 LEU A CA 1
ATOM 2890 C C . LEU A 1 380 ? -4.909 2.994 15.872 1.00 93.00 380 LEU A C 1
ATOM 2892 O O . LEU A 1 380 ? -5.455 3.721 16.704 1.00 93.00 380 LEU A O 1
ATOM 2896 N N . ASP A 1 381 ? -4.554 1.740 16.140 1.00 92.62 381 ASP A N 1
ATOM 2897 C CA . ASP A 1 381 ? -4.859 1.072 17.408 1.00 92.62 381 ASP A CA 1
ATOM 2898 C C . ASP A 1 381 ? -4.154 1.746 18.581 1.00 92.62 381 ASP A C 1
ATOM 2900 O O . ASP A 1 381 ? -4.755 1.955 19.633 1.00 92.62 381 ASP A O 1
ATOM 2904 N N . THR A 1 382 ? -2.913 2.196 18.384 1.00 89.19 382 THR A N 1
ATOM 2905 C CA . THR A 1 382 ? -2.173 2.986 19.376 1.00 89.19 382 THR A CA 1
ATOM 2906 C C . THR A 1 382 ? -2.959 4.226 19.801 1.00 89.19 382 THR A C 1
ATOM 2908 O O . THR A 1 382 ? -3.055 4.531 20.990 1.00 89.19 382 THR A O 1
ATOM 2911 N N . VAL A 1 383 ? -3.578 4.926 18.848 1.00 88.62 383 VAL A N 1
ATOM 2912 C CA . VAL A 1 383 ? -4.390 6.120 19.122 1.00 88.62 383 VAL A CA 1
ATOM 2913 C C . VAL A 1 383 ? -5.653 5.757 19.895 1.00 88.62 383 VAL A C 1
ATOM 2915 O O . VAL A 1 383 ? -5.998 6.455 20.848 1.00 88.62 383 VAL A O 1
ATOM 2918 N N . VAL A 1 384 ? -6.321 4.659 19.532 1.00 88.88 384 VAL A N 1
ATOM 2919 C CA . VAL A 1 384 ? -7.507 4.165 20.249 1.00 88.88 384 VAL A CA 1
ATOM 2920 C C . VAL A 1 384 ? -7.149 3.766 21.682 1.00 88.88 384 VAL A C 1
ATOM 2922 O O . VAL A 1 384 ? -7.826 4.189 22.619 1.00 88.88 384 VAL A O 1
ATOM 2925 N N . VAL A 1 385 ? -6.054 3.026 21.878 1.00 88.44 385 VAL A N 1
ATOM 2926 C CA . VAL A 1 385 ? -5.548 2.628 23.200 1.00 88.44 385 VAL A CA 1
ATOM 2927 C C . VAL A 1 385 ? -5.200 3.855 24.038 1.00 88.44 385 VAL A C 1
ATOM 2929 O O . VAL A 1 385 ? -5.610 3.929 25.194 1.00 88.44 385 VAL A O 1
ATOM 2932 N N . PHE A 1 386 ? -4.512 4.853 23.477 1.00 84.31 386 PHE A N 1
ATOM 2933 C CA . PHE A 1 386 ? -4.221 6.095 24.198 1.00 84.31 386 PHE A CA 1
ATOM 2934 C C . PHE A 1 386 ? -5.482 6.890 24.533 1.00 84.31 386 PHE A C 1
ATOM 2936 O O . PHE A 1 386 ? -5.573 7.434 25.634 1.00 84.31 386 PHE A O 1
ATOM 2943 N N . ALA A 1 387 ? -6.461 6.949 23.629 1.00 83.25 387 ALA A N 1
ATOM 2944 C CA . ALA A 1 387 ? -7.735 7.615 23.878 1.00 83.25 387 ALA A CA 1
ATOM 2945 C C . ALA A 1 387 ? -8.512 6.932 25.015 1.00 83.25 387 ALA A C 1
ATOM 2947 O O . ALA A 1 387 ? -9.009 7.617 25.909 1.00 83.25 387 ALA A O 1
ATOM 2948 N N . LEU A 1 388 ? -8.556 5.596 25.032 1.00 83.00 388 LEU A N 1
ATOM 2949 C CA . LEU A 1 388 ? -9.163 4.808 26.108 1.00 83.00 388 LEU A CA 1
ATOM 2950 C C . LEU A 1 388 ? -8.390 4.954 27.425 1.00 83.00 388 LEU A C 1
ATOM 2952 O O . LEU A 1 388 ? -8.990 5.192 28.468 1.00 83.00 388 LEU A O 1
ATOM 2956 N N . ALA A 1 389 ? -7.059 4.891 27.397 1.00 81.75 389 ALA A N 1
ATOM 2957 C CA . ALA A 1 389 ? -6.233 5.090 28.586 1.00 81.75 389 ALA A CA 1
ATOM 2958 C C . ALA A 1 389 ? -6.413 6.500 29.169 1.00 81.75 389 ALA A C 1
ATOM 2960 O O . ALA A 1 389 ? -6.516 6.668 30.383 1.00 81.75 389 ALA A O 1
ATOM 2961 N N . ALA A 1 390 ? -6.498 7.522 28.314 1.00 77.31 390 ALA A N 1
ATOM 2962 C CA . ALA A 1 390 ? -6.794 8.884 28.732 1.00 77.31 390 ALA A CA 1
ATOM 2963 C C . ALA A 1 390 ? -8.219 9.008 29.293 1.00 77.31 390 ALA A C 1
ATOM 2965 O O . ALA A 1 390 ? -8.389 9.653 30.323 1.00 77.31 390 ALA A O 1
ATOM 2966 N N . ALA A 1 391 ? -9.217 8.351 28.688 1.00 73.38 391 ALA A N 1
ATOM 2967 C CA . ALA A 1 391 ? -10.577 8.263 29.228 1.00 73.38 391 ALA A CA 1
ATOM 2968 C C . ALA A 1 391 ? -10.585 7.740 30.668 1.00 73.38 391 ALA A C 1
ATOM 2970 O O . ALA A 1 391 ? -11.225 8.319 31.543 1.00 73.38 391 ALA A O 1
ATOM 2971 N N . LEU A 1 392 ? -9.829 6.665 30.902 1.00 72.75 392 LEU A N 1
ATOM 2972 C CA . LEU A 1 392 ? -9.737 5.992 32.191 1.00 72.75 392 LEU A CA 1
ATOM 2973 C C . LEU A 1 392 ? -8.935 6.815 33.219 1.00 72.75 392 LEU A C 1
ATOM 2975 O O . LEU A 1 392 ? -9.306 6.828 34.391 1.00 72.75 392 LEU A O 1
ATOM 2979 N N . ARG A 1 393 ? -7.879 7.537 32.796 1.00 69.50 393 ARG A N 1
ATOM 2980 C CA . ARG A 1 393 ? -6.995 8.342 33.674 1.00 69.50 393 ARG A CA 1
ATOM 2981 C C . ARG A 1 393 ? -7.448 9.777 33.942 1.00 69.50 393 ARG A C 1
ATOM 2983 O O . ARG A 1 393 ? -7.026 10.348 34.946 1.00 69.50 393 ARG A O 1
ATOM 2990 N N . ILE A 1 394 ? -8.304 10.374 33.105 1.00 56.44 394 ILE A N 1
ATOM 2991 C CA . ILE A 1 394 ? -8.927 11.687 33.389 1.00 56.44 394 ILE A CA 1
ATOM 2992 C C . ILE A 1 394 ? -9.676 11.665 34.738 1.00 56.44 394 ILE A C 1
ATOM 2994 O O . ILE A 1 394 ? -9.867 12.711 35.355 1.00 56.44 394 ILE A O 1
ATOM 2998 N N . VAL A 1 395 ? -10.021 10.478 35.244 1.00 51.56 395 VAL A N 1
ATOM 2999 C CA . VAL A 1 395 ? -10.646 10.285 36.557 1.00 51.56 395 VAL A CA 1
ATOM 3000 C C . VAL A 1 395 ? -9.671 10.481 37.732 1.00 51.56 395 VAL A C 1
ATOM 3002 O O . VAL A 1 395 ? -10.109 10.842 38.820 1.00 51.56 395 VAL A O 1
ATOM 3005 N N . GLU A 1 396 ? -8.358 10.337 37.528 1.00 52.75 396 GLU A N 1
ATOM 3006 C CA . GLU A 1 396 ? -7.356 10.471 38.601 1.00 52.75 396 GLU A CA 1
ATOM 3007 C C . GLU A 1 396 ? -6.665 11.843 38.631 1.00 52.75 396 GLU A C 1
ATOM 3009 O O . GLU A 1 396 ? -6.356 12.364 39.701 1.00 52.75 396 GLU A O 1
ATOM 3014 N N . VAL A 1 397 ? -6.458 12.481 37.473 1.00 46.78 397 VAL A N 1
ATOM 3015 C CA . VAL A 1 397 ? -5.677 13.730 37.370 1.00 46.78 397 VAL A CA 1
ATOM 3016 C C . VAL A 1 397 ? -6.594 14.951 37.314 1.00 46.78 397 VAL A C 1
ATOM 3018 O O . VAL A 1 397 ? -6.612 15.717 36.353 1.00 46.78 397 VAL A O 1
ATOM 3021 N N . LYS A 1 398 ? -7.367 15.162 38.379 1.00 47.47 398 LYS A N 1
ATOM 3022 C CA . LYS A 1 398 ? -7.958 16.474 38.688 1.00 47.47 398 LYS A CA 1
ATOM 3023 C C . LYS A 1 398 ? -7.056 17.195 39.698 1.00 47.47 398 LYS A C 1
ATOM 3025 O O . LYS A 1 398 ? -7.476 17.541 40.793 1.00 47.47 398 LYS A O 1
ATOM 3030 N N . GLY A 1 399 ? -5.785 17.356 39.334 1.00 46.69 399 GLY A N 1
ATOM 3031 C CA . GLY A 1 399 ? -4.760 18.051 40.110 1.00 46.69 399 GLY A CA 1
ATOM 3032 C C . GLY A 1 399 ? -3.622 18.456 39.180 1.00 46.69 399 GLY A C 1
ATOM 3033 O O . GLY A 1 399 ? -3.032 17.593 38.538 1.00 46.69 399 GLY A O 1
ATOM 3034 N N . ASP A 1 400 ? -3.415 19.767 39.054 1.00 54.31 400 ASP A N 1
ATOM 3035 C CA . ASP A 1 400 ? -2.527 20.480 38.128 1.00 54.31 400 ASP A CA 1
ATOM 3036 C C . ASP A 1 400 ? -1.279 19.716 37.669 1.00 54.31 400 ASP A C 1
ATOM 3038 O O . ASP A 1 400 ? -0.457 19.339 38.498 1.00 54.31 400 ASP A O 1
ATOM 3042 N N . ASN A 1 401 ? -1.118 19.550 36.347 1.00 50.88 401 ASN A N 1
ATOM 3043 C CA . ASN A 1 401 ? 0.134 19.777 35.608 1.00 50.88 401 ASN A CA 1
ATOM 3044 C C . ASN A 1 401 ? -0.080 19.552 34.099 1.00 50.88 401 ASN A C 1
ATOM 3046 O O . ASN A 1 401 ? -0.454 18.473 33.639 1.00 50.88 401 ASN A O 1
ATOM 3050 N N . THR A 1 402 ? 0.178 20.591 33.306 1.00 55.09 402 THR A N 1
ATOM 3051 C CA . THR A 1 402 ? 0.124 20.577 31.837 1.00 55.09 402 THR A CA 1
ATOM 3052 C C . THR A 1 402 ? 1.161 19.617 31.254 1.00 55.09 402 THR A C 1
ATOM 3054 O O . THR A 1 402 ? 2.364 19.860 31.343 1.00 55.09 402 THR A O 1
ATOM 3057 N N . SER A 1 403 ? 0.699 18.533 30.627 1.00 63.12 403 SER A N 1
ATOM 3058 C CA . SER A 1 403 ? 1.555 17.536 29.980 1.00 63.12 403 SER A CA 1
ATOM 3059 C C . SER A 1 403 ? 2.161 18.071 28.676 1.00 63.12 403 SER A C 1
ATOM 3061 O O . SER A 1 403 ? 1.540 18.854 27.954 1.00 63.12 403 SER A O 1
ATOM 3063 N N . VAL A 1 404 ? 3.364 17.604 28.330 1.00 55.25 404 VAL A N 1
ATOM 3064 C CA . VAL A 1 404 ? 4.083 17.919 27.074 1.00 55.25 404 VAL A CA 1
ATOM 3065 C C . VAL A 1 404 ? 3.211 17.682 25.830 1.00 55.25 404 VAL A C 1
ATOM 3067 O O . VAL A 1 404 ? 3.273 18.439 24.862 1.00 55.25 404 VAL A O 1
ATOM 3070 N N . VAL A 1 405 ? 2.327 16.684 25.890 1.00 48.75 405 VAL A N 1
ATOM 3071 C CA . VAL A 1 405 ? 1.356 16.371 24.834 1.00 48.75 405 VAL A CA 1
ATOM 3072 C C . VAL A 1 405 ? 0.367 17.522 24.626 1.00 48.75 405 VAL A C 1
ATOM 3074 O O . VAL A 1 405 ? 0.108 17.904 23.488 1.00 48.75 405 VAL A O 1
ATOM 3077 N N . SER A 1 406 ? -0.126 18.139 25.706 1.00 57.41 406 SER A N 1
ATOM 3078 C CA . SER A 1 406 ? -1.018 19.306 25.619 1.00 57.41 406 SER A CA 1
ATOM 3079 C C . SER A 1 406 ? -0.318 20.527 25.005 1.00 57.41 406 SER A C 1
ATOM 3081 O O . SER A 1 406 ? -0.926 21.273 24.238 1.00 57.41 406 SER A O 1
ATOM 3083 N N . ALA A 1 407 ? 0.982 20.703 25.262 1.00 66.25 407 ALA A N 1
ATOM 3084 C CA . ALA A 1 407 ? 1.772 21.784 24.677 1.00 66.25 407 ALA A CA 1
ATOM 3085 C C . ALA A 1 407 ? 1.988 21.584 23.166 1.00 66.25 407 ALA A C 1
ATOM 3087 O O . ALA A 1 407 ? 1.775 22.518 22.388 1.00 66.25 407 ALA A O 1
ATOM 3088 N N . ALA A 1 408 ? 2.336 20.366 22.739 1.00 54.81 408 ALA A N 1
ATOM 3089 C CA . ALA A 1 408 ? 2.486 20.021 21.325 1.00 54.81 408 ALA A CA 1
ATOM 3090 C C . ALA A 1 408 ? 1.154 20.141 20.561 1.00 54.81 408 ALA A C 1
ATOM 3092 O O . ALA A 1 408 ? 1.107 20.740 19.485 1.00 54.81 408 ALA A O 1
ATOM 3093 N N . ALA A 1 409 ? 0.056 19.661 21.156 1.00 51.88 409 ALA A N 1
ATOM 3094 C CA . ALA A 1 409 ? -1.296 19.809 20.623 1.00 51.88 409 ALA A CA 1
ATOM 3095 C C . ALA A 1 409 ? -1.654 21.279 20.386 1.00 51.88 409 ALA A C 1
ATOM 3097 O O . ALA A 1 409 ? -2.058 21.675 19.290 1.00 51.88 409 ALA A O 1
ATOM 3098 N N . ASN A 1 410 ? -1.448 22.110 21.409 1.00 67.56 410 ASN A N 1
ATOM 3099 C CA . ASN A 1 410 ? -1.744 23.535 21.352 1.00 67.56 410 ASN A CA 1
ATOM 3100 C C . ASN A 1 410 ? -0.878 24.261 20.317 1.00 67.56 410 ASN A C 1
ATOM 3102 O O . ASN A 1 410 ? -1.375 25.157 19.634 1.00 67.56 410 ASN A O 1
ATOM 3106 N N . ALA A 1 411 ? 0.387 23.865 20.151 1.00 67.12 411 ALA A N 1
ATOM 3107 C CA . ALA A 1 411 ? 1.252 24.401 19.106 1.00 67.12 411 ALA A CA 1
ATOM 3108 C C . ALA A 1 411 ? 0.729 24.057 17.700 1.00 67.12 411 ALA A C 1
ATOM 3110 O O . ALA A 1 411 ? 0.599 24.958 16.867 1.00 67.12 411 ALA A O 1
ATOM 3111 N N . GLY A 1 412 ? 0.345 22.797 17.458 1.00 65.06 412 GLY A N 1
ATOM 3112 C CA . GLY A 1 412 ? -0.227 22.353 16.181 1.00 65.06 412 GLY A CA 1
ATOM 3113 C C . GLY A 1 412 ? -1.532 23.076 15.840 1.00 65.06 412 GLY A C 1
ATOM 3114 O O . GLY A 1 412 ? -1.695 23.622 14.750 1.00 65.06 412 GLY A O 1
ATOM 3115 N N . PHE A 1 413 ? -2.432 23.203 16.811 1.00 66.00 413 PHE A N 1
ATOM 3116 C CA . PHE A 1 413 ? -3.669 23.961 16.647 1.00 66.00 413 PHE A CA 1
ATOM 3117 C C . PHE A 1 413 ? -3.450 25.441 16.356 1.00 66.00 413 PHE A C 1
ATOM 3119 O O . PHE A 1 413 ? -4.142 26.030 15.520 1.00 66.00 413 PHE A O 1
ATOM 3126 N N . LYS A 1 414 ? -2.495 26.059 17.055 1.00 78.25 414 LYS A N 1
ATOM 3127 C CA . LYS A 1 414 ? -2.146 27.462 16.839 1.00 78.25 414 LYS A CA 1
ATOM 3128 C C . LYS A 1 414 ? -1.550 27.657 15.447 1.00 78.25 414 LYS A C 1
ATOM 3130 O O . LYS A 1 414 ? -1.859 28.661 14.810 1.00 78.25 414 LYS A O 1
ATOM 3135 N N . PHE A 1 415 ? -0.778 26.689 14.953 1.00 71.88 415 PHE A N 1
ATOM 3136 C CA . PHE A 1 415 ? -0.269 26.683 13.586 1.00 71.88 415 PHE A CA 1
ATOM 3137 C C . PHE A 1 415 ? -1.399 26.586 12.555 1.00 71.88 415 PHE A C 1
ATOM 3139 O O . PHE A 1 415 ? -1.487 27.457 11.695 1.00 71.88 415 PHE A O 1
ATOM 3146 N N . ILE A 1 416 ? -2.315 25.617 12.683 1.00 71.12 416 ILE A N 1
ATOM 3147 C CA . ILE A 1 416 ? -3.447 25.445 11.751 1.00 71.12 416 ILE A CA 1
ATOM 3148 C C . ILE A 1 416 ? -4.321 26.704 11.711 1.00 71.12 416 ILE A C 1
ATOM 3150 O O . ILE A 1 416 ? -4.658 27.192 10.635 1.00 71.12 416 ILE A O 1
ATOM 3154 N N . LYS A 1 417 ? -4.647 27.283 12.876 1.00 78.62 417 LYS A N 1
ATOM 3155 C CA . LYS A 1 417 ? -5.429 28.529 12.945 1.00 78.62 417 LYS A CA 1
ATOM 3156 C C . LYS A 1 417 ? -4.702 29.709 12.303 1.00 78.62 417 LYS A C 1
ATOM 3158 O O . LYS A 1 417 ? -5.333 30.516 11.628 1.00 78.62 417 LYS A O 1
ATOM 3163 N N . LYS A 1 418 ? -3.389 29.821 12.516 1.00 90.69 418 LYS A N 1
ATOM 3164 C CA . LYS A 1 418 ? -2.574 30.909 11.961 1.00 90.69 418 LYS A CA 1
ATOM 3165 C C . LYS A 1 418 ? -2.344 30.750 10.453 1.00 90.69 418 LYS A C 1
ATOM 3167 O O . LYS A 1 418 ? -2.269 31.749 9.747 1.00 90.69 418 LYS A O 1
ATOM 3172 N N . HIS A 1 419 ? -2.264 29.514 9.964 1.00 84.81 419 HIS A N 1
ATOM 3173 C CA . HIS A 1 419 ? -1.900 29.167 8.590 1.00 84.81 419 HIS A CA 1
ATOM 3174 C C . HIS A 1 419 ? -2.972 28.294 7.919 1.00 84.81 419 HIS A C 1
ATOM 3176 O O . HIS A 1 419 ? -2.670 27.255 7.326 1.00 84.81 419 HIS A O 1
ATOM 3182 N N . TYR A 1 420 ? -4.237 28.719 7.998 1.00 84.81 420 TYR A N 1
ATOM 3183 C CA . TYR A 1 420 ? -5.369 27.942 7.481 1.00 84.81 420 TYR A CA 1
ATOM 3184 C C . TYR A 1 420 ? -5.298 27.716 5.961 1.00 84.81 420 TYR A C 1
ATOM 3186 O O . TYR A 1 420 ? -5.686 26.648 5.508 1.00 84.81 420 TYR A O 1
ATOM 3194 N N . ILE A 1 421 ? -4.746 28.668 5.191 1.00 82.50 421 ILE A N 1
ATOM 3195 C CA . ILE A 1 421 ? -4.561 28.546 3.731 1.00 82.50 421 ILE A CA 1
ATOM 3196 C C . ILE A 1 421 ? -3.530 27.461 3.397 1.00 82.50 421 ILE A C 1
ATOM 3198 O O . ILE A 1 421 ? -3.777 26.604 2.559 1.00 82.50 421 ILE A O 1
ATOM 3202 N N . VAL A 1 422 ? -2.378 27.462 4.074 1.00 72.81 422 VAL A N 1
ATOM 3203 C CA . VAL A 1 422 ? -1.337 26.443 3.848 1.00 72.81 422 VAL A CA 1
ATOM 3204 C C . VAL A 1 422 ? -1.861 25.065 4.249 1.00 72.81 422 VAL A C 1
ATOM 3206 O O . VAL A 1 422 ? -1.686 24.095 3.517 1.00 72.81 422 VAL A O 1
ATOM 3209 N N . SER A 1 423 ? -2.565 24.994 5.381 1.00 67.56 423 SER A N 1
ATOM 3210 C CA . SER A 1 423 ? -3.166 23.754 5.877 1.00 67.56 423 SER A CA 1
ATOM 3211 C C . SER A 1 423 ? -4.255 23.230 4.931 1.00 67.56 423 SER A C 1
ATOM 3213 O O . SER A 1 423 ? -4.298 22.033 4.655 1.00 67.56 423 SER A O 1
ATOM 3215 N N . SER A 1 424 ? -5.109 24.104 4.381 1.00 68.56 424 SER A N 1
ATOM 3216 C CA . SER A 1 424 ? -6.144 23.707 3.420 1.00 68.56 424 SER A CA 1
ATOM 3217 C C . SER A 1 424 ? -5.554 23.281 2.078 1.00 68.56 424 SER A C 1
ATOM 3219 O O . SER A 1 424 ? -6.010 22.286 1.524 1.00 68.56 424 SER A O 1
ATOM 3221 N N . MET A 1 425 ? -4.507 23.951 1.584 1.00 70.00 425 MET A N 1
ATOM 3222 C CA . MET A 1 425 ? -3.780 23.519 0.385 1.00 70.00 425 MET A CA 1
ATOM 3223 C C . MET A 1 425 ? -3.134 22.146 0.572 1.00 70.00 425 MET A C 1
ATOM 3225 O O . MET A 1 425 ? -3.167 21.341 -0.352 1.00 70.00 425 MET A O 1
ATOM 3229 N N . TYR A 1 426 ? -2.613 21.845 1.765 1.00 70.38 426 TYR A N 1
ATOM 3230 C CA . TYR A 1 426 ? -2.090 20.516 2.091 1.00 70.38 426 TYR A CA 1
ATOM 3231 C C . TYR A 1 426 ? -3.183 19.443 2.042 1.00 70.38 426 TYR A C 1
ATOM 3233 O O . TYR A 1 426 ? -2.992 18.390 1.440 1.00 70.38 426 TYR A O 1
ATOM 3241 N N . ILE A 1 427 ? -4.349 19.722 2.635 1.00 68.19 427 ILE A N 1
ATOM 3242 C CA . ILE A 1 427 ? -5.494 18.800 2.631 1.00 68.19 427 ILE A CA 1
ATOM 3243 C C . ILE A 1 427 ? -6.024 18.600 1.207 1.00 68.19 427 ILE A C 1
ATOM 3245 O O . ILE A 1 427 ? -6.243 17.467 0.794 1.00 68.19 427 ILE A O 1
ATOM 3249 N N . ILE A 1 428 ? -6.196 19.677 0.436 1.00 71.94 428 ILE A N 1
ATOM 3250 C CA . ILE A 1 428 ? -6.627 19.602 -0.966 1.00 71.94 428 ILE A CA 1
ATOM 3251 C C . ILE A 1 428 ? -5.591 18.838 -1.794 1.00 71.94 428 ILE A C 1
ATOM 3253 O O . ILE A 1 428 ? -5.970 17.976 -2.578 1.00 71.94 428 ILE A O 1
ATOM 3257 N N . GLY A 1 429 ? -4.298 19.095 -1.587 1.00 70.38 429 GLY A N 1
ATOM 3258 C CA . GLY A 1 429 ? -3.209 18.366 -2.234 1.00 70.38 429 GLY A CA 1
ATOM 3259 C C . GLY A 1 429 ? -3.247 16.871 -1.925 1.00 70.38 429 GLY A C 1
ATOM 3260 O O . GLY A 1 429 ? -3.147 16.065 -2.843 1.00 70.38 429 GLY A O 1
ATOM 3261 N N . LEU A 1 430 ? -3.485 16.491 -0.666 1.00 67.00 430 LEU A N 1
ATOM 3262 C CA . LEU A 1 430 ? -3.668 15.094 -0.260 1.00 67.00 430 LEU A CA 1
ATOM 3263 C C . LEU A 1 430 ? -4.910 14.463 -0.897 1.00 67.00 430 LEU A C 1
ATOM 3265 O O . LEU A 1 430 ? -4.832 13.348 -1.399 1.00 67.00 430 LEU A O 1
ATOM 3269 N N . ILE A 1 431 ? -6.040 15.173 -0.933 1.00 64.75 431 ILE A N 1
ATOM 3270 C CA . ILE A 1 431 ? -7.263 14.703 -1.599 1.00 64.75 431 ILE A CA 1
ATOM 3271 C C . ILE A 1 431 ? -6.992 14.492 -3.095 1.00 64.75 431 ILE A C 1
ATOM 3273 O O . ILE A 1 431 ? -7.305 13.435 -3.633 1.00 64.75 431 ILE A O 1
ATOM 3277 N N . VAL A 1 432 ? -6.357 15.447 -3.772 1.00 71.88 432 VAL A N 1
ATOM 3278 C CA . VAL A 1 432 ? -6.004 15.317 -5.193 1.00 71.88 432 VAL A CA 1
ATOM 3279 C C . VAL A 1 432 ? -5.004 14.179 -5.415 1.00 71.88 432 VAL A C 1
ATOM 3281 O O . VAL A 1 432 ? -5.160 13.430 -6.373 1.00 71.88 432 VAL A O 1
ATOM 3284 N N . ALA A 1 433 ? -4.029 13.985 -4.526 1.00 67.69 433 ALA A N 1
ATOM 3285 C CA . ALA A 1 433 ? -3.069 12.886 -4.619 1.00 67.69 433 ALA A CA 1
ATOM 3286 C C . ALA A 1 433 ? -3.737 11.510 -4.454 1.00 67.69 433 ALA A C 1
ATOM 3288 O O . ALA A 1 433 ? -3.409 10.575 -5.185 1.00 67.69 433 ALA A O 1
ATOM 3289 N N . VAL A 1 434 ? -4.697 11.392 -3.532 1.00 62.69 434 VAL A N 1
ATOM 3290 C CA . VAL A 1 434 ? -5.424 10.142 -3.257 1.00 62.69 434 VAL A CA 1
ATOM 3291 C C . VAL A 1 434 ? -6.449 9.834 -4.351 1.00 62.69 434 VAL A C 1
ATOM 3293 O O . VAL A 1 434 ? -6.547 8.695 -4.801 1.00 62.69 434 VAL A O 1
ATOM 3296 N N . PHE A 1 435 ? -7.207 10.833 -4.806 1.00 64.19 435 PHE A N 1
ATOM 3297 C CA . PHE A 1 435 ? -8.322 10.628 -5.737 1.00 64.19 435 PHE A CA 1
ATOM 3298 C C . PHE A 1 435 ? -7.964 10.872 -7.209 1.00 64.19 435 PHE A C 1
ATOM 3300 O O . PHE A 1 435 ? -8.696 10.434 -8.096 1.00 64.19 435 PHE A O 1
ATOM 3307 N N . GLY A 1 436 ? -6.834 11.518 -7.499 1.00 75.44 436 GLY A N 1
ATOM 3308 C CA . GLY A 1 436 ? -6.338 11.786 -8.849 1.00 75.44 436 GLY A CA 1
ATOM 3309 C C . GLY A 1 436 ? -5.778 10.534 -9.522 1.00 75.44 436 GLY A C 1
ATOM 3310 O O . GLY A 1 436 ? -4.572 10.421 -9.726 1.00 75.44 436 GLY A O 1
ATOM 3311 N N . THR A 1 437 ? -6.640 9.564 -9.833 1.00 78.38 437 THR A N 1
ATOM 3312 C CA . THR A 1 437 ? -6.301 8.308 -10.536 1.00 78.38 437 THR A CA 1
ATOM 3313 C C . THR A 1 437 ? -6.400 8.403 -12.057 1.00 78.38 437 THR A C 1
ATOM 3315 O O . THR A 1 437 ? -5.925 7.501 -12.743 1.00 78.38 437 THR A O 1
ATOM 3318 N N . GLY A 1 438 ? -6.922 9.519 -12.576 1.00 85.44 438 GLY A N 1
ATOM 3319 C CA . GLY A 1 438 ? -7.201 9.720 -13.998 1.00 85.44 438 GLY A CA 1
ATOM 3320 C C . GLY A 1 438 ? -8.473 8.994 -14.449 1.00 85.44 438 GLY A C 1
ATOM 3321 O O . GLY A 1 438 ? -9.000 8.126 -13.755 1.00 85.44 438 GLY A O 1
ATOM 3322 N N . PHE A 1 439 ? -9.000 9.358 -15.615 1.00 87.69 439 PHE A N 1
ATOM 3323 C CA . PHE A 1 439 ? -10.120 8.649 -16.227 1.00 87.69 439 PHE A CA 1
ATOM 3324 C C . PHE A 1 439 ? -9.646 7.316 -16.802 1.00 87.69 439 PHE A C 1
ATOM 3326 O O . PHE A 1 439 ? -8.615 7.246 -17.480 1.00 87.69 439 PHE A O 1
ATOM 3333 N N . HIS A 1 440 ? -10.423 6.259 -16.562 1.00 89.94 440 HIS A N 1
ATOM 3334 C CA . HIS A 1 440 ? -10.185 4.973 -17.202 1.00 89.94 440 HIS A CA 1
ATOM 3335 C C . HIS A 1 440 ? -10.279 5.117 -18.720 1.00 89.94 440 HIS A C 1
ATOM 3337 O O . HIS A 1 440 ? -11.261 5.632 -19.258 1.00 89.94 440 HIS A O 1
ATOM 3343 N N . VAL A 1 441 ? -9.234 4.658 -19.399 1.00 90.81 441 VAL A N 1
ATOM 3344 C CA . VAL A 1 441 ? -9.169 4.637 -20.857 1.00 90.81 441 VAL A CA 1
ATOM 3345 C C . VAL A 1 441 ? -9.960 3.443 -21.378 1.00 90.81 441 VAL A C 1
ATOM 3347 O O . VAL A 1 441 ? -9.898 2.354 -20.810 1.00 90.81 44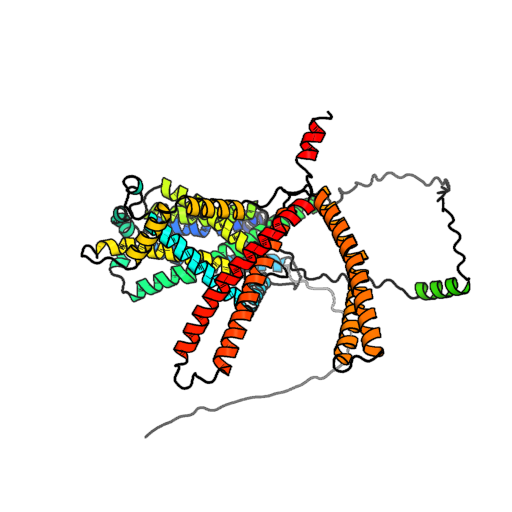1 VAL A O 1
ATOM 3350 N N . ASP A 1 442 ? -10.693 3.650 -22.471 1.00 91.94 442 ASP A N 1
ATOM 3351 C CA . ASP A 1 442 ? -11.393 2.575 -23.172 1.00 91.94 442 ASP A CA 1
ATOM 3352 C C . ASP A 1 442 ? -10.425 1.420 -23.530 1.00 91.94 442 ASP A C 1
ATOM 3354 O O . ASP A 1 442 ? -9.320 1.693 -24.016 1.00 91.94 442 ASP A O 1
ATOM 3358 N N . PRO A 1 443 ? -10.809 0.141 -23.339 1.00 93.44 443 PRO A N 1
ATOM 3359 C CA . PRO A 1 443 ? -9.924 -1.002 -23.570 1.00 93.44 443 PRO A CA 1
ATOM 3360 C C . PRO A 1 443 ? -9.297 -1.057 -24.970 1.00 93.44 443 PRO A C 1
ATOM 3362 O O . PRO A 1 443 ? -8.167 -1.521 -25.110 1.00 93.44 443 PRO A O 1
ATOM 3365 N N . ILE A 1 444 ? -9.984 -0.566 -26.009 1.00 93.75 444 ILE A N 1
ATOM 3366 C CA . ILE A 1 444 ? -9.462 -0.563 -27.385 1.00 93.75 444 ILE A CA 1
ATOM 3367 C C . ILE A 1 444 ? -8.336 0.468 -27.516 1.00 93.75 444 ILE A C 1
ATOM 3369 O O . ILE A 1 444 ? -7.298 0.196 -28.124 1.00 93.75 444 ILE A O 1
ATOM 3373 N N . THR A 1 445 ? -8.522 1.646 -26.920 1.00 92.69 445 THR A N 1
ATOM 3374 C CA . THR A 1 445 ? -7.500 2.700 -26.883 1.00 92.69 445 THR A CA 1
ATOM 3375 C C . THR A 1 445 ? -6.301 2.265 -26.041 1.00 92.69 445 THR A C 1
ATOM 3377 O O . THR A 1 445 ? -5.165 2.429 -26.478 1.00 92.69 445 THR A O 1
ATOM 3380 N N . ALA A 1 446 ? -6.539 1.624 -24.893 1.00 93.75 446 ALA A N 1
ATOM 3381 C CA . ALA A 1 446 ? -5.494 1.038 -24.055 1.00 93.75 446 ALA A CA 1
ATOM 3382 C C . ALA A 1 446 ? -4.681 -0.034 -24.807 1.00 93.75 446 ALA A C 1
ATOM 3384 O O . ALA A 1 446 ? -3.452 -0.001 -24.804 1.00 93.75 446 ALA A O 1
ATOM 3385 N N . ALA A 1 447 ? -5.345 -0.947 -25.525 1.00 93.94 447 ALA A N 1
ATOM 3386 C CA . ALA A 1 447 ? -4.668 -1.963 -26.333 1.00 93.94 447 ALA A CA 1
ATOM 3387 C C . ALA A 1 447 ? -3.828 -1.345 -27.463 1.00 93.94 447 ALA A C 1
ATOM 3389 O O . ALA A 1 447 ? -2.725 -1.814 -27.744 1.00 93.94 447 ALA A O 1
ATOM 3390 N N . ARG A 1 448 ? -4.317 -0.271 -28.099 1.00 93.69 448 ARG A N 1
ATOM 3391 C CA . ARG A 1 448 ? -3.554 0.467 -29.115 1.00 93.69 448 ARG A CA 1
ATOM 3392 C C . ARG A 1 448 ? -2.329 1.149 -28.512 1.00 93.69 448 ARG A C 1
ATOM 3394 O O . ARG A 1 448 ? -1.258 1.050 -29.099 1.00 93.69 448 ARG A O 1
ATOM 3401 N N . TYR A 1 449 ? -2.484 1.795 -27.358 1.00 95.50 449 TYR A N 1
ATOM 3402 C CA . TYR A 1 449 ? -1.388 2.421 -26.622 1.00 95.50 449 TYR A CA 1
ATOM 3403 C C . TYR A 1 449 ? -0.272 1.414 -26.322 1.00 95.50 449 TYR A C 1
ATOM 3405 O O . TYR A 1 449 ? 0.872 1.631 -26.717 1.00 95.50 449 TYR A O 1
ATOM 3413 N N . HIS A 1 450 ? -0.622 0.268 -25.730 1.00 95.69 450 HIS A N 1
ATOM 3414 C CA . HIS A 1 450 ? 0.341 -0.790 -25.425 1.00 95.69 450 HIS A CA 1
ATOM 3415 C C . HIS A 1 450 ? 0.996 -1.369 -26.678 1.00 95.69 450 HIS A C 1
ATOM 3417 O O . HIS A 1 450 ? 2.214 -1.478 -26.723 1.00 95.69 450 HIS A O 1
ATOM 3423 N N . LYS A 1 451 ? 0.227 -1.634 -27.740 1.00 95.50 451 LYS A N 1
ATOM 3424 C CA . LYS A 1 451 ? 0.787 -2.125 -29.005 1.00 95.50 451 LYS A CA 1
ATOM 3425 C C . LYS A 1 451 ? 1.819 -1.160 -29.604 1.00 95.50 451 LYS A C 1
ATOM 3427 O O . LYS A 1 451 ? 2.810 -1.612 -30.175 1.00 95.50 451 LYS A O 1
ATOM 3432 N N . THR A 1 452 ? 1.590 0.150 -29.505 1.00 93.88 452 THR A N 1
ATOM 3433 C CA . THR A 1 452 ? 2.554 1.156 -29.975 1.00 93.88 452 THR A CA 1
ATOM 3434 C C . THR A 1 452 ? 3.814 1.156 -29.113 1.00 93.88 452 THR A C 1
ATOM 3436 O O . THR A 1 452 ? 4.909 1.156 -29.667 1.00 93.88 452 THR A O 1
ATOM 3439 N N . LEU A 1 453 ? 3.683 1.093 -27.784 1.00 94.25 453 LEU A N 1
ATOM 3440 C CA . LEU A 1 453 ? 4.840 1.008 -26.885 1.00 94.25 453 LEU A CA 1
ATOM 3441 C C . LEU A 1 453 ? 5.652 -0.277 -27.095 1.00 94.25 453 LEU A C 1
ATOM 3443 O O . LEU A 1 453 ? 6.870 -0.209 -27.229 1.00 94.25 453 LEU A O 1
ATOM 3447 N N . ASP A 1 454 ? 4.992 -1.425 -27.245 1.00 94.38 454 ASP A N 1
ATOM 3448 C CA . ASP A 1 454 ? 5.661 -2.699 -27.530 1.00 94.38 454 ASP A CA 1
ATOM 3449 C C . ASP A 1 454 ? 6.448 -2.633 -28.849 1.00 94.38 454 ASP A C 1
ATOM 3451 O O . ASP A 1 454 ? 7.543 -3.184 -28.978 1.00 94.38 454 ASP A O 1
ATOM 3455 N N . HIS A 1 455 ? 5.910 -1.931 -29.853 1.00 92.25 455 HIS A N 1
ATOM 3456 C CA . HIS A 1 455 ? 6.606 -1.714 -31.118 1.00 92.25 455 HIS A CA 1
ATOM 3457 C C . HIS A 1 455 ? 7.866 -0.852 -30.948 1.00 92.25 455 HIS A C 1
ATOM 3459 O O . HIS A 1 455 ? 8.911 -1.187 -31.517 1.00 92.25 455 HIS A O 1
ATOM 3465 N N . VAL A 1 456 ? 7.784 0.217 -30.145 1.00 92.31 456 VAL A N 1
ATOM 3466 C CA . VAL A 1 456 ? 8.933 1.064 -29.781 1.00 92.31 456 VAL A CA 1
ATOM 3467 C C . VAL A 1 456 ? 10.017 0.215 -29.107 1.00 92.31 456 VAL A C 1
ATOM 3469 O O . VAL A 1 456 ? 11.169 0.217 -29.552 1.00 92.31 456 VAL A O 1
ATOM 3472 N N . ASP A 1 457 ? 9.646 -0.607 -28.127 1.00 91.25 457 ASP A N 1
ATOM 3473 C CA . ASP A 1 457 ? 10.591 -1.446 -27.385 1.00 91.25 457 ASP A CA 1
ATOM 3474 C C . ASP A 1 457 ? 11.255 -2.521 -28.265 1.00 91.25 457 ASP A C 1
ATOM 3476 O O . ASP A 1 457 ? 12.468 -2.754 -28.184 1.00 91.25 457 ASP A O 1
ATOM 3480 N N . LEU A 1 458 ? 10.498 -3.166 -29.158 1.00 91.06 458 LEU A N 1
ATOM 3481 C CA . LEU A 1 458 ? 11.008 -4.254 -29.999 1.00 91.06 458 LEU A CA 1
ATOM 3482 C C . LEU A 1 458 ? 11.902 -3.779 -31.149 1.00 91.06 458 LEU A C 1
ATOM 3484 O O . LEU A 1 458 ? 12.921 -4.422 -31.456 1.00 91.06 458 LEU A O 1
ATOM 3488 N N . VAL A 1 459 ? 11.498 -2.707 -31.833 1.00 82.81 459 VAL A N 1
ATOM 3489 C CA . VAL A 1 459 ? 12.186 -2.220 -33.036 1.00 82.81 459 VAL A CA 1
ATOM 3490 C C . VAL A 1 459 ? 13.310 -1.272 -32.652 1.00 82.81 459 VAL A C 1
ATOM 3492 O O . VAL A 1 459 ? 14.460 -1.485 -33.045 1.00 82.81 459 VAL A O 1
ATOM 3495 N N . GLN A 1 460 ? 13.015 -0.265 -31.833 1.00 87.38 460 GLN A N 1
ATOM 3496 C CA . GLN A 1 460 ? 13.993 0.762 -31.491 1.00 87.38 460 GLN A CA 1
ATOM 3497 C C . GLN A 1 460 ? 14.857 0.359 -30.299 1.00 87.38 460 GLN A C 1
ATOM 3499 O O . GLN A 1 460 ? 16.046 0.675 -30.289 1.00 87.38 460 GLN A O 1
ATOM 3504 N N . GLY A 1 461 ? 14.349 -0.458 -29.370 1.00 86.56 461 GLY A N 1
ATOM 3505 C CA . GLY A 1 461 ? 15.152 -0.965 -28.253 1.00 86.56 461 GLY A CA 1
ATOM 3506 C C . GLY A 1 461 ? 16.353 -1.821 -28.685 1.00 86.56 461 GLY A C 1
ATOM 3507 O O . GLY A 1 461 ? 17.350 -1.901 -27.967 1.00 86.56 461 GLY A O 1
ATOM 3508 N N . ARG A 1 462 ? 16.324 -2.451 -29.870 1.00 92.56 462 ARG A N 1
ATOM 3509 C CA . ARG A 1 462 ? 17.508 -3.129 -30.442 1.00 92.56 462 ARG A CA 1
ATOM 3510 C C . ARG A 1 462 ? 18.528 -2.147 -31.018 1.00 92.56 462 ARG A C 1
ATOM 3512 O O . ARG A 1 462 ? 19.724 -2.298 -30.763 1.00 92.56 462 ARG A O 1
ATOM 3519 N N . GLN A 1 463 ? 18.068 -1.141 -31.760 1.00 93.69 463 GLN A N 1
ATOM 3520 C CA . GLN A 1 463 ? 18.940 -0.112 -32.336 1.00 93.69 463 GLN A CA 1
ATOM 3521 C C . GLN A 1 463 ? 19.608 0.716 -31.235 1.00 93.69 463 GLN A C 1
ATOM 3523 O O . GLN A 1 463 ? 20.831 0.839 -31.221 1.00 93.69 463 GLN A O 1
ATOM 3528 N N . TYR A 1 464 ? 18.825 1.173 -30.256 1.00 94.19 464 TYR A N 1
ATOM 3529 C CA . TYR A 1 464 ? 19.307 1.941 -29.114 1.00 94.19 464 TYR A CA 1
ATOM 3530 C C . TYR A 1 464 ? 20.363 1.177 -28.310 1.00 94.19 464 TYR A C 1
ATOM 3532 O O . TYR A 1 464 ? 21.471 1.676 -28.127 1.00 94.19 464 TYR A O 1
ATOM 3540 N N . ARG A 1 465 ? 20.090 -0.082 -27.925 1.00 94.62 465 ARG A N 1
ATOM 3541 C CA . ARG A 1 465 ? 21.075 -0.922 -27.217 1.00 94.62 465 ARG A CA 1
ATOM 3542 C C . ARG A 1 465 ? 22.373 -1.096 -28.001 1.00 94.62 465 ARG A C 1
ATOM 3544 O O . ARG A 1 465 ? 23.443 -1.089 -27.405 1.00 94.62 465 ARG A O 1
ATOM 3551 N N . THR A 1 466 ? 22.292 -1.225 -29.324 1.00 96.06 466 THR A N 1
ATOM 3552 C CA . THR A 1 466 ? 23.482 -1.365 -30.176 1.00 96.06 466 THR A CA 1
ATOM 3553 C C . THR A 1 466 ? 24.325 -0.089 -30.176 1.00 96.06 466 THR A C 1
ATOM 3555 O O . THR A 1 466 ? 25.548 -0.173 -30.074 1.00 96.06 466 THR A O 1
ATOM 3558 N N . VAL A 1 467 ? 23.694 1.086 -30.274 1.00 96.81 467 VAL A N 1
ATOM 3559 C CA . VAL A 1 467 ? 24.398 2.378 -30.252 1.00 96.81 467 VAL A CA 1
ATOM 3560 C C . VAL A 1 467 ? 25.009 2.641 -28.877 1.00 96.81 467 VAL A C 1
ATOM 3562 O O . VAL A 1 467 ? 26.194 2.950 -28.807 1.00 96.81 467 VAL A O 1
ATOM 3565 N N . VAL A 1 468 ? 24.262 2.421 -27.790 1.00 96.56 468 VAL A N 1
ATOM 3566 C CA . VAL A 1 468 ? 24.769 2.588 -26.416 1.00 96.56 468 VAL A CA 1
ATOM 3567 C C . VAL A 1 468 ? 25.953 1.660 -26.144 1.00 96.56 468 VAL A C 1
ATOM 3569 O O . VAL A 1 468 ? 26.994 2.117 -25.697 1.00 96.56 468 VAL A O 1
ATOM 3572 N N . GLN A 1 469 ? 25.871 0.379 -26.517 1.00 97.44 469 GLN A N 1
ATOM 3573 C CA . GLN A 1 469 ? 27.001 -0.541 -26.344 1.00 97.44 469 GLN A CA 1
ATOM 3574 C C . GLN A 1 469 ? 28.246 -0.127 -27.140 1.00 97.44 469 GLN A C 1
ATOM 3576 O O . GLN A 1 469 ? 29.368 -0.365 -26.690 1.00 97.44 469 GLN A O 1
ATOM 3581 N N . LYS A 1 470 ? 28.074 0.442 -28.342 1.00 97.69 470 LYS A N 1
ATOM 3582 C CA . LYS A 1 470 ? 29.191 0.990 -29.125 1.00 97.69 470 LYS A CA 1
ATOM 3583 C C . LYS A 1 470 ? 29.770 2.232 -28.453 1.00 97.69 470 LYS A C 1
ATOM 3585 O O . LYS A 1 470 ? 30.993 2.342 -28.389 1.00 97.69 470 LYS A O 1
ATOM 3590 N N . LEU A 1 471 ? 28.909 3.113 -27.945 1.00 98.00 471 LEU A N 1
ATOM 3591 C CA . LEU A 1 471 ? 29.293 4.322 -27.224 1.00 98.00 471 LEU A CA 1
ATOM 3592 C C . LEU A 1 471 ? 30.090 3.973 -25.961 1.00 98.00 471 LEU A C 1
ATOM 3594 O O . LEU A 1 471 ? 31.212 4.440 -25.829 1.00 98.00 471 LEU A O 1
ATOM 3598 N N . ASP A 1 472 ? 29.608 3.051 -25.125 1.00 97.19 472 ASP A N 1
ATOM 3599 C CA . ASP A 1 472 ? 30.295 2.612 -23.898 1.00 97.19 472 ASP A CA 1
ATOM 3600 C C . ASP A 1 472 ? 31.681 2.000 -24.168 1.00 97.19 472 ASP A C 1
ATOM 3602 O O . ASP A 1 472 ? 32.589 2.045 -23.334 1.00 97.19 472 ASP A O 1
ATOM 3606 N N . ARG A 1 473 ? 31.859 1.342 -25.321 1.00 97.31 473 ARG A N 1
ATOM 3607 C CA . ARG A 1 473 ? 33.178 0.846 -25.746 1.00 97.31 473 ARG A CA 1
ATOM 3608 C C . ARG A 1 473 ? 34.076 2.006 -26.161 1.00 97.31 473 ARG A C 1
ATOM 3610 O O . ARG A 1 473 ? 35.183 2.103 -25.651 1.00 97.31 473 ARG A O 1
ATOM 3617 N N . ALA A 1 474 ? 33.578 2.899 -27.016 1.00 97.00 474 ALA A N 1
ATOM 3618 C CA . ALA A 1 474 ? 34.335 4.056 -27.482 1.00 97.00 474 ALA A CA 1
ATOM 3619 C C . ALA A 1 474 ? 34.728 5.004 -26.335 1.00 97.00 474 ALA A C 1
ATOM 3621 O O . ALA A 1 474 ? 35.845 5.511 -26.326 1.00 97.00 474 ALA A O 1
ATOM 3622 N N . GLU A 1 475 ? 33.855 5.205 -25.344 1.00 96.69 475 GLU A N 1
ATOM 3623 C CA . GLU A 1 475 ? 34.155 6.015 -24.161 1.00 96.69 475 GLU A CA 1
ATOM 3624 C C . GLU A 1 475 ? 35.243 5.372 -23.304 1.00 96.69 475 GLU A C 1
ATOM 3626 O O . GLU A 1 475 ? 36.159 6.068 -22.881 1.00 96.69 475 GLU A O 1
ATOM 3631 N N . ARG A 1 476 ? 35.215 4.049 -23.095 1.00 95.62 476 ARG A N 1
ATOM 3632 C CA . ARG A 1 476 ? 36.310 3.348 -22.402 1.00 95.62 476 ARG A CA 1
ATOM 3633 C C . ARG A 1 476 ? 37.634 3.465 -23.149 1.00 95.62 476 ARG A C 1
ATOM 3635 O O . ARG A 1 476 ? 38.648 3.729 -22.513 1.00 95.62 476 ARG A O 1
ATOM 3642 N N . ASP A 1 477 ? 37.626 3.309 -24.471 1.00 94.94 477 ASP A N 1
ATOM 3643 C CA . ASP A 1 477 ? 38.826 3.469 -25.300 1.00 94.94 477 ASP A CA 1
ATOM 3644 C C . ASP A 1 477 ? 39.384 4.900 -25.175 1.00 94.94 477 ASP A C 1
ATOM 3646 O O . ASP A 1 477 ? 40.579 5.095 -24.947 1.00 94.94 477 ASP A O 1
ATOM 3650 N N . TYR A 1 478 ? 38.505 5.906 -25.222 1.00 95.62 478 TYR A N 1
ATOM 3651 C CA . TYR A 1 478 ? 38.856 7.308 -25.005 1.00 95.62 478 TYR A CA 1
ATOM 3652 C C . TYR A 1 478 ? 39.426 7.554 -23.597 1.00 95.62 478 TYR A C 1
ATOM 3654 O O . TYR A 1 478 ? 40.534 8.081 -23.471 1.00 95.62 478 TYR A O 1
ATOM 3662 N N . TYR A 1 479 ? 38.735 7.115 -22.540 1.00 92.69 479 TYR A N 1
ATOM 3663 C CA . TYR A 1 479 ? 39.182 7.284 -21.156 1.00 92.69 479 TYR A CA 1
ATOM 3664 C C . TYR A 1 479 ? 40.466 6.518 -20.849 1.00 92.69 479 TYR A C 1
ATOM 3666 O O . TYR A 1 479 ? 41.236 6.982 -20.026 1.00 92.69 479 TYR A O 1
ATOM 3674 N N . ASN A 1 480 ? 40.768 5.405 -21.514 1.00 92.25 480 ASN A N 1
ATOM 3675 C CA . ASN A 1 480 ? 42.059 4.729 -21.346 1.00 92.25 480 ASN A CA 1
ATOM 3676 C C . ASN A 1 480 ? 43.227 5.532 -21.947 1.00 92.25 480 ASN A C 1
ATOM 3678 O O . ASN A 1 480 ? 44.362 5.401 -21.493 1.00 92.25 480 ASN A O 1
ATOM 3682 N N . SER A 1 481 ? 42.949 6.403 -22.920 1.00 88.69 481 SER A N 1
ATOM 3683 C CA . SER A 1 481 ? 43.930 7.291 -23.561 1.00 88.69 481 SER A CA 1
ATOM 3684 C C . SER A 1 481 ? 44.024 8.693 -22.931 1.00 88.69 481 SER A C 1
ATOM 3686 O O . SER A 1 481 ? 44.727 9.558 -23.450 1.00 88.69 481 SER A O 1
ATOM 3688 N N . TRP A 1 482 ? 43.343 8.948 -21.805 1.00 78.50 482 TRP A N 1
ATOM 3689 C CA . TRP A 1 482 ? 43.157 10.311 -21.281 1.00 78.50 482 TRP A CA 1
ATOM 3690 C C . TRP A 1 482 ? 44.432 11.011 -20.784 1.00 78.50 482 TRP A C 1
ATOM 3692 O O . TRP A 1 482 ? 44.486 12.239 -20.768 1.00 78.50 482 TRP A O 1
ATOM 3702 N N . PHE A 1 483 ? 45.470 10.258 -20.408 1.00 80.81 483 PHE A N 1
ATOM 3703 C CA . PHE A 1 483 ? 46.733 10.826 -19.921 1.00 80.81 483 PHE A CA 1
ATOM 3704 C C . PHE A 1 483 ? 47.651 11.353 -21.038 1.00 80.81 483 PHE A C 1
ATOM 3706 O O . PHE A 1 483 ? 48.582 12.104 -20.750 1.00 80.81 483 PHE A O 1
ATOM 3713 N N . SER A 1 484 ? 47.402 11.006 -22.307 1.00 81.44 484 SER A N 1
ATOM 3714 C CA . SER A 1 484 ? 48.171 11.513 -23.449 1.00 81.44 484 SER A CA 1
ATOM 3715 C C . SER A 1 484 ? 47.252 11.753 -24.647 1.00 81.44 484 SER A C 1
ATOM 3717 O O . SER A 1 484 ? 46.836 10.809 -25.313 1.00 81.44 484 SER A O 1
ATOM 3719 N N . CYS A 1 485 ? 46.949 13.018 -24.947 1.00 84.69 485 CYS A N 1
ATOM 3720 C CA . CYS A 1 485 ? 46.115 13.400 -26.091 1.00 84.69 485 CYS A CA 1
ATOM 3721 C C . CYS A 1 485 ? 46.909 13.320 -27.413 1.00 84.69 485 CYS A C 1
ATOM 3723 O O . CYS A 1 485 ? 47.268 14.337 -28.003 1.00 84.69 485 CYS A O 1
ATOM 3725 N N . ASN A 1 486 ? 47.252 12.099 -27.830 1.00 93.00 486 ASN A N 1
ATOM 3726 C CA . ASN A 1 486 ? 47.856 11.785 -29.127 1.00 93.00 486 ASN A CA 1
ATOM 3727 C C . ASN A 1 486 ? 46.784 11.730 -30.242 1.00 93.00 486 ASN A C 1
ATOM 3729 O O . ASN A 1 486 ? 45.586 11.867 -29.981 1.00 93.00 486 ASN A O 1
ATOM 3733 N N . ASP A 1 487 ? 47.201 11.500 -31.492 1.00 94.81 487 ASP A N 1
ATOM 3734 C CA . ASP A 1 487 ? 46.277 11.386 -32.635 1.00 94.81 487 ASP A CA 1
ATOM 3735 C C . ASP A 1 487 ? 45.223 10.276 -32.441 1.00 94.81 487 ASP A C 1
ATOM 3737 O O . ASP A 1 487 ? 44.085 10.403 -32.896 1.00 94.81 487 ASP A O 1
ATOM 3741 N N . GLU A 1 488 ? 45.567 9.211 -31.710 1.00 93.62 488 GLU A N 1
ATOM 3742 C CA . GLU A 1 488 ? 44.653 8.121 -31.350 1.00 93.62 488 GLU A CA 1
ATOM 3743 C C . GLU A 1 488 ? 43.555 8.581 -30.375 1.00 93.62 488 GLU A C 1
ATOM 3745 O O . GLU A 1 488 ? 42.377 8.297 -30.592 1.00 93.62 488 GLU A O 1
ATOM 3750 N N . CYS A 1 489 ? 43.907 9.362 -29.350 1.00 94.75 489 CYS A N 1
ATOM 3751 C CA . CYS A 1 489 ? 42.955 9.976 -28.423 1.00 94.75 489 CYS A CA 1
ATOM 3752 C C . CYS A 1 489 ? 41.967 10.891 -29.166 1.00 94.75 489 CYS A C 1
ATOM 3754 O O . CYS A 1 489 ? 40.756 10.804 -28.954 1.00 94.75 489 CYS A O 1
ATOM 3756 N N . GLN A 1 490 ? 42.463 11.711 -30.101 1.00 95.38 490 GLN A N 1
ATOM 3757 C CA . GLN A 1 490 ? 41.626 12.569 -30.949 1.00 95.38 490 GLN A CA 1
ATOM 3758 C C . GLN A 1 490 ? 40.686 11.758 -31.854 1.00 95.38 490 GLN A C 1
ATOM 3760 O O . GLN A 1 490 ? 39.517 12.116 -32.015 1.00 95.38 490 GLN A O 1
ATOM 3765 N N . ALA A 1 491 ? 41.157 10.642 -32.418 1.00 95.31 491 ALA A N 1
ATOM 3766 C CA . ALA A 1 491 ? 40.317 9.740 -33.203 1.00 95.31 491 ALA A CA 1
ATOM 3767 C C . ALA A 1 491 ? 39.218 9.079 -32.348 1.00 95.31 491 ALA A C 1
ATOM 3769 O O . ALA A 1 491 ? 38.057 9.033 -32.764 1.00 95.31 491 ALA A O 1
ATOM 3770 N N . ASN A 1 492 ? 39.554 8.629 -31.134 1.00 95.31 492 ASN A N 1
ATOM 3771 C CA . ASN A 1 492 ? 38.595 8.048 -30.192 1.00 95.31 492 ASN A CA 1
ATOM 3772 C C . ASN A 1 492 ? 37.563 9.076 -29.715 1.00 95.31 492 ASN A C 1
ATOM 3774 O O . ASN A 1 492 ? 36.379 8.756 -29.640 1.00 95.31 492 ASN A O 1
ATOM 3778 N N . TYR A 1 493 ? 37.978 10.321 -29.470 1.00 95.88 493 TYR A N 1
ATOM 3779 C CA . TYR A 1 493 ? 37.067 11.410 -29.120 1.00 95.88 493 TYR A CA 1
ATOM 3780 C C . TYR A 1 493 ? 36.028 11.668 -30.221 1.00 95.88 493 TYR A C 1
ATOM 3782 O O . TYR A 1 493 ? 34.831 11.673 -29.940 1.00 95.88 493 TYR A O 1
ATOM 3790 N N . ARG A 1 494 ? 36.456 11.778 -31.489 1.00 97.12 494 ARG A N 1
ATOM 3791 C CA . ARG A 1 494 ? 35.533 11.951 -32.632 1.00 97.12 494 ARG A CA 1
ATOM 3792 C C . ARG A 1 494 ? 34.558 10.786 -32.777 1.00 97.12 494 ARG A C 1
ATOM 3794 O O . ARG A 1 494 ? 33.398 10.985 -33.116 1.00 97.12 494 ARG A O 1
ATOM 3801 N N . LYS A 1 495 ? 35.017 9.563 -32.503 1.00 97.06 495 LYS A N 1
ATOM 3802 C CA . LYS A 1 495 ? 34.166 8.367 -32.504 1.00 97.06 495 LYS A CA 1
ATOM 3803 C C . LYS A 1 495 ? 33.116 8.412 -31.391 1.00 97.06 495 LYS A C 1
ATOM 3805 O O . LYS A 1 495 ? 31.984 7.998 -31.615 1.00 97.06 495 LYS A O 1
ATOM 3810 N N . VAL A 1 496 ? 33.479 8.897 -30.202 1.00 97.38 496 VAL A N 1
ATOM 3811 C CA . VAL A 1 496 ? 32.529 9.122 -29.101 1.00 97.38 496 VAL A CA 1
ATOM 3812 C C . VAL A 1 496 ? 31.501 10.186 -29.489 1.00 97.38 496 VAL A C 1
ATOM 3814 O O . VAL A 1 496 ? 30.315 9.977 -29.258 1.00 97.38 496 VAL A O 1
ATOM 3817 N N . GLU A 1 497 ? 31.931 11.288 -30.103 1.00 97.69 497 GLU A N 1
ATOM 3818 C CA . GLU A 1 497 ? 31.049 12.367 -30.566 1.00 97.69 497 GLU A CA 1
ATOM 3819 C C . GLU A 1 497 ? 30.038 11.875 -31.619 1.00 97.69 497 GLU A C 1
ATOM 3821 O O . GLU A 1 497 ? 28.835 11.994 -31.402 1.00 97.69 497 GLU A O 1
ATOM 3826 N N . ASP A 1 498 ? 30.494 11.185 -32.671 1.00 97.94 498 ASP A N 1
ATOM 3827 C CA . ASP A 1 498 ? 29.617 10.588 -33.695 1.00 97.94 498 ASP A CA 1
ATOM 3828 C C . ASP A 1 498 ? 28.609 9.588 -33.094 1.00 97.94 498 ASP A C 1
ATOM 3830 O O . ASP A 1 498 ? 27.424 9.581 -33.433 1.00 97.94 498 ASP A O 1
ATOM 3834 N N . LEU A 1 499 ? 29.039 8.759 -32.138 1.00 97.75 499 LEU A N 1
ATOM 3835 C CA . LEU A 1 499 ? 28.141 7.819 -31.463 1.00 97.75 499 LEU A CA 1
ATOM 3836 C C . LEU A 1 499 ? 27.135 8.514 -30.533 1.00 97.75 499 LEU A C 1
ATOM 3838 O O . LEU A 1 499 ? 26.024 8.003 -30.363 1.00 97.75 499 LEU A O 1
ATOM 3842 N N . ARG A 1 500 ? 27.481 9.669 -29.949 1.00 97.62 500 ARG A N 1
ATOM 3843 C CA . ARG A 1 500 ? 26.543 10.504 -29.181 1.00 97.62 500 ARG A CA 1
ATOM 3844 C C . ARG A 1 500 ? 25.497 11.135 -30.090 1.00 97.62 500 ARG A C 1
ATOM 3846 O O . ARG A 1 500 ? 24.317 11.081 -29.750 1.00 97.62 500 ARG A O 1
ATOM 3853 N N . ASP A 1 501 ? 25.895 11.622 -31.259 1.00 97.06 501 ASP A N 1
ATOM 3854 C CA . ASP A 1 501 ? 24.963 12.155 -32.256 1.00 97.06 501 ASP A CA 1
ATOM 3855 C C . ASP A 1 501 ? 24.017 11.061 -32.768 1.00 97.06 501 ASP A C 1
ATOM 3857 O O . ASP A 1 501 ? 22.797 11.240 -32.804 1.00 97.06 501 ASP A O 1
ATOM 3861 N N . GLN A 1 502 ? 24.546 9.870 -33.073 1.00 96.25 502 GLN A N 1
ATOM 3862 C CA . GLN A 1 502 ? 23.724 8.713 -33.443 1.00 96.25 502 GLN A CA 1
ATOM 3863 C C . GLN A 1 502 ? 22.749 8.322 -32.329 1.00 96.25 502 GLN A C 1
ATOM 3865 O O . GLN A 1 502 ? 21.590 8.005 -32.610 1.00 96.25 502 GLN A O 1
ATOM 3870 N N . LYS A 1 503 ? 23.192 8.356 -31.067 1.00 96.31 503 LYS A N 1
ATOM 3871 C CA . LYS A 1 503 ? 22.329 8.093 -29.912 1.00 96.31 503 LYS A CA 1
ATOM 3872 C C . LYS A 1 503 ? 21.198 9.121 -29.844 1.00 96.31 503 LYS A C 1
ATOM 3874 O O . LYS A 1 503 ? 20.045 8.706 -29.767 1.00 96.31 503 LYS A O 1
ATOM 3879 N N . ALA A 1 504 ? 21.504 10.413 -29.962 1.00 95.31 504 ALA A N 1
ATOM 3880 C CA . ALA A 1 504 ? 20.512 11.487 -29.927 1.00 95.31 504 ALA A CA 1
ATOM 3881 C C . ALA A 1 504 ? 19.462 11.350 -31.044 1.00 95.31 504 ALA A C 1
ATOM 3883 O O . ALA A 1 504 ? 18.266 11.519 -30.804 1.00 95.31 504 ALA A O 1
ATOM 3884 N N . VAL A 1 505 ? 19.876 10.961 -32.257 1.00 95.56 505 VAL A N 1
ATOM 3885 C CA . VAL A 1 505 ? 18.949 10.699 -33.373 1.00 95.56 505 VAL A CA 1
ATOM 3886 C C . VAL A 1 505 ? 18.012 9.526 -33.067 1.00 95.56 505 VAL A C 1
ATOM 3888 O O . VAL A 1 505 ? 16.822 9.588 -33.384 1.00 95.56 505 VAL A O 1
ATOM 3891 N N . VAL A 1 506 ? 18.519 8.444 -32.467 1.00 94.50 506 VAL A N 1
ATOM 3892 C CA . VAL A 1 506 ? 17.687 7.290 -32.084 1.00 94.50 506 VAL A CA 1
ATOM 3893 C C . VAL A 1 506 ? 16.748 7.650 -30.929 1.00 94.50 506 VAL A C 1
ATOM 3895 O O . VAL A 1 506 ? 15.573 7.293 -30.982 1.00 94.50 506 VAL A O 1
ATOM 3898 N N . GLU A 1 507 ? 17.224 8.393 -29.930 1.00 94.00 507 GLU A N 1
ATOM 3899 C CA . GLU A 1 507 ? 16.417 8.864 -28.798 1.00 94.00 507 GLU A CA 1
ATOM 3900 C C . GLU A 1 507 ? 15.288 9.794 -29.242 1.00 94.00 507 GLU A C 1
ATOM 3902 O O . GLU A 1 507 ? 14.154 9.604 -28.811 1.00 94.00 507 GLU A O 1
ATOM 3907 N N . SER A 1 508 ? 15.553 10.729 -30.160 1.00 93.81 508 SER A N 1
ATOM 3908 C CA . SER A 1 508 ? 14.512 11.596 -30.727 1.00 93.81 508 SER A CA 1
ATOM 3909 C C . SER A 1 508 ? 13.409 10.780 -31.403 1.00 93.81 508 SER A C 1
ATOM 3911 O O . SER A 1 508 ? 12.232 11.038 -31.182 1.00 93.81 508 SER A O 1
ATOM 3913 N N . LYS A 1 509 ? 13.767 9.743 -32.175 1.00 94.19 509 LYS A N 1
ATOM 3914 C CA . LYS A 1 509 ? 12.778 8.867 -32.828 1.00 94.19 509 LYS A CA 1
ATOM 3915 C C . LYS A 1 509 ? 11.963 8.042 -31.832 1.00 94.19 509 LYS A C 1
ATOM 3917 O O . LYS A 1 509 ? 10.794 7.770 -32.097 1.00 94.19 509 LYS A O 1
ATOM 3922 N N . ILE A 1 510 ? 12.574 7.612 -30.726 1.00 93.94 510 ILE A N 1
ATOM 3923 C CA . ILE A 1 510 ? 11.870 6.937 -29.625 1.00 93.94 510 ILE A CA 1
ATOM 3924 C C . ILE A 1 510 ? 10.888 7.899 -28.971 1.00 93.94 510 ILE A C 1
ATOM 3926 O O . ILE A 1 510 ? 9.719 7.558 -28.788 1.00 93.94 510 ILE A O 1
ATOM 3930 N N . TYR A 1 511 ? 11.349 9.111 -28.676 1.00 92.25 511 TYR A N 1
ATOM 3931 C CA . TYR A 1 511 ? 10.539 10.149 -28.064 1.00 92.25 511 TYR A CA 1
ATOM 3932 C C . TYR A 1 511 ? 9.322 10.508 -28.925 1.00 92.25 511 TYR A C 1
ATOM 3934 O O . TYR A 1 511 ? 8.209 10.542 -28.405 1.00 92.25 511 TYR A O 1
ATOM 3942 N N . ASP A 1 512 ? 9.495 10.678 -30.238 1.00 93.88 512 ASP A N 1
ATOM 3943 C CA . ASP A 1 512 ? 8.400 11.005 -31.160 1.00 93.88 512 ASP A CA 1
ATOM 3944 C C . ASP A 1 512 ? 7.322 9.906 -31.203 1.00 93.88 512 ASP A C 1
ATOM 3946 O O . ASP A 1 512 ? 6.125 10.196 -31.165 1.00 93.88 512 ASP A O 1
ATOM 3950 N N . LEU A 1 513 ? 7.718 8.627 -31.205 1.00 93.69 513 LEU A N 1
ATOM 3951 C CA . LEU A 1 513 ? 6.757 7.518 -31.170 1.00 93.69 513 LEU A CA 1
ATOM 3952 C C . LEU A 1 513 ? 6.041 7.399 -29.818 1.00 93.69 513 LEU A C 1
ATOM 3954 O O . LEU A 1 513 ? 4.845 7.097 -29.775 1.00 93.69 513 LEU A O 1
ATOM 3958 N N . GLN A 1 514 ? 6.744 7.644 -28.710 1.00 94.19 514 GLN A N 1
ATOM 3959 C CA . GLN A 1 514 ? 6.136 7.683 -27.377 1.00 94.19 514 GLN A CA 1
ATOM 3960 C C . GLN A 1 514 ? 5.152 8.849 -27.246 1.00 94.19 514 GLN A C 1
ATOM 3962 O O . GLN A 1 514 ? 4.069 8.680 -26.687 1.00 94.19 514 GLN A O 1
ATOM 3967 N N . LEU A 1 515 ? 5.498 10.013 -27.797 1.00 93.44 515 LEU A N 1
ATOM 3968 C CA . LEU A 1 515 ? 4.635 11.186 -27.875 1.00 93.44 515 LEU A CA 1
ATOM 3969 C C . LEU A 1 515 ? 3.337 10.849 -28.621 1.00 93.44 515 LEU A C 1
ATOM 3971 O O . LEU A 1 515 ? 2.242 11.124 -28.131 1.00 93.44 515 LEU A O 1
ATOM 3975 N N . ASP A 1 516 ? 3.442 10.194 -29.776 1.00 93.06 516 ASP A N 1
ATOM 3976 C CA . ASP A 1 516 ? 2.274 9.783 -30.551 1.00 93.06 516 ASP A CA 1
ATOM 39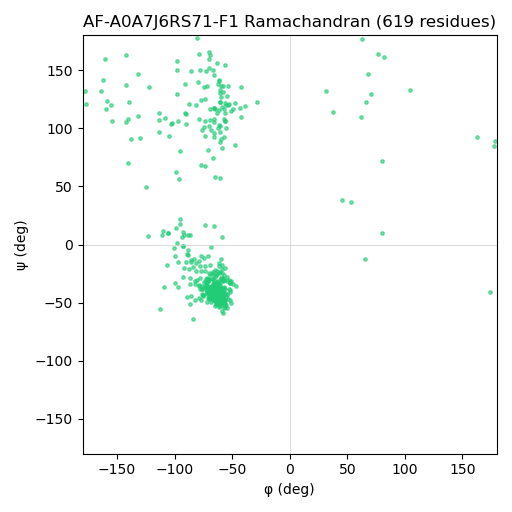77 C C . ASP A 1 516 ? 1.424 8.735 -29.826 1.00 93.06 516 ASP A C 1
ATOM 3979 O O . ASP A 1 516 ? 0.195 8.824 -29.863 1.00 93.06 516 ASP A O 1
ATOM 3983 N N . ALA A 1 517 ? 2.038 7.806 -29.086 1.00 95.12 517 ALA A N 1
ATOM 3984 C CA . ALA A 1 517 ? 1.309 6.885 -28.216 1.00 95.12 517 ALA A CA 1
ATOM 3985 C C . ALA A 1 517 ? 0.551 7.638 -27.106 1.00 95.12 517 ALA A C 1
ATOM 3987 O O . ALA A 1 517 ? -0.656 7.440 -26.944 1.00 95.12 517 ALA A O 1
ATOM 3988 N N . ARG A 1 518 ? 1.212 8.547 -26.380 1.00 95.50 518 ARG A N 1
ATOM 3989 C CA . ARG A 1 518 ? 0.620 9.330 -25.276 1.00 95.50 518 ARG A CA 1
ATOM 3990 C C . ARG A 1 518 ? -0.561 10.190 -25.726 1.00 95.50 518 ARG A C 1
ATOM 3992 O O . ARG A 1 518 ? -1.594 10.219 -25.053 1.00 95.50 518 ARG A O 1
ATOM 3999 N N . LYS A 1 519 ? -0.476 10.804 -26.910 1.00 93.44 519 LYS A N 1
ATOM 4000 C CA . LYS A 1 519 ? -1.593 11.559 -27.507 1.00 93.44 519 LYS A CA 1
ATOM 4001 C C . LYS A 1 519 ? -2.864 10.721 -27.692 1.00 93.44 519 LYS A C 1
ATOM 4003 O O . LYS A 1 519 ? -3.955 11.286 -27.701 1.00 93.44 519 LYS A O 1
ATOM 4008 N N . THR A 1 520 ? -2.761 9.393 -27.839 1.00 93.88 520 THR A N 1
ATOM 4009 C CA . THR A 1 520 ? -3.948 8.535 -28.026 1.00 93.88 520 THR A CA 1
ATOM 4010 C C . THR A 1 520 ? -4.787 8.366 -26.761 1.00 93.88 520 THR A C 1
ATOM 4012 O O . THR A 1 520 ? -6.003 8.219 -26.867 1.00 93.88 520 THR A O 1
ATOM 4015 N N . VAL A 1 521 ? -4.163 8.400 -25.580 1.00 94.31 521 VAL A N 1
ATOM 4016 C CA . VAL A 1 521 ? -4.847 8.209 -24.290 1.00 94.31 521 VAL A CA 1
ATOM 4017 C C . VAL A 1 521 ? -5.281 9.538 -23.662 1.00 94.31 521 VAL A C 1
ATOM 4019 O O . VAL A 1 521 ? -6.296 9.580 -22.971 1.00 94.31 521 VAL A O 1
ATOM 4022 N N . GLY A 1 522 ? -4.564 10.630 -23.950 1.00 91.69 522 GLY A N 1
ATOM 4023 C CA . GLY A 1 522 ? -4.882 11.979 -23.480 1.00 91.69 522 GLY A CA 1
ATOM 4024 C C . GLY A 1 522 ? -4.403 12.289 -22.057 1.00 91.69 522 GLY A C 1
ATOM 4025 O O . GLY A 1 522 ? -4.125 11.392 -21.257 1.00 91.69 522 GLY A O 1
ATOM 4026 N N . LEU A 1 523 ? -4.317 13.584 -21.733 1.00 91.69 523 LEU A N 1
ATOM 4027 C CA . LEU A 1 523 ? -3.709 14.101 -20.493 1.00 91.69 523 LEU A CA 1
ATOM 4028 C C . LEU A 1 523 ? -4.425 13.667 -19.208 1.00 91.69 523 LEU A C 1
ATOM 4030 O O . LEU A 1 523 ? -3.804 13.515 -18.164 1.00 91.69 523 LEU A O 1
ATOM 4034 N N . TRP A 1 524 ? -5.741 13.488 -19.266 1.00 90.38 524 TRP A N 1
ATOM 4035 C CA . TRP A 1 524 ? -6.539 13.135 -18.088 1.00 90.38 524 TRP A CA 1
ATOM 4036 C C . TRP A 1 524 ? -6.699 11.624 -17.907 1.00 90.38 524 TRP A C 1
ATOM 4038 O O . TRP A 1 524 ? -7.490 11.194 -17.072 1.00 90.38 524 TRP A O 1
ATOM 4048 N N . SER A 1 525 ? -5.995 10.813 -18.699 1.00 93.00 525 SER A N 1
ATOM 4049 C CA . SER A 1 525 ? -6.053 9.356 -18.606 1.00 93.00 525 SER A CA 1
ATOM 4050 C C . SER A 1 525 ? -5.388 8.815 -17.341 1.00 93.00 525 SER A C 1
ATOM 4052 O O . SER A 1 525 ? -4.511 9.446 -16.747 1.00 93.00 525 SER A O 1
ATOM 4054 N N . SER A 1 526 ? -5.752 7.590 -16.961 1.00 92.69 526 SER A N 1
ATOM 4055 C CA . SER A 1 526 ? -5.050 6.846 -15.912 1.00 92.69 526 SER A CA 1
ATOM 4056 C C . SER A 1 526 ? -3.564 6.626 -16.220 1.00 92.69 526 SER A C 1
ATOM 4058 O O . SER A 1 526 ? -2.763 6.569 -15.292 1.00 92.69 526 SER A O 1
ATOM 4060 N N . TYR A 1 527 ? -3.176 6.550 -17.500 1.00 94.44 527 TYR A N 1
ATOM 4061 C CA . TYR A 1 527 ? -1.773 6.438 -17.917 1.00 94.44 527 TYR A CA 1
ATOM 4062 C C . TYR A 1 527 ? -0.995 7.732 -17.661 1.00 94.44 527 TYR A C 1
ATOM 4064 O O . TYR A 1 527 ? 0.066 7.685 -17.049 1.00 94.44 527 TYR A O 1
ATOM 4072 N N . ALA A 1 528 ? -1.558 8.891 -18.015 1.00 92.94 528 ALA A N 1
ATOM 4073 C CA . ALA A 1 528 ? -0.939 10.185 -17.725 1.00 92.94 528 ALA A CA 1
ATOM 4074 C C . ALA A 1 528 ? -0.766 10.425 -16.218 1.00 92.94 528 ALA A C 1
ATOM 4076 O O . ALA A 1 528 ? 0.271 10.916 -15.776 1.00 92.94 528 ALA A O 1
ATOM 4077 N N . ALA A 1 529 ? -1.760 10.033 -15.412 1.00 90.94 529 ALA A N 1
ATOM 4078 C CA . ALA A 1 529 ? -1.659 10.101 -13.957 1.00 90.94 529 ALA A CA 1
ATOM 4079 C C . ALA A 1 529 ? -0.554 9.179 -13.407 1.00 90.94 529 ALA A C 1
ATOM 4081 O O . ALA A 1 529 ? 0.142 9.552 -12.464 1.00 90.94 529 ALA A O 1
ATOM 4082 N N . GLN A 1 530 ? -0.379 7.986 -13.984 1.00 91.56 530 GLN A N 1
ATOM 4083 C CA . GLN A 1 530 ? 0.698 7.064 -13.612 1.00 91.56 530 GLN A CA 1
ATOM 4084 C C . GLN A 1 530 ? 2.079 7.601 -14.003 1.00 91.56 530 GLN A C 1
ATOM 4086 O O . GLN A 1 530 ? 2.966 7.592 -13.152 1.00 91.56 530 GLN A O 1
ATOM 4091 N N . ASP A 1 531 ? 2.242 8.124 -15.222 1.00 93.00 531 ASP A N 1
ATOM 4092 C CA . ASP A 1 531 ? 3.488 8.754 -15.682 1.00 93.00 531 ASP A CA 1
ATOM 4093 C C . ASP A 1 531 ? 3.871 9.929 -14.770 1.00 93.00 531 ASP A C 1
ATOM 4095 O O . ASP A 1 531 ? 4.985 9.984 -14.261 1.00 93.00 531 ASP A O 1
ATOM 4099 N N . MET A 1 532 ? 2.918 10.811 -14.449 1.00 92.12 532 MET A N 1
ATOM 4100 C CA . MET A 1 532 ? 3.167 11.954 -13.564 1.00 92.12 532 MET A CA 1
ATOM 4101 C C . MET A 1 532 ? 3.589 11.525 -12.150 1.00 92.12 532 MET A C 1
ATOM 4103 O O . MET A 1 532 ? 4.470 12.131 -11.542 1.00 92.12 532 MET A O 1
ATOM 4107 N N . ARG A 1 533 ? 2.972 10.466 -11.604 1.00 89.12 533 ARG A N 1
ATOM 4108 C CA . ARG A 1 533 ? 3.384 9.902 -10.307 1.00 89.12 533 ARG A CA 1
ATOM 4109 C C . ARG A 1 533 ? 4.776 9.303 -10.381 1.00 89.12 533 ARG A C 1
ATOM 4111 O O . ARG A 1 533 ? 5.543 9.469 -9.438 1.00 89.12 533 ARG A O 1
ATOM 4118 N N . LYS A 1 534 ? 5.085 8.593 -11.464 1.00 91.19 534 LYS A N 1
ATOM 4119 C CA . LYS A 1 534 ? 6.412 8.030 -11.687 1.00 91.19 534 LYS A CA 1
ATOM 4120 C C . LYS A 1 534 ? 7.458 9.144 -11.710 1.00 91.19 534 LYS A C 1
ATOM 4122 O O . LYS A 1 534 ? 8.402 9.067 -10.935 1.00 91.19 534 LYS A O 1
ATOM 4127 N N . ASP A 1 535 ? 7.234 10.208 -12.474 1.00 91.38 535 ASP A N 1
ATOM 4128 C CA . ASP A 1 535 ? 8.154 11.348 -12.558 1.00 91.38 535 ASP A CA 1
ATOM 4129 C C . ASP A 1 535 ? 8.325 12.067 -11.209 1.00 91.38 535 ASP A C 1
ATOM 4131 O O . ASP A 1 535 ? 9.434 12.476 -10.849 1.00 91.38 535 ASP A O 1
ATOM 4135 N N . PHE A 1 536 ? 7.248 12.187 -10.421 1.00 92.25 536 PHE A N 1
ATOM 4136 C CA . PHE A 1 536 ? 7.317 12.699 -9.050 1.00 92.25 536 PHE A CA 1
ATOM 4137 C C . PHE A 1 536 ? 8.209 11.824 -8.165 1.00 92.25 536 PHE A C 1
ATOM 4139 O O . PHE A 1 536 ? 9.099 12.340 -7.487 1.00 92.25 536 PHE A O 1
ATOM 4146 N N . TRP A 1 537 ? 7.992 10.507 -8.170 1.00 91.88 537 TRP A N 1
ATOM 4147 C CA . TRP A 1 537 ? 8.772 9.576 -7.355 1.00 91.88 537 TRP A CA 1
ATOM 4148 C C . TRP A 1 537 ? 10.227 9.481 -7.805 1.00 91.88 537 TRP A C 1
ATOM 4150 O O . TRP A 1 537 ? 11.113 9.415 -6.956 1.00 91.88 537 TRP A O 1
ATOM 4160 N N . ASP A 1 538 ? 10.485 9.531 -9.108 1.00 90.31 538 ASP A N 1
ATOM 4161 C CA . ASP A 1 538 ? 11.835 9.552 -9.668 1.00 90.31 538 ASP A CA 1
ATOM 4162 C C . ASP A 1 538 ? 12.569 10.832 -9.227 1.00 90.31 538 ASP A C 1
ATOM 4164 O O . ASP A 1 538 ? 13.695 10.759 -8.730 1.00 90.31 538 ASP A O 1
ATOM 4168 N N . SER A 1 539 ? 11.899 11.991 -9.269 1.00 91.69 539 SER A N 1
ATOM 4169 C CA . SER A 1 539 ? 12.445 13.258 -8.755 1.00 91.69 539 SER A CA 1
ATOM 4170 C C . SER A 1 539 ? 12.694 13.205 -7.244 1.00 91.69 539 SER A C 1
ATOM 4172 O O . SER A 1 539 ? 13.756 13.605 -6.768 1.00 91.69 539 SER A O 1
ATOM 4174 N N . TRP A 1 540 ? 11.741 12.673 -6.472 1.00 91.25 540 TRP A N 1
ATOM 4175 C CA . TRP A 1 540 ? 11.866 12.495 -5.023 1.00 91.25 540 TRP A CA 1
ATOM 4176 C C . TRP A 1 540 ? 13.050 11.595 -4.655 1.00 91.25 540 TRP A C 1
ATOM 4178 O O . TRP A 1 540 ? 13.826 11.915 -3.751 1.00 91.25 540 TRP A O 1
ATOM 4188 N N . ASN A 1 541 ? 13.209 10.473 -5.361 1.00 91.06 541 ASN A N 1
ATOM 4189 C CA . ASN A 1 541 ? 14.326 9.556 -5.168 1.00 91.06 541 ASN A CA 1
ATOM 4190 C C . ASN A 1 541 ? 15.657 10.224 -5.516 1.00 91.06 541 ASN A C 1
ATOM 4192 O O . ASN A 1 541 ? 16.570 10.163 -4.699 1.00 91.06 541 ASN A O 1
ATOM 4196 N N . ALA A 1 542 ? 15.731 10.968 -6.623 1.00 87.69 542 ALA A N 1
ATOM 4197 C CA . ALA A 1 542 ? 16.916 11.751 -6.963 1.00 87.69 542 ALA A CA 1
ATOM 4198 C C . ALA A 1 542 ? 17.281 12.767 -5.861 1.00 87.69 542 ALA A C 1
ATOM 4200 O O . ALA A 1 542 ? 18.454 12.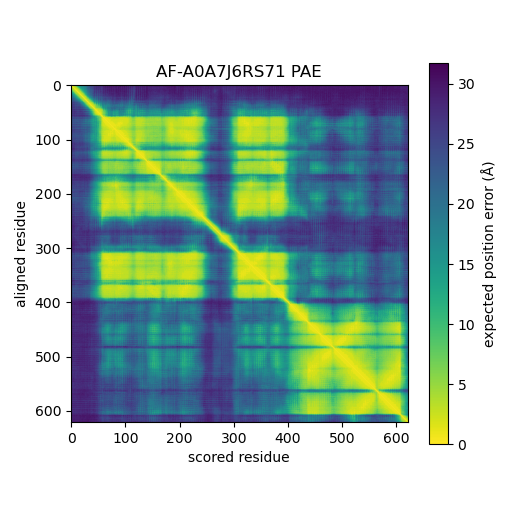914 -5.521 1.00 87.69 542 ALA A O 1
ATOM 4201 N N . GLY A 1 543 ? 16.289 13.419 -5.242 1.00 90.69 543 GLY A N 1
ATOM 4202 C CA . GLY A 1 543 ? 16.502 14.319 -4.103 1.00 90.69 543 GLY A CA 1
ATOM 4203 C C . GLY A 1 543 ? 17.075 13.619 -2.867 1.00 90.69 543 GLY A C 1
ATOM 4204 O O . GLY A 1 543 ? 17.988 14.143 -2.227 1.00 90.69 543 GLY A O 1
ATOM 4205 N N . LYS A 1 544 ? 16.581 12.417 -2.542 1.00 91.69 544 LYS A N 1
ATOM 4206 C CA . LYS A 1 544 ? 17.144 11.589 -1.460 1.00 91.69 544 LYS A CA 1
ATOM 4207 C C . LYS A 1 544 ? 18.568 11.140 -1.771 1.00 91.69 544 LYS A C 1
ATOM 4209 O O . LYS A 1 544 ? 19.425 11.203 -0.891 1.00 91.69 544 LYS A O 1
ATOM 4214 N N . ASP A 1 545 ? 18.819 10.698 -2.998 1.00 88.44 545 ASP A N 1
ATOM 4215 C CA . ASP A 1 545 ? 20.132 10.218 -3.418 1.00 88.44 545 ASP A CA 1
ATOM 4216 C C . ASP A 1 545 ? 21.143 11.360 -3.353 1.00 88.44 545 ASP A C 1
ATOM 4218 O O . ASP A 1 545 ? 22.216 11.204 -2.776 1.00 88.44 545 ASP A O 1
ATOM 4222 N N . MET A 1 546 ? 20.779 12.542 -3.847 1.00 89.62 546 MET A N 1
ATOM 4223 C CA . MET A 1 546 ? 21.574 13.764 -3.730 1.00 89.62 546 MET A CA 1
ATOM 4224 C C . MET A 1 546 ? 21.892 14.102 -2.269 1.00 89.62 546 MET A C 1
ATOM 4226 O O . MET A 1 546 ? 23.055 14.323 -1.935 1.00 89.62 546 MET A O 1
ATOM 4230 N N . ALA A 1 547 ? 20.892 14.061 -1.384 1.00 90.81 547 ALA A N 1
ATOM 4231 C CA . ALA A 1 547 ? 21.095 14.281 0.045 1.00 90.81 547 ALA A CA 1
ATOM 4232 C C . ALA A 1 547 ? 22.052 13.255 0.668 1.00 90.81 547 ALA A C 1
ATOM 4234 O O . ALA A 1 547 ? 22.938 13.626 1.434 1.00 90.81 547 ALA A O 1
ATOM 4235 N N . SER A 1 548 ? 21.915 11.975 0.308 1.00 90.06 548 SER A N 1
ATOM 4236 C CA . SER A 1 548 ? 22.795 10.911 0.795 1.00 90.06 548 SER A CA 1
ATOM 4237 C C . SER A 1 548 ? 24.236 11.088 0.313 1.00 90.06 548 SER A C 1
ATOM 4239 O O . SER A 1 548 ? 25.157 10.962 1.116 1.00 90.06 548 SER A O 1
ATOM 4241 N N . HIS A 1 549 ? 24.441 11.467 -0.954 1.00 89.38 549 HIS A N 1
ATOM 4242 C CA . HIS A 1 549 ? 25.763 11.756 -1.501 1.00 89.38 549 HIS A CA 1
ATOM 4243 C C . HIS A 1 549 ? 26.396 12.963 -0.806 1.00 89.38 549 HIS A C 1
ATOM 4245 O O . HIS A 1 549 ? 27.570 12.913 -0.457 1.00 89.38 549 HIS A O 1
ATOM 4251 N N . TRP A 1 550 ? 25.637 14.033 -0.562 1.00 92.75 550 TRP A N 1
ATOM 4252 C CA . TRP A 1 550 ? 26.134 15.203 0.164 1.00 92.75 550 TRP A CA 1
ATOM 4253 C C . TRP A 1 550 ? 26.500 14.873 1.605 1.00 92.75 550 TRP A C 1
ATOM 4255 O O . TRP A 1 550 ? 27.594 15.203 2.042 1.00 92.75 550 TRP A O 1
ATOM 4265 N N . THR A 1 551 ? 25.646 14.138 2.319 1.00 92.19 551 THR A N 1
ATOM 4266 C CA . THR A 1 551 ? 25.966 13.677 3.674 1.00 92.19 551 THR A CA 1
ATOM 4267 C C . THR A 1 551 ? 27.175 12.746 3.689 1.00 92.19 551 THR A C 1
ATOM 4269 O O . THR A 1 551 ? 27.982 12.832 4.611 1.00 92.19 551 THR A O 1
ATOM 4272 N N . LEU A 1 552 ? 27.342 11.884 2.680 1.00 89.31 552 LEU A N 1
ATOM 4273 C CA . LEU A 1 552 ? 28.525 11.036 2.538 1.00 89.31 552 LEU A CA 1
ATOM 4274 C C . LEU A 1 552 ? 29.792 11.887 2.384 1.00 89.31 552 LEU A C 1
ATOM 4276 O O . LEU A 1 552 ? 30.767 11.639 3.090 1.00 89.31 552 LEU A O 1
ATOM 4280 N N . TRP A 1 553 ? 29.770 12.896 1.509 1.00 91.69 553 TRP A N 1
ATOM 4281 C CA . TRP A 1 553 ? 30.891 13.821 1.326 1.00 91.69 553 TRP A CA 1
ATOM 4282 C C . TRP A 1 553 ? 31.184 14.627 2.593 1.00 91.69 553 TRP A C 1
ATOM 4284 O O . TRP A 1 553 ? 32.337 14.681 3.011 1.00 91.69 553 TRP A O 1
ATOM 4294 N N . ASP A 1 554 ? 30.160 15.171 3.253 1.00 91.81 554 ASP A N 1
ATOM 4295 C CA . ASP A 1 554 ? 30.304 15.901 4.518 1.00 91.81 554 ASP A CA 1
ATOM 4296 C C . ASP A 1 554 ? 30.938 15.009 5.595 1.00 91.81 554 ASP A C 1
ATOM 4298 O O . ASP A 1 554 ? 31.900 15.402 6.252 1.00 91.81 554 ASP A O 1
ATOM 4302 N N . THR A 1 555 ? 30.457 13.769 5.725 1.00 87.94 555 THR A N 1
ATOM 4303 C CA . THR A 1 555 ? 30.984 12.787 6.685 1.00 87.94 555 THR A CA 1
ATOM 4304 C C . THR A 1 555 ? 32.430 12.415 6.359 1.00 87.94 555 THR A C 1
ATOM 4306 O O . THR A 1 555 ? 33.263 12.331 7.261 1.00 87.94 555 THR A O 1
ATOM 4309 N N . LEU A 1 556 ? 32.754 12.223 5.075 1.00 88.12 556 LEU A N 1
ATOM 4310 C CA . LEU A 1 556 ? 34.111 11.921 4.621 1.00 88.12 556 LEU A CA 1
ATOM 4311 C C . LEU A 1 556 ? 35.073 13.068 4.952 1.00 88.12 556 LEU A C 1
ATOM 4313 O O . LEU A 1 556 ? 36.159 12.812 5.465 1.00 88.12 556 LEU A O 1
ATOM 4317 N N . PHE A 1 557 ? 34.683 14.322 4.708 1.00 88.62 557 PHE A N 1
ATOM 4318 C CA . PHE A 1 557 ? 35.514 15.485 5.026 1.00 88.62 557 PHE A CA 1
ATOM 4319 C C . PHE A 1 557 ? 35.610 15.751 6.529 1.00 88.62 557 PHE A C 1
ATOM 4321 O O . PHE A 1 557 ? 36.680 16.125 7.003 1.00 88.62 557 PHE A O 1
ATOM 4328 N N . MET A 1 558 ? 34.551 15.489 7.299 1.00 86.75 558 MET A N 1
ATOM 4329 C CA . MET A 1 558 ? 34.607 15.520 8.763 1.00 86.75 558 MET A CA 1
ATOM 4330 C C . MET A 1 558 ? 35.586 14.473 9.312 1.00 86.75 558 MET A C 1
ATOM 4332 O O . MET A 1 558 ? 36.356 14.777 10.219 1.00 86.75 558 MET A O 1
ATOM 4336 N N . ALA A 1 559 ? 35.603 13.264 8.740 1.00 85.00 559 ALA A N 1
ATOM 4337 C CA . ALA A 1 559 ? 36.526 12.202 9.137 1.00 85.00 559 ALA A CA 1
ATOM 4338 C C . ALA A 1 559 ? 37.974 12.464 8.679 1.00 85.00 559 ALA A C 1
ATOM 4340 O O . ALA A 1 559 ? 38.918 12.188 9.417 1.00 85.00 559 ALA A O 1
ATOM 4341 N N . ALA A 1 560 ? 38.164 13.008 7.472 1.00 86.69 560 ALA A N 1
ATOM 4342 C CA . ALA A 1 560 ? 39.481 13.320 6.914 1.00 86.69 560 ALA A CA 1
ATOM 4343 C C . ALA A 1 560 ? 40.102 14.604 7.497 1.00 86.69 560 ALA A C 1
ATOM 4345 O O . ALA A 1 560 ? 41.321 14.761 7.469 1.00 86.69 560 ALA A O 1
ATOM 4346 N N . GLY A 1 561 ? 39.283 15.511 8.041 1.00 81.19 561 GLY A N 1
ATOM 4347 C CA . GLY A 1 561 ? 39.681 16.834 8.528 1.00 81.19 561 GLY A CA 1
ATOM 4348 C C . GLY A 1 561 ? 40.562 16.862 9.782 1.00 81.19 561 GLY A C 1
ATOM 4349 O O . GLY A 1 561 ? 40.954 17.946 10.195 1.00 81.19 561 GLY A O 1
ATOM 4350 N N . GLY A 1 562 ? 40.896 15.717 10.389 1.00 62.50 562 GLY A N 1
ATOM 4351 C CA . GLY A 1 562 ? 41.959 15.568 11.400 1.00 62.50 562 GLY A CA 1
ATOM 4352 C C . GLY A 1 562 ? 41.774 16.283 12.751 1.00 62.50 562 GLY A C 1
ATOM 4353 O O . GLY A 1 562 ? 42.492 15.962 13.697 1.00 62.50 562 GLY A O 1
ATOM 4354 N N . ASP A 1 563 ? 40.810 17.195 12.880 1.00 60.53 563 ASP A N 1
ATOM 4355 C CA . ASP A 1 563 ? 40.624 18.059 14.057 1.00 60.53 563 ASP A CA 1
ATOM 4356 C C . ASP A 1 563 ? 39.730 17.428 15.150 1.00 60.53 563 ASP A C 1
ATOM 4358 O O . ASP A 1 563 ? 39.346 18.059 16.130 1.00 60.53 563 ASP A O 1
ATOM 4362 N N . SER A 1 564 ? 39.379 16.145 15.005 1.00 56.91 564 SER A N 1
ATOM 4363 C CA . SER A 1 564 ? 38.377 15.451 15.827 1.00 56.91 564 SER A CA 1
ATOM 4364 C C . SER A 1 564 ? 38.947 14.664 17.013 1.00 56.91 564 SER A C 1
ATOM 4366 O O . SER A 1 564 ? 38.294 13.730 17.483 1.00 56.91 564 SER A O 1
ATOM 4368 N N . ARG A 1 565 ? 40.157 14.980 17.499 1.00 61.69 565 ARG A N 1
ATOM 4369 C CA . ARG A 1 565 ? 40.839 14.145 18.511 1.00 61.69 565 ARG A CA 1
ATOM 4370 C C . ARG A 1 565 ? 40.061 13.956 19.824 1.00 61.69 565 ARG A C 1
ATOM 4372 O O . ARG A 1 565 ? 40.264 12.926 20.456 1.00 61.69 565 ARG A O 1
ATOM 4379 N N . ASP A 1 566 ? 39.112 14.842 20.145 1.00 79.12 566 ASP A N 1
ATOM 4380 C CA . ASP A 1 566 ? 38.333 14.783 21.393 1.00 79.12 566 ASP A CA 1
ATOM 4381 C C . ASP A 1 566 ? 36.798 14.716 21.207 1.00 79.12 566 ASP A C 1
ATOM 4383 O O . ASP A 1 566 ? 36.049 14.800 22.185 1.00 79.12 566 ASP A O 1
ATOM 4387 N N . GLN A 1 567 ? 36.273 14.559 19.982 1.00 78.06 567 GLN A N 1
ATOM 4388 C CA . GLN A 1 567 ? 34.817 14.457 19.800 1.00 78.06 567 GLN A CA 1
ATOM 4389 C C . GLN A 1 567 ? 34.305 13.063 20.181 1.00 78.06 567 GLN A C 1
ATOM 4391 O O . GLN A 1 567 ? 34.731 12.043 19.643 1.00 78.06 567 GLN A O 1
ATOM 4396 N N . THR A 1 568 ? 33.339 13.012 21.101 1.00 87.06 568 THR A N 1
ATOM 4397 C CA . THR A 1 568 ? 32.658 11.758 21.447 1.00 87.06 568 THR A CA 1
ATOM 4398 C C . THR A 1 568 ? 31.912 11.205 20.227 1.00 87.06 568 THR A C 1
ATOM 4400 O O . THR A 1 568 ? 31.236 11.946 19.512 1.00 87.06 568 THR A O 1
ATOM 4403 N N . LEU A 1 569 ? 31.983 9.887 20.004 1.00 82.81 569 LEU A N 1
ATOM 4404 C CA . LEU A 1 569 ? 31.323 9.196 18.882 1.00 82.81 569 LEU A CA 1
ATOM 4405 C C . LEU A 1 569 ? 29.822 9.526 18.781 1.00 82.81 569 LEU A C 1
ATOM 4407 O O . LEU A 1 569 ? 29.282 9.652 17.685 1.00 82.81 569 LEU A O 1
ATOM 4411 N N . MET A 1 570 ? 29.159 9.745 19.922 1.00 70.50 570 MET A N 1
ATOM 4412 C CA . MET A 1 570 ? 27.756 10.166 19.966 1.00 70.50 570 MET A CA 1
ATOM 4413 C C . MET A 1 570 ? 27.539 11.573 19.383 1.00 70.50 570 MET A C 1
ATOM 4415 O O . MET A 1 570 ? 26.573 11.784 18.654 1.00 70.50 570 MET A O 1
ATOM 4419 N N . SER A 1 571 ? 28.440 12.525 19.658 1.00 84.94 571 SER A N 1
ATOM 4420 C CA . SER A 1 571 ? 28.386 13.871 19.071 1.00 84.94 571 SER A CA 1
ATOM 4421 C C . SER A 1 571 ? 28.535 13.814 17.551 1.00 84.94 571 SER A C 1
ATOM 4423 O O . SER A 1 571 ? 27.782 14.474 16.841 1.00 84.94 571 SER A O 1
ATOM 4425 N N . MET A 1 572 ? 29.444 12.971 17.051 1.00 87.19 572 MET A N 1
ATOM 4426 C CA . MET A 1 572 ? 29.645 12.772 15.614 1.00 87.19 572 MET A CA 1
ATOM 4427 C C . MET A 1 572 ? 28.389 12.197 14.942 1.00 87.19 572 MET A C 1
ATOM 4429 O O . MET A 1 572 ? 27.956 12.703 13.907 1.00 87.19 572 MET A O 1
ATOM 4433 N N . ILE A 1 573 ? 27.761 11.180 15.544 1.00 81.44 573 ILE A N 1
ATOM 4434 C CA . ILE A 1 573 ? 26.524 10.582 15.018 1.00 81.44 573 ILE A CA 1
ATOM 4435 C C . ILE A 1 573 ? 25.385 11.604 15.011 1.00 81.44 573 ILE A C 1
ATOM 4437 O O . ILE A 1 573 ? 24.726 11.768 13.987 1.00 81.44 573 ILE A O 1
ATOM 4441 N N . LEU A 1 574 ? 25.160 12.315 16.121 1.00 78.81 574 LEU A N 1
ATOM 4442 C CA . LEU A 1 574 ? 24.102 13.325 16.203 1.00 78.81 574 LEU A CA 1
ATOM 4443 C C . LEU A 1 574 ? 24.306 14.439 15.176 1.00 78.81 574 LEU A C 1
ATOM 4445 O O . LEU A 1 574 ? 23.361 14.806 14.480 1.00 78.81 574 LEU A O 1
ATOM 4449 N N . GLN A 1 575 ? 25.533 14.936 15.033 1.00 87.25 575 GLN A N 1
ATOM 4450 C CA . GLN A 1 575 ? 25.864 15.947 14.033 1.00 87.25 575 GLN A CA 1
ATOM 4451 C C . GLN A 1 575 ? 25.630 15.432 12.607 1.00 87.25 575 GLN A C 1
ATOM 4453 O O . GLN A 1 575 ? 25.040 16.143 11.798 1.00 87.25 575 GLN A O 1
ATOM 4458 N N . THR A 1 576 ? 25.997 14.181 12.322 1.00 86.94 576 THR A N 1
ATOM 4459 C CA . THR A 1 576 ? 25.744 13.539 11.021 1.00 86.94 576 THR A CA 1
ATOM 4460 C C . THR A 1 576 ? 24.245 13.417 10.739 1.00 86.94 576 THR A C 1
ATOM 4462 O O . THR A 1 576 ? 23.806 13.683 9.624 1.00 86.94 576 THR A O 1
ATOM 4465 N N . ILE A 1 577 ? 23.433 13.080 11.748 1.00 81.56 577 ILE A N 1
ATOM 4466 C CA . ILE A 1 577 ? 21.969 13.010 11.619 1.00 81.56 577 ILE A CA 1
ATOM 4467 C C . ILE A 1 577 ? 21.382 14.393 11.321 1.00 81.56 577 ILE A C 1
ATOM 4469 O O . ILE A 1 577 ? 20.566 14.523 10.411 1.00 81.56 577 ILE A O 1
ATOM 4473 N N . PHE A 1 578 ? 21.795 15.437 12.045 1.00 82.81 578 PHE A N 1
ATOM 4474 C CA . PHE A 1 578 ? 21.332 16.802 11.772 1.00 82.81 578 PHE A CA 1
ATOM 4475 C C . PHE A 1 578 ? 21.738 17.272 10.373 1.00 82.81 578 PHE A C 1
ATOM 4477 O O . PHE A 1 578 ? 20.909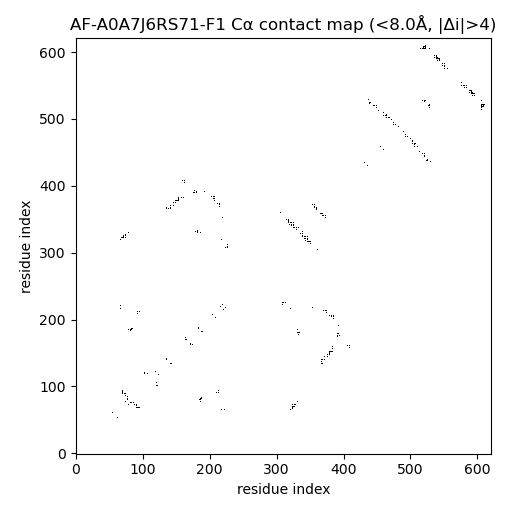 17.834 9.655 1.00 82.81 578 PHE A O 1
ATOM 4484 N N . GLN A 1 579 ? 22.973 16.984 9.961 1.00 87.31 579 GLN A N 1
ATOM 4485 C CA . GLN A 1 579 ? 23.462 17.293 8.621 1.00 87.31 579 GLN A CA 1
ATOM 4486 C C . GLN A 1 579 ? 22.658 16.544 7.551 1.00 87.31 579 GLN A C 1
ATOM 4488 O O . GLN A 1 579 ? 22.248 17.141 6.559 1.00 87.31 579 GLN A O 1
ATOM 4493 N N . TYR A 1 580 ? 22.342 15.265 7.779 1.00 89.88 580 TYR A N 1
ATOM 4494 C CA . TYR A 1 580 ? 21.465 14.490 6.904 1.00 89.88 580 TYR A CA 1
ATOM 4495 C C . TYR A 1 580 ? 20.068 15.100 6.790 1.00 89.88 580 TYR A C 1
ATOM 4497 O O . TYR A 1 580 ? 19.562 15.230 5.683 1.00 89.88 580 TYR A O 1
ATOM 4505 N N . ILE A 1 581 ? 19.452 15.531 7.895 1.00 80.81 581 ILE A N 1
ATOM 4506 C CA . ILE A 1 581 ? 18.123 16.166 7.870 1.00 80.81 581 ILE A CA 1
ATOM 4507 C C . ILE A 1 581 ? 18.149 17.467 7.052 1.00 80.81 581 ILE A C 1
ATOM 4509 O O . ILE A 1 581 ? 17.236 17.718 6.261 1.00 80.81 581 ILE A O 1
ATOM 4513 N N . MET A 1 582 ? 19.196 18.282 7.203 1.00 84.81 582 MET A N 1
ATOM 4514 C CA . MET A 1 582 ? 19.357 19.519 6.431 1.00 84.81 582 MET A CA 1
ATOM 4515 C C . MET A 1 582 ? 19.590 19.234 4.943 1.00 84.81 582 MET A C 1
ATOM 4517 O O . MET A 1 582 ? 18.885 19.794 4.101 1.00 84.81 582 MET A O 1
ATOM 4521 N N . ASN A 1 583 ? 20.501 18.314 4.616 1.00 85.38 583 ASN A N 1
ATOM 4522 C CA . ASN A 1 583 ? 20.784 17.902 3.240 1.00 85.38 583 ASN A CA 1
ATOM 4523 C C . ASN A 1 583 ? 19.555 17.267 2.581 1.00 85.38 583 ASN A C 1
ATOM 4525 O O . ASN A 1 583 ? 19.255 17.570 1.429 1.00 85.38 583 ASN A O 1
ATOM 4529 N N . LEU A 1 584 ? 18.794 16.455 3.321 1.00 89.75 584 LEU A N 1
ATOM 4530 C CA . LEU A 1 584 ? 17.524 15.888 2.873 1.00 89.75 584 LEU A CA 1
ATOM 4531 C C . LEU A 1 584 ? 16.509 16.989 2.585 1.00 89.75 584 LEU A C 1
ATOM 4533 O O . LEU A 1 584 ? 15.866 16.960 1.544 1.00 89.75 584 LEU A O 1
ATOM 4537 N N . THR A 1 585 ? 16.396 17.992 3.455 1.00 85.25 585 THR A N 1
ATOM 4538 C CA . THR A 1 585 ? 15.485 19.124 3.235 1.00 85.25 585 THR A CA 1
ATOM 4539 C C . THR A 1 585 ? 15.823 19.860 1.936 1.00 85.25 585 THR A C 1
ATOM 4541 O O . THR A 1 585 ? 14.933 20.106 1.123 1.00 85.25 585 THR A O 1
ATOM 4544 N N . VAL A 1 586 ? 17.104 20.162 1.696 1.00 86.38 586 VAL A N 1
ATOM 4545 C CA . VAL A 1 586 ? 17.548 20.821 0.455 1.00 86.38 586 VAL A CA 1
ATOM 4546 C C . VAL A 1 586 ? 17.339 19.915 -0.763 1.00 86.38 586 VAL A C 1
ATOM 4548 O O . VAL A 1 586 ? 16.816 20.376 -1.777 1.00 86.38 586 VAL A O 1
ATOM 4551 N N . GLY A 1 587 ? 17.673 18.626 -0.655 1.00 87.56 587 GLY A N 1
ATOM 4552 C CA . GLY A 1 587 ? 17.476 17.635 -1.715 1.00 87.56 587 GLY A CA 1
ATOM 4553 C C . GLY A 1 587 ? 16.006 17.473 -2.107 1.00 87.56 587 GLY A C 1
ATOM 4554 O O . GLY A 1 587 ? 15.687 17.427 -3.292 1.00 87.56 587 GLY A O 1
ATOM 4555 N N . LEU A 1 588 ? 15.087 17.477 -1.137 1.00 88.94 588 LEU A N 1
ATOM 4556 C CA . LEU A 1 588 ? 13.646 17.421 -1.391 1.00 88.94 588 LEU A CA 1
ATOM 4557 C C . LEU A 1 588 ? 13.109 18.712 -2.028 1.00 88.94 588 LEU A C 1
ATOM 4559 O O . LEU A 1 588 ? 12.257 18.642 -2.910 1.00 88.94 588 LEU A O 1
ATOM 4563 N N . ILE A 1 589 ? 13.620 19.888 -1.644 1.00 84.94 589 ILE A N 1
ATOM 4564 C CA . ILE A 1 589 ? 13.271 21.156 -2.310 1.00 84.94 589 ILE A CA 1
ATOM 4565 C C . ILE A 1 589 ? 13.739 21.138 -3.772 1.00 84.94 589 ILE A C 1
ATOM 4567 O O . ILE A 1 589 ? 12.974 21.505 -4.666 1.00 84.94 589 ILE A O 1
ATOM 4571 N N . ALA A 1 590 ? 14.966 20.676 -4.028 1.00 86.00 590 ALA A N 1
ATOM 4572 C CA . ALA A 1 590 ? 15.501 20.535 -5.380 1.00 86.00 590 ALA A CA 1
ATOM 4573 C C . ALA A 1 590 ? 14.692 19.525 -6.211 1.00 86.00 590 ALA A C 1
ATOM 4575 O O . ALA A 1 590 ? 14.351 19.818 -7.355 1.00 86.00 590 ALA A O 1
ATOM 4576 N N . ALA A 1 591 ? 14.313 18.387 -5.621 1.00 91.19 591 ALA A N 1
ATOM 4577 C CA . ALA A 1 591 ? 13.449 17.387 -6.245 1.00 91.19 591 ALA A CA 1
ATOM 4578 C C . ALA A 1 591 ? 12.081 17.952 -6.637 1.00 91.19 591 ALA A C 1
ATOM 4580 O O . ALA A 1 591 ? 11.613 17.707 -7.746 1.00 91.19 591 ALA A O 1
ATOM 4581 N N . ILE A 1 592 ? 11.449 18.742 -5.762 1.00 88.44 592 ILE A N 1
ATOM 4582 C CA . ILE A 1 592 ? 10.189 19.423 -6.085 1.00 88.44 592 ILE A CA 1
ATOM 4583 C C . ILE A 1 592 ? 10.401 20.402 -7.243 1.00 88.44 592 ILE A C 1
ATOM 4585 O O . ILE A 1 592 ? 9.601 20.420 -8.173 1.00 88.44 592 ILE A O 1
ATOM 4589 N N . GLY A 1 593 ? 11.482 21.187 -7.222 1.00 89.94 593 GLY A N 1
ATOM 4590 C CA . GLY A 1 593 ? 11.829 22.089 -8.320 1.00 89.94 593 GLY A CA 1
ATOM 4591 C C . GLY A 1 593 ? 12.008 21.357 -9.653 1.00 89.94 593 GLY A C 1
ATOM 4592 O O . GLY A 1 593 ? 11.445 21.783 -10.657 1.00 89.94 593 GLY A O 1
ATOM 4593 N N . ALA A 1 594 ? 12.728 20.233 -9.652 1.00 90.06 594 ALA A N 1
ATOM 4594 C CA . ALA A 1 594 ? 12.930 19.387 -10.827 1.00 90.06 594 ALA A CA 1
ATOM 4595 C C . ALA A 1 594 ? 11.618 18.759 -11.323 1.00 90.06 594 ALA A C 1
ATOM 4597 O O . ALA A 1 594 ? 11.331 18.793 -12.513 1.00 90.06 594 ALA A O 1
ATOM 4598 N N . PHE A 1 595 ? 10.767 18.263 -10.427 1.00 93.44 595 PHE A N 1
ATOM 4599 C CA . PHE A 1 595 ? 9.448 17.762 -10.811 1.00 93.44 595 PHE A CA 1
ATOM 4600 C C . PHE A 1 595 ? 8.579 18.865 -11.438 1.00 93.44 595 PHE A C 1
ATOM 4602 O O . PHE A 1 595 ? 7.917 18.660 -12.452 1.00 93.44 595 PHE A O 1
ATOM 4609 N N . LEU A 1 596 ? 8.606 20.083 -10.891 1.00 90.94 596 LEU A N 1
ATOM 4610 C CA . LEU A 1 596 ? 7.848 21.200 -11.458 1.00 90.94 596 LEU A CA 1
ATOM 4611 C C . LEU A 1 596 ? 8.309 21.583 -12.874 1.00 90.94 596 LEU A C 1
ATOM 4613 O O . LEU A 1 596 ? 7.499 22.115 -13.633 1.00 90.94 596 LEU A O 1
ATOM 4617 N N . THR A 1 597 ? 9.560 21.305 -13.261 1.00 92.38 597 THR A N 1
ATOM 4618 C CA . THR A 1 597 ? 10.024 21.523 -14.642 1.00 92.38 597 THR A CA 1
ATOM 4619 C C . THR A 1 597 ? 9.642 20.386 -15.592 1.00 92.38 597 THR A C 1
ATOM 4621 O O . THR A 1 597 ? 9.513 20.642 -16.792 1.00 92.38 597 THR A O 1
ATOM 4624 N N . THR A 1 598 ? 9.385 19.168 -15.096 1.00 92.31 598 THR A N 1
ATOM 4625 C CA . THR A 1 598 ? 8.887 18.052 -15.923 1.00 92.31 598 THR A CA 1
ATOM 4626 C C . THR A 1 598 ? 7.383 18.139 -16.176 1.00 92.31 598 THR A C 1
ATOM 4628 O O . THR A 1 598 ? 6.932 17.775 -17.261 1.00 92.31 598 THR A O 1
ATOM 4631 N N . VAL A 1 599 ? 6.596 18.700 -15.248 1.00 91.06 599 VAL A N 1
ATOM 4632 C CA . VAL A 1 599 ? 5.130 18.823 -15.387 1.00 91.06 599 VAL A CA 1
ATOM 4633 C C . VAL A 1 599 ? 4.702 19.457 -16.728 1.00 91.06 599 VAL A C 1
ATOM 4635 O O . VAL A 1 599 ? 3.884 18.848 -17.425 1.00 91.06 599 VAL A O 1
ATOM 4638 N N . PRO A 1 600 ? 5.241 20.616 -17.172 1.00 91.94 600 PRO A N 1
ATOM 4639 C CA . PRO A 1 600 ? 4.902 21.185 -18.479 1.00 91.94 600 PRO A CA 1
ATOM 4640 C C . PRO A 1 600 ? 5.268 20.277 -19.658 1.00 91.94 600 PRO A C 1
ATOM 4642 O O . PRO A 1 600 ? 4.547 20.256 -20.654 1.00 91.94 600 PRO A O 1
ATOM 4645 N N . GLN A 1 601 ? 6.360 19.513 -19.550 1.00 91.94 601 GLN A N 1
ATOM 4646 C CA . GLN A 1 601 ? 6.801 18.584 -20.594 1.00 91.94 601 GLN A CA 1
ATOM 4647 C C . GLN A 1 601 ? 5.841 17.399 -20.712 1.00 91.94 601 GLN A C 1
ATOM 4649 O O . GLN A 1 601 ? 5.451 17.036 -21.821 1.00 91.94 601 GLN A O 1
ATOM 4654 N N . VAL A 1 602 ? 5.394 16.841 -19.581 1.00 91.81 602 VAL A N 1
ATOM 4655 C CA . VAL A 1 602 ? 4.378 15.780 -19.565 1.00 91.81 602 VAL A CA 1
ATOM 4656 C C . VAL A 1 602 ? 3.073 16.304 -20.159 1.00 91.81 602 VAL A C 1
ATOM 4658 O O . VAL A 1 602 ? 2.537 15.677 -21.073 1.00 91.81 602 VAL A O 1
ATOM 4661 N N . ILE A 1 603 ? 2.610 17.489 -19.741 1.00 91.56 603 ILE A N 1
ATOM 4662 C CA . ILE A 1 603 ? 1.400 18.127 -20.291 1.00 91.56 603 ILE A CA 1
ATOM 4663 C C . ILE A 1 603 ? 1.506 18.303 -21.811 1.00 91.56 603 ILE A C 1
ATOM 4665 O O . ILE A 1 603 ? 0.587 17.926 -22.539 1.00 91.56 603 ILE A O 1
ATOM 4669 N N . ALA A 1 604 ? 2.635 18.820 -22.301 1.00 91.31 604 ALA A N 1
ATOM 4670 C CA . ALA A 1 604 ? 2.882 18.974 -23.731 1.00 91.31 604 ALA A CA 1
ATOM 4671 C C . ALA A 1 604 ? 2.920 17.620 -24.462 1.00 91.31 604 ALA A C 1
ATOM 4673 O O . ALA A 1 604 ? 2.421 17.516 -25.582 1.00 91.31 604 ALA A O 1
ATOM 4674 N N . SER A 1 605 ? 3.452 16.571 -23.821 1.00 93.62 605 SER A N 1
ATOM 4675 C CA . SER A 1 605 ? 3.625 15.258 -24.448 1.00 93.62 605 SER A CA 1
ATOM 4676 C C . SER A 1 605 ? 2.321 14.498 -24.696 1.00 93.62 605 SER A C 1
ATOM 4678 O O . SER A 1 605 ? 2.210 13.763 -25.675 1.00 93.62 605 SER A O 1
ATOM 4680 N N . TYR A 1 606 ? 1.313 14.711 -23.849 1.00 93.12 606 TYR A N 1
ATOM 4681 C CA . TYR A 1 606 ? -0.022 14.136 -24.028 1.00 93.12 606 TYR A CA 1
ATOM 4682 C C . TYR A 1 606 ? -0.905 14.967 -24.983 1.00 93.12 606 TYR A C 1
ATOM 4684 O O . TYR A 1 606 ? -1.932 14.474 -25.453 1.00 93.12 606 TYR A O 1
ATOM 4692 N N . GLY A 1 607 ? -0.488 16.197 -25.321 1.00 82.38 607 GLY A N 1
ATOM 4693 C CA . GLY A 1 607 ? -1.189 17.114 -26.223 1.00 82.38 607 GLY A CA 1
ATOM 4694 C C . GLY A 1 607 ? -2.580 17.549 -25.724 1.00 82.38 607 GLY A C 1
ATOM 4695 O O . GLY A 1 607 ? -3.070 17.066 -24.702 1.00 82.38 607 GLY A O 1
ATOM 4696 N N . PRO A 1 608 ? -3.287 18.436 -26.450 1.00 69.38 608 PRO A N 1
ATOM 4697 C CA . PRO A 1 608 ? -4.642 18.878 -26.083 1.00 69.38 608 PRO A CA 1
ATOM 4698 C C . PRO A 1 608 ? -5.749 17.815 -26.319 1.00 69.38 608 PRO A C 1
ATOM 4700 O O . PRO A 1 608 ? -6.952 18.098 -26.333 1.00 69.38 608 PRO A O 1
ATOM 4703 N N . GLY A 1 609 ? -5.374 16.546 -26.487 1.00 61.62 609 GLY A N 1
ATOM 4704 C CA . GLY A 1 609 ? -6.271 15.452 -26.843 1.00 61.62 609 GLY A CA 1
ATOM 4705 C C . GLY A 1 609 ? -7.130 14.963 -25.676 1.00 61.62 609 GLY A C 1
ATOM 4706 O O . GLY A 1 609 ? -6.674 14.184 -24.852 1.00 61.62 609 GLY A O 1
ATOM 4707 N N . PHE A 1 610 ? -8.379 15.430 -25.617 1.00 52.16 610 PHE A N 1
ATOM 4708 C CA . PHE A 1 610 ? -9.617 14.646 -25.406 1.00 52.16 610 PHE A CA 1
ATOM 4709 C C . PHE A 1 610 ? -10.796 15.613 -25.264 1.00 52.16 610 PHE A C 1
ATOM 4711 O O . PHE A 1 610 ? -11.840 15.390 -25.870 1.00 52.16 610 PHE A O 1
ATOM 4718 N N . ILE A 1 611 ? -10.607 16.728 -24.544 1.00 54.06 611 ILE A N 1
ATOM 4719 C CA . ILE A 1 611 ? -11.620 17.783 -24.364 1.00 54.06 611 ILE A CA 1
ATOM 4720 C C . ILE A 1 611 ? -11.831 18.554 -25.672 1.00 54.06 611 ILE A C 1
ATOM 4722 O O . ILE A 1 611 ? -12.970 18.682 -26.108 1.00 54.06 611 ILE A O 1
ATOM 4726 N N . GLU A 1 612 ? -10.767 18.959 -26.373 1.00 54.66 612 GLU A N 1
ATOM 4727 C CA . GLU A 1 612 ? -10.901 19.560 -27.711 1.00 54.66 612 GLU A CA 1
ATOM 4728 C C . GLU A 1 612 ? -11.435 18.559 -28.737 1.00 54.66 612 GLU A C 1
ATOM 4730 O O . GLU A 1 612 ? -12.260 18.922 -29.564 1.00 54.66 612 GLU A O 1
ATOM 4735 N N . GLY A 1 613 ? -11.067 17.278 -28.640 1.00 52.12 613 GLY A N 1
ATOM 4736 C CA . GLY A 1 613 ? -11.594 16.232 -29.521 1.00 52.12 613 GLY A CA 1
ATOM 4737 C C . GLY A 1 613 ? -13.084 15.940 -29.303 1.00 52.12 613 GLY A C 1
ATOM 4738 O O . GLY A 1 613 ? -13.820 15.766 -30.270 1.00 52.12 613 GLY A O 1
ATOM 4739 N N . THR A 1 614 ? -13.566 15.921 -28.056 1.00 55.53 614 THR A N 1
ATOM 4740 C CA . THR A 1 614 ? -14.987 15.672 -27.742 1.00 55.53 614 THR A CA 1
ATOM 4741 C C . THR A 1 614 ? -15.861 16.919 -27.873 1.00 55.53 614 THR A C 1
ATOM 4743 O O . THR A 1 614 ? -17.008 16.787 -28.302 1.00 55.53 614 THR A O 1
ATOM 4746 N N . LEU A 1 615 ? -15.338 18.122 -27.607 1.00 53.72 615 LEU A N 1
ATOM 4747 C CA . LEU A 1 615 ? -16.033 19.384 -27.902 1.00 53.72 615 LEU A CA 1
ATOM 4748 C C . LEU A 1 615 ? -16.070 19.676 -29.410 1.00 53.72 615 LEU A C 1
ATOM 4750 O O . LEU A 1 615 ? -17.126 20.034 -29.926 1.00 53.72 615 LEU A O 1
ATOM 4754 N N . SER A 1 616 ? -14.983 19.431 -30.149 1.00 46.38 616 SER A N 1
ATOM 4755 C CA . SER A 1 616 ? -14.943 19.571 -31.617 1.00 46.38 616 SER A CA 1
ATOM 4756 C C . SER A 1 616 ? -15.879 18.584 -32.326 1.00 46.38 616 SER A C 1
ATOM 4758 O O . SER A 1 616 ? -16.613 18.944 -33.250 1.00 46.38 616 SER A O 1
ATOM 4760 N N . ARG A 1 617 ? -15.955 17.335 -31.846 1.00 47.75 617 ARG A N 1
ATOM 4761 C CA . ARG A 1 617 ? -16.834 16.307 -32.431 1.00 47.75 617 ARG A CA 1
ATOM 4762 C C . ARG A 1 617 ? -18.321 16.519 -32.123 1.00 47.75 617 ARG A C 1
ATOM 4764 O O . ARG A 1 617 ? -19.158 15.969 -32.832 1.00 47.75 617 ARG A O 1
ATOM 4771 N N . LYS A 1 618 ? -18.658 17.321 -31.104 1.00 50.78 618 LYS A N 1
ATOM 4772 C CA . LYS A 1 618 ? -20.031 17.800 -30.850 1.00 50.78 618 LYS A CA 1
ATOM 4773 C C . LYS A 1 618 ? -20.399 19.066 -31.633 1.00 50.78 618 LYS A C 1
ATOM 4775 O O . LYS A 1 618 ? -21.577 19.369 -31.706 1.00 50.78 618 LYS A O 1
ATOM 4780 N N . SER A 1 619 ? -19.422 19.776 -32.200 1.00 46.97 619 SER A N 1
ATOM 4781 C CA . SER A 1 619 ? -19.630 20.967 -33.043 1.00 46.97 619 SER A CA 1
ATOM 4782 C C . SER A 1 619 ? -19.773 20.628 -34.541 1.00 46.97 619 SER A C 1
ATOM 4784 O O . SER A 1 619 ? -20.211 21.452 -35.335 1.00 46.97 619 SER A O 1
ATOM 4786 N N . SER A 1 620 ? -19.405 19.405 -34.944 1.00 43.16 620 SER A N 1
ATOM 4787 C CA . SER A 1 620 ? -19.472 18.908 -36.334 1.00 43.16 620 SER A CA 1
ATOM 4788 C C . SER A 1 620 ? -20.606 17.901 -36.597 1.00 43.16 620 SER A C 1
ATOM 4790 O O . SER A 1 620 ? -20.655 17.291 -37.666 1.00 43.16 620 SER A O 1
ATOM 4792 N N . ARG A 1 621 ? -21.519 17.727 -35.638 1.00 40.81 621 ARG A N 1
ATOM 4793 C CA . ARG A 1 621 ? -22.858 17.152 -35.833 1.00 40.81 621 ARG A CA 1
ATOM 4794 C C . ARG A 1 621 ? -23.876 18.234 -35.539 1.00 40.81 621 ARG A C 1
ATOM 4796 O O . ARG A 1 621 ? -24.926 18.211 -36.210 1.00 40.81 621 ARG A O 1
#

Mean predicted aligned error: 16.57 Å

Nearest PDB structures (foldseek):
  7jh6-assembly4_D  TM=3.735E-01  e=2.576E+00  synthetic construct

Solvent-accessible surface area (backbone atoms only — not comparable to full-atom values): 34946 Å² total; per-residue (Å²): 137,84,89,88,84,89,87,82,87,86,88,87,80,88,81,88,83,84,85,89,82,80,89,82,93,75,86,82,78,93,75,83,82,76,80,79,78,73,75,80,78,60,75,73,57,57,56,58,50,48,52,49,54,61,52,64,75,38,63,54,57,56,50,50,52,58,51,42,44,47,29,54,32,36,47,55,30,25,65,71,65,26,25,40,67,60,14,52,53,53,27,52,51,45,53,59,47,46,58,53,52,51,52,52,53,54,47,60,59,47,57,78,76,42,97,64,90,73,70,60,76,64,52,57,57,52,51,51,51,53,50,44,53,53,47,44,74,74,20,73,63,27,55,49,50,17,51,50,38,19,50,50,32,27,51,52,42,44,51,49,52,58,68,49,48,67,82,44,89,86,31,60,86,65,35,62,76,78,35,57,71,36,36,43,62,31,50,51,46,61,59,81,76,45,57,69,66,57,54,51,51,50,51,48,37,48,33,52,52,44,26,51,52,50,48,43,36,48,56,61,45,46,38,44,53,47,36,56,43,50,51,52,55,52,52,54,48,52,53,60,72,67,46,75,73,80,75,75,73,77,89,69,92,77,81,92,79,88,78,91,74,89,79,88,81,86,77,89,76,85,84,76,93,70,93,70,58,70,70,56,55,53,53,52,52,61,57,57,75,68,61,72,77,73,75,77,75,75,72,74,67,83,66,76,66,66,79,82,66,54,68,67,49,50,52,50,41,10,46,41,61,15,53,30,50,25,53,50,42,23,58,49,63,73,32,65,72,60,12,54,52,49,23,56,52,37,25,52,50,38,42,51,40,51,46,44,37,57,72,31,57,49,100,79,46,68,40,46,19,61,57,38,32,33,22,36,43,18,10,48,37,44,31,51,53,50,51,50,52,46,48,67,45,60,77,73,62,86,64,93,76,90,50,71,66,58,54,54,47,52,50,54,51,51,46,44,71,74,36,47,69,62,50,47,50,51,53,51,49,50,50,47,65,72,67,56,54,45,44,83,65,56,68,68,56,48,51,51,35,51,54,47,51,52,49,46,52,64,60,47,46,52,55,48,52,53,41,50,56,52,31,59,48,32,45,50,58,25,61,75,31,65,92,53,85,45,76,65,30,54,53,30,45,53,52,32,50,55,35,48,53,54,40,52,56,51,49,51,57,52,50,55,54,51,31,57,33,38,37,71,66,11,56,62,13,32,64,40,37,48,52,53,49,48,48,44,50,54,24,44,48,50,8,49,50,51,12,52,53,51,40,50,51,52,51,49,49,62,67,68,60,71,81,59,88,80,65,52,70,66,57,55,50,52,51,50,50,53,47,34,54,53,34,33,53,54,18,45,53,51,15,50,54,54,33,63,64,44,50,62,53,54,54,59,40,13,40,79,39,51,66,56,56,55,55,51,59,63,72,77,109

Organism: Perkinsus olseni (NCBI:txid32597)